Protein AF-0000000066671127 (afdb_homodimer)

Nearest PDB structures (foldseek):
  6baq-assembly2_B  TM=5.516E-01  e=3.024E-03  Mus musculus
  4m4d-assembly2_B  TM=3.893E-01  e=1.351E-03  Mus musculus
  5u9o-assembly2_F  TM=2.994E-01  e=7.174E-02  Arabidopsis thaliana
  6baq-assembly2_B  TM=4.776E-01  e=3.187E-03  Mus musculus
  4m4d-assembly2_B  TM=4.086E-01  e=1.423E-03  Mus musculus

Secondary structure (DSSP, 8-state):
------------TTPPPEE-HHHHHHHHHHHHS-HHHHHHHTTTTTT-EEEEEEEEESGGG-EEEEEEEEE---EEEEEESSSEEEEEEEEEEEEEEEE-SS-EEEEEEEEEEEEEEEEEEETTTEEEEEEPPP-GGGEEEEE--TT--HHHHHHHHHHHHHHHHHHHHHHHHHHTSHHHHHHHEEEHHHHHHHHHH-/------------TTPPPEE-HHHHHHHHHHHHS-HHHHHHHTTTTTT-EEEEEEEEESGGG-EEEEEEEEE---EEEEEESSSEEEEEEEEEEEEEEEE-SS-EEEEEEEEEEEEEEEEEEETTTEEEEEEPPP-GGGEEEE---TT--HHHHHHHHHHHHHHHHHHHHHHHHHHTSHHHHHHHEEEHHHHHHHHHH-

pLDDT: mean 83.77, std 15.55, range [20.83, 97.62]

Organism: Nocardia brasiliensis (strain ATCC 700358 / HUJEG-1) (NCBI:txid1133849)

Sequence (396 aa):
MREVDSPNGAPVAAAGPYIGYEEFGRRFFEYAASEQRILGAFDQLTGAAFDFGPIGVGPAKLAKASAQVQLGQAQVRREVEDVISFQLKIPLSVDMLIDLALDRHRFEVDGNIHLHLTVRAAEPLRVIIDIATPRSSDVRINVATDTMRGQLLRILASVDQEIRRFIARYIAKEIDKPHIAAARDINVAKRLDEAWKLMREVDSPNGAPVAAAGPYIGYEEFGRRFFEYAASEQRILGAFDQLTGAAFDFGPIGVGPAKLAKASAQVQLGQAQVRREVEDVISFQLKIPLSVDMLIDLALDRHRFEVDGNIHLHLTVRAAEPLRVIIDIATPRSSDVRINVATDTMRGQLLRILASVDQEIRRFIARYIAKEIDKPHIAAARDINVAKRLDEAWKL

Solvent-accessible surface area (backbone atoms only — not comparable to full-atom values): 21148 Å² total; per-residue (Å²): 139,80,79,76,74,68,81,78,41,75,69,68,78,87,60,45,64,75,46,52,42,36,56,45,18,44,42,48,48,60,61,67,65,36,66,67,55,54,50,58,64,44,47,77,59,34,62,36,68,52,74,49,65,75,40,70,33,48,78,92,42,60,25,35,35,31,33,42,36,37,34,34,70,68,41,74,46,78,45,86,65,97,50,42,33,35,44,34,41,30,38,32,39,32,48,32,38,40,36,57,85,80,50,78,47,79,45,72,30,43,36,35,38,49,44,47,35,37,53,40,32,22,44,83,43,27,43,34,50,44,54,48,72,50,41,41,87,33,38,46,72,50,71,83,55,87,85,52,53,69,69,59,45,54,35,45,55,49,46,48,56,50,49,25,43,49,52,20,51,50,50,46,54,55,58,62,34,64,77,40,42,53,72,25,50,41,57,48,56,58,54,52,54,55,60,65,76,98,138,78,80,76,75,69,81,78,39,77,68,69,77,88,60,46,66,75,46,51,42,34,58,46,19,45,40,47,48,60,63,67,66,35,65,66,55,54,49,61,64,44,45,77,59,33,62,36,69,51,74,48,66,75,38,69,33,49,78,91,42,61,23,36,34,31,36,41,37,37,32,34,69,69,41,75,44,79,45,84,64,96,49,41,33,34,45,34,40,29,36,32,39,32,47,33,39,39,36,56,86,82,47,77,46,80,44,73,30,43,36,35,38,50,44,46,37,38,51,40,33,23,45,83,44,26,44,34,51,45,54,47,73,52,41,40,87,34,39,46,72,50,72,82,55,86,84,53,52,71,68,59,46,54,36,45,54,48,46,49,55,50,49,26,43,50,50,19,50,50,51,46,53,56,58,62,33,65,78,41,42,53,73,26,49,41,57,48,55,59,53,51,53,56,59,65,76,98

Structure (mmCIF, N/CA/C/O backbone):
data_AF-0000000066671127-model_v1
#
loop_
_entity.id
_entity.type
_entity.pdbx_description
1 polymer 'Uncharacterized protein'
#
loop_
_atom_site.group_PDB
_atom_site.id
_atom_site.type_symbol
_atom_site.label_atom_id
_atom_site.label_alt_id
_atom_site.label_comp_id
_atom_site.label_asym_id
_atom_site.label_entity_id
_atom_site.label_seq_id
_atom_site.pdbx_PDB_ins_code
_atom_site.Cartn_x
_atom_site.Cartn_y
_atom_site.Cartn_z
_atom_site.occupancy
_atom_site.B_iso_or_equiv
_atom_site.auth_seq_id
_atom_site.auth_comp_id
_atom_site.auth_asym_id
_atom_site.auth_atom_id
_atom_site.pdbx_PDB_model_num
ATOM 1 N N . MET A 1 1 ? 12.508 -5.387 -36.344 1 20.95 1 MET A N 1
ATOM 2 C CA . MET A 1 1 ? 12.641 -5.273 -34.906 1 20.95 1 MET A CA 1
ATOM 3 C C . MET A 1 1 ? 11.344 -5.668 -34.188 1 20.95 1 MET A C 1
ATOM 5 O O . MET A 1 1 ? 10.336 -4.969 -34.312 1 20.95 1 MET A O 1
ATOM 9 N N . ARG A 1 2 ? 11 -7.043 -34.062 1 24.64 2 ARG A N 1
ATOM 10 C CA . ARG A 1 2 ? 9.805 -7.871 -33.969 1 24.64 2 ARG A CA 1
ATOM 11 C C . ARG A 1 2 ? 9.062 -7.633 -32.656 1 24.64 2 ARG A C 1
ATOM 13 O O . ARG A 1 2 ? 9.68 -7.551 -31.609 1 24.64 2 ARG A O 1
ATOM 20 N N . GLU A 1 3 ? 7.895 -7.113 -32.656 1 27.45 3 GLU A N 1
ATOM 21 C CA . GLU A 1 3 ? 6.93 -6.805 -31.609 1 27.45 3 GLU A CA 1
ATOM 22 C C . GLU A 1 3 ? 6.703 -8 -30.688 1 27.45 3 GLU A C 1
ATOM 24 O O . GLU A 1 3 ? 6.27 -9.062 -31.156 1 27.45 3 GLU A O 1
ATOM 29 N N . VAL A 1 4 ? 7.613 -8.258 -29.797 1 30.67 4 VAL A N 1
ATOM 30 C CA . VAL A 1 4 ? 7.508 -9.375 -28.859 1 30.67 4 VAL A CA 1
ATOM 31 C C . VAL A 1 4 ? 6.078 -9.477 -28.328 1 30.67 4 VAL A C 1
ATOM 33 O O . VAL A 1 4 ? 5.543 -8.516 -27.766 1 30.67 4 VAL A O 1
ATOM 36 N N . ASP A 1 5 ? 5.258 -10.211 -28.953 1 32.06 5 ASP A N 1
ATOM 37 C CA . ASP A 1 5 ? 3.891 -10.625 -28.656 1 32.06 5 ASP A CA 1
ATOM 38 C C . ASP A 1 5 ? 3.75 -11.023 -27.188 1 32.06 5 ASP A C 1
ATOM 40 O O . ASP A 1 5 ? 4.426 -11.953 -26.719 1 32.06 5 ASP A O 1
ATOM 44 N N . SER A 1 6 ? 3.549 -10.086 -26.297 1 37.84 6 SER A N 1
ATOM 45 C CA . SER A 1 6 ? 3.33 -10.25 -24.875 1 37.84 6 SER A CA 1
ATOM 46 C C . SER A 1 6 ? 2.381 -11.414 -24.578 1 37.84 6 SER A C 1
ATOM 48 O O . SER A 1 6 ? 1.291 -11.484 -25.156 1 37.84 6 SER A O 1
ATOM 50 N N . PRO A 1 7 ? 2.949 -12.5 -24.297 1 38.09 7 PRO A N 1
ATOM 51 C CA . PRO A 1 7 ? 2.086 -13.656 -24.047 1 38.09 7 PRO A CA 1
ATOM 52 C C . PRO A 1 7 ? 0.85 -13.305 -23.219 1 38.09 7 PRO A C 1
ATOM 54 O O . PRO A 1 7 ? 0.936 -12.5 -22.281 1 38.09 7 PRO A O 1
ATOM 57 N N . ASN A 1 8 ? -0.357 -13.211 -23.875 1 37.25 8 ASN A N 1
ATOM 58 C CA . ASN A 1 8 ? -1.722 -12.922 -23.453 1 37.25 8 ASN A CA 1
ATOM 59 C C . ASN A 1 8 ? -2.113 -13.766 -22.234 1 37.25 8 ASN A C 1
ATOM 61 O O . ASN A 1 8 ? -2.43 -14.953 -22.375 1 37.25 8 ASN A O 1
ATOM 65 N N . GLY A 1 9 ? -1.467 -13.898 -21.203 1 39.88 9 GLY A N 1
ATOM 66 C CA . GLY A 1 9 ? -2.109 -14.539 -20.062 1 39.88 9 GLY A CA 1
ATOM 67 C C . GLY A 1 9 ? -3.555 -14.117 -19.875 1 39.88 9 GLY A C 1
ATOM 68 O O . GLY A 1 9 ? -3.992 -13.109 -20.438 1 39.88 9 GLY A O 1
ATOM 69 N N . ALA A 1 10 ? -4.477 -15 -19.547 1 45.56 10 ALA A N 1
ATOM 70 C CA . ALA A 1 10 ? -5.906 -14.734 -19.406 1 45.56 10 ALA A CA 1
ATOM 71 C C . ALA A 1 10 ? -6.148 -13.406 -18.703 1 45.56 10 ALA A C 1
ATOM 73 O O . ALA A 1 10 ? -5.617 -13.164 -17.609 1 45.56 10 ALA A O 1
ATOM 74 N N . PRO A 1 11 ? -6.52 -12.297 -19.438 1 45.69 11 PRO A N 1
ATOM 75 C CA . PRO A 1 11 ? -6.758 -10.977 -18.859 1 45.69 11 PRO A CA 1
ATOM 76 C C . PRO A 1 11 ? -7.668 -11.023 -17.625 1 45.69 11 PRO A C 1
ATOM 78 O O . PRO A 1 11 ? -8.711 -11.68 -17.656 1 45.69 11 PRO A O 1
ATOM 81 N N . VAL A 1 12 ? -7.176 -11.094 -16.484 1 51.75 12 VAL A N 1
ATOM 82 C CA . VAL A 1 12 ? -8.125 -10.773 -15.422 1 51.75 12 VAL A CA 1
ATOM 83 C C . VAL A 1 12 ? -9.031 -9.625 -15.875 1 51.75 12 VAL A C 1
ATOM 85 O O . VAL A 1 12 ? -8.555 -8.57 -16.297 1 51.75 12 VAL A O 1
ATOM 88 N N . ALA A 1 13 ? -10.211 -9.984 -16.438 1 50 13 ALA A N 1
ATOM 89 C CA . ALA A 1 13 ? -11.156 -9.094 -17.109 1 50 13 ALA A CA 1
ATOM 90 C C . ALA A 1 13 ? -10.953 -7.645 -16.672 1 50 13 ALA A C 1
ATOM 92 O O . ALA A 1 13 ? -10.875 -6.738 -17.5 1 50 13 ALA A O 1
ATOM 93 N N . ALA A 1 14 ? -11.375 -7.273 -15.438 1 57.78 14 ALA A N 1
ATOM 94 C CA . ALA A 1 14 ? -11.82 -5.938 -15.055 1 57.78 14 ALA A CA 1
ATOM 95 C C . ALA A 1 14 ? -10.641 -5.059 -14.648 1 57.78 14 ALA A C 1
ATOM 97 O O . ALA A 1 14 ? -10.828 -3.969 -14.102 1 57.78 14 ALA A O 1
ATOM 98 N N . ALA A 1 15 ? -9.375 -5.57 -14.883 1 64.75 15 ALA A N 1
ATOM 99 C CA . ALA A 1 15 ? -8.312 -4.703 -14.398 1 64.75 15 ALA A CA 1
ATOM 100 C C . ALA A 1 15 ? -7.984 -3.607 -15.414 1 64.75 15 ALA A C 1
ATOM 102 O O . ALA A 1 15 ? -8.18 -3.789 -16.609 1 64.75 15 ALA A O 1
ATOM 103 N N . GLY A 1 16 ? -7.867 -2.355 -14.977 1 72.56 16 GLY A N 1
ATOM 104 C CA . GLY A 1 16 ? -7.402 -1.254 -15.797 1 72.56 16 GLY A CA 1
ATOM 105 C C . GLY A 1 16 ? -6.086 -1.548 -16.5 1 72.56 16 GLY A C 1
ATOM 106 O O . GLY A 1 16 ? -5.527 -2.635 -16.344 1 72.56 16 GLY A O 1
ATOM 107 N N . PRO A 1 17 ? -5.652 -0.753 -17.328 1 90.25 17 PRO A N 1
ATOM 108 C CA . PRO A 1 17 ? -4.375 -0.907 -18.031 1 90.25 17 PRO A CA 1
ATOM 109 C C . PRO A 1 17 ? -3.205 -1.146 -17.094 1 90.25 17 PRO A C 1
ATOM 111 O O . PRO A 1 17 ? -3.178 -0.597 -15.984 1 90.25 17 PRO A O 1
ATOM 114 N N . TYR A 1 18 ? -2.258 -1.975 -17.5 1 93.88 18 TYR A N 1
ATOM 115 C CA . TYR A 1 18 ? -1.062 -2.238 -16.703 1 93.88 18 TYR A CA 1
ATOM 116 C C . TYR A 1 18 ? -0.172 -1.003 -16.641 1 93.88 18 TYR A C 1
ATOM 118 O O . TYR A 1 18 ? -0.072 -0.245 -17.609 1 93.88 18 TYR A O 1
ATOM 126 N N . ILE A 1 19 ? 0.458 -0.787 -15.539 1 95 19 ILE A N 1
ATOM 127 C CA . ILE A 1 19 ? 1.396 0.313 -15.344 1 95 19 ILE A CA 1
ATOM 128 C C . ILE A 1 19 ? 2.695 -0.218 -14.742 1 95 19 ILE A C 1
ATOM 130 O O . ILE A 1 19 ? 2.742 -1.35 -14.25 1 95 19 ILE A O 1
ATOM 134 N N . GLY A 1 20 ? 3.732 0.577 -14.828 1 96.5 20 GLY A N 1
ATOM 135 C CA . GLY A 1 20 ? 4.988 0.195 -14.203 1 96.5 20 GLY A CA 1
ATOM 136 C C . GLY A 1 20 ? 4.953 0.295 -12.688 1 96.5 20 GLY A C 1
ATOM 137 O O . GLY A 1 20 ? 4.094 0.979 -12.125 1 96.5 20 GLY A O 1
ATOM 138 N N . TYR A 1 21 ? 5.871 -0.401 -12.086 1 97.31 21 TYR A N 1
ATOM 139 C CA . TYR A 1 21 ? 5.957 -0.372 -10.633 1 97.31 21 TYR A CA 1
ATOM 140 C C . TYR A 1 21 ? 6.211 1.044 -10.125 1 97.31 21 TYR A C 1
ATOM 142 O O . TYR A 1 21 ? 5.688 1.44 -9.086 1 97.31 21 TYR A O 1
ATOM 150 N N . GLU A 1 22 ? 7.023 1.797 -10.883 1 97 22 GLU A N 1
ATOM 151 C CA . GLU A 1 22 ? 7.352 3.172 -10.516 1 97 22 GLU A CA 1
ATOM 152 C C . GLU A 1 22 ? 6.113 4.062 -10.555 1 97 22 GLU A C 1
ATOM 154 O O . GLU A 1 22 ? 5.879 4.852 -9.633 1 97 22 GLU A O 1
ATOM 159 N N . GLU A 1 23 ? 5.402 3.941 -11.656 1 96.12 23 GLU A N 1
ATOM 160 C CA . GLU A 1 23 ? 4.168 4.707 -11.773 1 96.12 23 GLU A CA 1
ATOM 161 C C . GLU A 1 23 ? 3.176 4.332 -10.68 1 96.12 23 GLU A C 1
ATOM 163 O O . GLU A 1 23 ? 2.453 5.188 -10.164 1 96.12 23 GLU A O 1
ATOM 168 N N . PHE A 1 24 ? 3.152 3.066 -10.375 1 96.88 24 PHE A N 1
ATOM 169 C CA . PHE A 1 24 ? 2.311 2.6 -9.281 1 96.88 24 PHE A CA 1
ATOM 170 C C . PHE A 1 24 ? 2.643 3.338 -7.992 1 96.88 24 PHE A C 1
ATOM 172 O O . PHE A 1 24 ? 1.743 3.746 -7.254 1 96.88 24 PHE A O 1
ATOM 179 N N . GLY A 1 25 ? 3.922 3.477 -7.691 1 97.19 25 GLY A N 1
ATOM 180 C CA . GLY A 1 25 ? 4.332 4.207 -6.504 1 97.19 25 GLY A CA 1
ATOM 181 C C . GLY A 1 25 ? 3.811 5.633 -6.469 1 97.19 25 GLY A C 1
ATOM 182 O O . GLY A 1 25 ? 3.283 6.082 -5.449 1 97.19 25 GLY A O 1
ATOM 183 N N . ARG A 1 26 ? 3.955 6.348 -7.562 1 96.69 26 ARG A N 1
ATOM 184 C CA . ARG A 1 26 ? 3.467 7.719 -7.656 1 96.69 26 ARG A CA 1
ATOM 185 C C . ARG A 1 26 ? 1.961 7.781 -7.418 1 96.69 26 ARG A C 1
ATOM 187 O O . ARG A 1 26 ? 1.486 8.609 -6.633 1 96.69 26 ARG A O 1
ATOM 194 N N . ARG A 1 27 ? 1.271 6.879 -8.023 1 95 27 ARG A N 1
ATOM 195 C CA . ARG A 1 27 ? -0.183 6.855 -7.887 1 95 27 ARG A CA 1
ATOM 196 C C . ARG A 1 27 ? -0.598 6.492 -6.465 1 95 27 ARG A C 1
ATOM 198 O O . ARG A 1 27 ? -1.604 6.992 -5.961 1 95 27 ARG A O 1
ATOM 205 N N . PHE A 1 28 ? 0.151 5.648 -5.906 1 95.44 28 PHE A N 1
ATOM 206 C CA . PHE A 1 28 ? -0.104 5.238 -4.527 1 95.44 28 PHE A CA 1
ATOM 207 C C . PHE A 1 28 ? -0.117 6.449 -3.6 1 95.44 28 PHE A C 1
ATOM 209 O O . PHE A 1 28 ? -1.065 6.641 -2.836 1 95.44 28 PHE A O 1
ATOM 216 N N . PHE A 1 29 ? 0.851 7.258 -3.709 1 96.31 29 PHE A N 1
ATOM 217 C CA . PHE A 1 29 ? 0.958 8.43 -2.844 1 96.31 29 PHE A CA 1
ATOM 218 C C . PHE A 1 29 ? -0.115 9.453 -3.189 1 96.31 29 PHE A C 1
ATOM 220 O O . PHE A 1 29 ? -0.679 10.094 -2.299 1 96.31 29 PHE A O 1
ATOM 227 N N . GLU A 1 30 ? -0.353 9.641 -4.457 1 94.81 30 GLU A N 1
ATOM 228 C CA . GLU A 1 30 ? -1.386 10.586 -4.867 1 94.81 30 GLU A CA 1
ATOM 229 C C . GLU A 1 30 ? -2.756 10.164 -4.344 1 94.81 30 GLU A C 1
ATOM 231 O O . GLU A 1 30 ? -3.57 11.016 -3.971 1 94.81 30 GLU A O 1
ATOM 236 N N . TYR A 1 31 ? -2.912 8.938 -4.32 1 91.81 31 TYR A N 1
ATOM 237 C CA . TYR A 1 31 ? -4.18 8.422 -3.82 1 91.81 31 TYR A CA 1
ATOM 238 C C . TYR A 1 31 ? -4.234 8.492 -2.301 1 91.81 31 TYR A C 1
ATOM 240 O O . TYR A 1 31 ? -5.242 8.922 -1.729 1 91.81 31 TYR A O 1
ATOM 248 N N . ALA A 1 32 ? -3.207 8.062 -1.68 1 90.5 32 ALA A N 1
ATOM 249 C CA . ALA A 1 32 ? -3.162 7.953 -0.224 1 90.5 32 ALA A CA 1
ATOM 250 C C . ALA A 1 32 ? -3.143 9.328 0.432 1 90.5 32 ALA A C 1
ATOM 252 O O . ALA A 1 32 ? -3.754 9.531 1.483 1 90.5 32 ALA A O 1
ATOM 253 N N . ALA A 1 33 ? -2.371 10.25 -0.188 1 92.38 33 ALA A N 1
ATOM 254 C CA . ALA A 1 33 ? -2.215 11.586 0.385 1 92.38 33 ALA A CA 1
ATOM 255 C C . ALA A 1 33 ? -3.293 12.531 -0.13 1 92.38 33 ALA A C 1
ATOM 257 O O . ALA A 1 33 ? -3.014 13.422 -0.937 1 92.38 33 ALA A O 1
ATOM 258 N N . SER A 1 34 ? -4.477 12.406 0.361 1 91.75 34 SER A N 1
ATOM 259 C CA . SER A 1 34 ? -5.594 13.25 -0.04 1 91.75 34 SER A CA 1
ATOM 260 C C . SER A 1 34 ? -5.855 14.344 0.989 1 91.75 34 SER A C 1
ATOM 262 O O . SER A 1 34 ? -5.438 14.234 2.143 1 91.75 34 SER A O 1
ATOM 264 N N . GLU A 1 35 ? -6.547 15.344 0.562 1 93.69 35 GLU A N 1
ATOM 265 C CA . GLU A 1 35 ? -6.898 16.422 1.473 1 93.69 35 GLU A CA 1
ATOM 266 C C . GLU A 1 35 ? -7.84 15.938 2.57 1 93.69 35 GLU A C 1
ATOM 268 O O . GLU A 1 35 ? -7.715 16.344 3.729 1 93.69 35 GLU A O 1
ATOM 273 N N . GLN A 1 36 ? -8.703 15.07 2.213 1 89.25 36 GLN A N 1
ATOM 274 C CA . GLN A 1 36 ? -9.664 14.539 3.164 1 89.25 36 GLN A CA 1
ATOM 275 C C . GLN A 1 36 ? -8.969 13.773 4.285 1 89.25 36 GLN A C 1
ATOM 277 O O . GLN A 1 36 ? -9.312 13.93 5.461 1 89.25 36 GLN A O 1
ATOM 282 N N . ARG A 1 37 ? -8.031 13.008 3.947 1 86.75 37 ARG A N 1
ATOM 283 C CA . ARG A 1 37 ? -7.32 12.211 4.949 1 86.75 37 ARG A CA 1
ATOM 284 C C . ARG A 1 37 ? -6.492 13.109 5.867 1 86.75 37 ARG A C 1
ATOM 286 O O . ARG A 1 37 ? -6.434 12.883 7.078 1 86.75 37 ARG A O 1
ATOM 293 N N . ILE A 1 38 ? -5.848 14.117 5.273 1 89.75 38 ILE A N 1
ATOM 294 C CA . ILE A 1 38 ? -5.055 15.055 6.055 1 89.75 38 ILE A CA 1
ATOM 295 C C . ILE A 1 38 ? -5.957 15.789 7.051 1 89.75 38 ILE A C 1
ATOM 297 O O . ILE A 1 38 ? -5.625 15.898 8.234 1 89.75 38 ILE A O 1
ATOM 301 N N . LEU A 1 39 ? -7.102 16.25 6.598 1 89.69 39 LEU A N 1
ATOM 302 C CA . LEU A 1 39 ? -8.039 16.938 7.473 1 89.69 39 LEU A CA 1
ATOM 303 C C . LEU A 1 39 ? -8.516 16.031 8.594 1 89.69 39 LEU A C 1
ATOM 305 O O . LEU A 1 39 ? -8.656 16.469 9.742 1 89.69 39 LEU A O 1
ATOM 309 N N . GLY A 1 40 ? -8.688 14.789 8.266 1 85.12 40 GLY A N 1
ATOM 310 C CA . GLY A 1 40 ? -9.086 13.82 9.273 1 85.12 40 GLY A CA 1
ATOM 311 C C . GLY A 1 40 ? -8.047 13.641 10.367 1 85.12 40 GLY A C 1
ATOM 312 O O . GLY A 1 40 ? -8.391 13.5 11.539 1 85.12 40 GLY A O 1
ATOM 313 N N . ALA A 1 41 ? -6.844 13.68 9.992 1 81.5 41 ALA A N 1
ATOM 314 C CA . ALA A 1 41 ? -5.754 13.523 10.953 1 81.5 41 ALA A CA 1
ATOM 315 C C . ALA A 1 41 ? -5.676 14.727 11.891 1 81.5 41 ALA A C 1
ATOM 317 O O . ALA A 1 41 ? -5.227 14.594 13.031 1 81.5 41 ALA A O 1
ATOM 318 N N . PHE A 1 42 ? -6.156 15.914 11.469 1 83.12 42 PHE A N 1
ATOM 319 C CA . PHE A 1 42 ? -6.043 17.141 12.266 1 83.12 42 PHE A CA 1
ATOM 320 C C . PHE A 1 42 ? -7.395 17.516 12.859 1 83.12 42 PHE A C 1
ATOM 322 O O . PHE A 1 42 ? -7.551 18.625 13.391 1 83.12 42 PHE A O 1
ATOM 329 N N . ASP A 1 43 ? -8.305 16.672 12.773 1 81.44 43 ASP A N 1
ATOM 330 C CA . ASP A 1 43 ? -9.664 16.953 13.219 1 81.44 43 ASP A CA 1
ATOM 331 C C . ASP A 1 43 ? -9.695 17.328 14.695 1 81.44 43 ASP A C 1
ATOM 333 O O . ASP A 1 43 ? -10.445 18.219 15.102 1 81.44 43 ASP A O 1
ATOM 337 N N . GLN A 1 44 ? -8.859 16.719 15.398 1 78.38 44 GLN A N 1
ATOM 338 C CA . GLN A 1 44 ? -8.867 16.969 16.828 1 78.38 44 GLN A CA 1
ATOM 339 C C . GLN A 1 44 ? -8.281 18.344 17.156 1 78.38 44 GLN A C 1
ATOM 341 O O . GLN A 1 44 ? -8.539 18.906 18.234 1 78.38 44 GLN A O 1
ATOM 346 N N . LEU A 1 45 ? -7.473 18.844 16.281 1 80.56 45 LEU A N 1
ATOM 347 C CA . LEU A 1 45 ? -6.898 20.172 16.484 1 80.56 45 LEU A CA 1
ATOM 348 C C . LEU A 1 45 ? -7.93 21.266 16.234 1 80.56 45 LEU A C 1
ATOM 350 O O . LEU A 1 45 ? -7.926 22.297 16.906 1 80.56 45 LEU A O 1
ATOM 354 N N . THR A 1 46 ? -8.797 20.875 15.328 1 77.62 46 THR A N 1
ATOM 355 C CA . THR A 1 46 ? -9.82 21.859 14.953 1 77.62 46 THR A CA 1
ATOM 356 C C . THR A 1 46 ? -10.867 21.984 16.047 1 77.62 46 THR A C 1
ATOM 358 O O . THR A 1 46 ? -11.281 20.984 16.641 1 77.62 46 THR A O 1
ATOM 361 N N . GLY A 1 47 ? -11.078 23.172 16.406 1 79.06 47 GLY A N 1
ATOM 362 C CA . GLY A 1 47 ? -12.055 23.469 17.453 1 79.06 47 GLY A CA 1
ATOM 363 C C . GLY A 1 47 ? -11.461 23.516 18.844 1 79.06 47 GLY A C 1
ATOM 364 O O . GLY A 1 47 ? -12.156 23.812 19.812 1 79.06 47 GLY A O 1
ATOM 365 N N . ALA A 1 48 ? -10.281 23.234 18.938 1 85.69 48 ALA A N 1
ATOM 366 C CA . ALA A 1 48 ? -9.617 23.25 20.25 1 85.69 48 ALA A CA 1
ATOM 367 C C . ALA A 1 48 ? -9.453 24.688 20.75 1 85.69 48 ALA A C 1
ATOM 369 O O . ALA A 1 48 ? -9.414 25.625 19.953 1 85.69 48 ALA A O 1
ATOM 370 N N . ALA A 1 49 ? -9.477 24.766 22.141 1 91.62 49 ALA A N 1
ATOM 371 C CA . ALA A 1 49 ? -9.242 26.047 22.797 1 91.62 49 ALA A CA 1
ATOM 372 C C . ALA A 1 49 ? -8.156 25.906 23.875 1 91.62 49 ALA A C 1
ATOM 374 O O . ALA A 1 49 ? -8.016 24.859 24.484 1 91.62 49 ALA A O 1
ATOM 375 N N . PHE A 1 50 ? -7.445 26.969 23.938 1 92 50 PHE A N 1
ATOM 376 C CA . PHE A 1 50 ? -6.422 26.953 24.984 1 92 50 PHE A CA 1
ATOM 377 C C . PHE A 1 50 ? -6.184 28.344 25.516 1 92 50 PHE A C 1
ATOM 379 O O . PHE A 1 50 ? -6.527 29.344 24.875 1 92 50 PHE A O 1
ATOM 386 N N . ASP A 1 51 ? -5.684 28.359 26.75 1 91.94 51 ASP A N 1
ATOM 387 C CA . ASP A 1 51 ? -5.43 29.625 27.422 1 91.94 51 ASP A CA 1
ATOM 388 C C . ASP A 1 51 ? -3.932 29.875 27.609 1 91.94 51 ASP A C 1
ATOM 390 O O . ASP A 1 51 ? -3.148 28.922 27.656 1 91.94 51 ASP A O 1
ATOM 394 N N . PHE A 1 52 ? -3.654 31.141 27.547 1 87.12 52 PHE A N 1
ATOM 395 C CA . PHE A 1 52 ? -2.303 31.484 27.969 1 87.12 52 PHE A CA 1
ATOM 396 C C . PHE A 1 52 ? -2.305 32.781 28.797 1 87.12 52 PHE A C 1
ATOM 398 O O . PHE A 1 52 ? -3.246 33.562 28.719 1 87.12 52 PHE A O 1
ATOM 405 N N . GLY A 1 53 ? -1.145 32.875 29.641 1 86.31 53 GLY A N 1
ATOM 406 C CA . GLY A 1 53 ? -1.004 34.031 30.516 1 86.31 53 GLY A CA 1
ATOM 407 C C . GLY A 1 53 ? -1.472 33.75 31.938 1 86.31 53 GLY A C 1
ATOM 408 O O . GLY A 1 53 ? -1.783 32.625 32.281 1 86.31 53 GLY A O 1
ATOM 409 N N . PRO A 1 54 ? -1.524 34.719 32.75 1 87.75 54 PRO A N 1
ATOM 410 C CA . PRO A 1 54 ? -1.02 36.062 32.5 1 87.75 54 PRO A CA 1
ATOM 411 C C . PRO A 1 54 ? 0.5 36.094 32.344 1 87.75 54 PRO A C 1
ATOM 413 O O . PRO A 1 54 ? 1.213 35.375 33.031 1 87.75 54 PRO A O 1
ATOM 416 N N . ILE A 1 55 ? 0.974 36.844 31.359 1 85.94 55 ILE A N 1
ATOM 417 C CA . ILE A 1 55 ? 2.402 37.062 31.172 1 85.94 55 ILE A CA 1
ATOM 418 C C . ILE A 1 55 ? 2.699 38.562 31.234 1 85.94 55 ILE A C 1
ATOM 420 O O . ILE A 1 55 ? 1.884 39.375 30.812 1 85.94 55 ILE A O 1
ATOM 424 N N . GLY A 1 56 ? 3.799 38.906 31.828 1 84.25 56 GLY A N 1
ATOM 425 C CA . GLY A 1 56 ? 4.211 40.312 31.859 1 84.25 56 GLY A CA 1
ATOM 426 C C . GLY A 1 56 ? 4.613 40.844 30.5 1 84.25 56 GLY A C 1
ATOM 427 O O . GLY A 1 56 ? 5.367 40.188 29.766 1 84.25 56 GLY A O 1
ATOM 428 N N . VAL A 1 57 ? 3.986 41.938 30.141 1 79.56 57 VAL A N 1
ATOM 429 C CA . VAL A 1 57 ? 4.289 42.5 28.844 1 79.56 57 VAL A CA 1
ATOM 430 C C . VAL A 1 57 ? 4.562 44 28.969 1 79.56 57 VAL A C 1
ATOM 432 O O . VAL A 1 57 ? 4.152 44.625 29.953 1 79.56 57 VAL A O 1
ATOM 435 N N . GLY A 1 58 ? 5.219 44.562 27.953 1 74.12 58 GLY A N 1
ATOM 436 C CA . GLY A 1 58 ? 5.527 45.969 27.938 1 74.12 58 GLY A CA 1
ATOM 437 C C . GLY A 1 58 ? 6.781 46.312 28.719 1 74.12 58 GLY A C 1
ATOM 438 O O . GLY A 1 58 ? 7.5 45.438 29.172 1 74.12 58 GLY A O 1
ATOM 439 N N . PRO A 1 59 ? 7.055 47.719 28.75 1 71.81 59 PRO A N 1
ATOM 440 C CA . PRO A 1 59 ? 8.227 48.125 29.531 1 71.81 59 PRO A CA 1
ATOM 441 C C . PRO A 1 59 ? 8.133 47.719 31 1 71.81 59 PRO A C 1
ATOM 443 O O . PRO A 1 59 ? 7.098 47.938 31.641 1 71.81 59 PRO A O 1
ATOM 446 N N . ALA A 1 60 ? 9.188 47.125 31.453 1 74.88 60 ALA A N 1
ATOM 447 C CA . ALA A 1 60 ? 9.336 46.719 32.844 1 74.88 60 ALA A CA 1
ATOM 448 C C . ALA A 1 60 ? 8.234 45.75 33.281 1 74.88 60 ALA A C 1
ATOM 450 O O . ALA A 1 60 ? 7.883 45.688 34.438 1 74.88 60 ALA A O 1
ATOM 451 N N . LYS A 1 61 ? 7.457 45.156 32.281 1 77.75 61 LYS A N 1
ATOM 452 C CA . LYS A 1 61 ? 6.398 44.188 32.531 1 77.75 61 LYS A CA 1
ATOM 453 C C . LYS A 1 61 ? 5.262 44.812 33.344 1 77.75 61 LYS A C 1
ATOM 455 O O . LYS A 1 61 ? 4.723 44.156 34.25 1 77.75 61 LYS A O 1
ATOM 460 N N . LEU A 1 62 ? 4.996 46.031 33.062 1 77.25 62 LEU A N 1
ATOM 461 C CA . LEU A 1 62 ? 4 46.812 33.812 1 77.25 62 LEU A CA 1
ATOM 462 C C . LEU A 1 62 ? 2.596 46.281 33.531 1 77.25 62 LEU A C 1
ATOM 464 O O . LEU A 1 62 ? 1.671 46.531 34.312 1 77.25 62 LEU A O 1
ATOM 468 N N . ALA A 1 63 ? 2.465 45.688 32.469 1 82.69 63 ALA A N 1
ATOM 469 C CA . ALA A 1 63 ? 1.15 45.188 32.094 1 82.69 63 ALA A CA 1
ATOM 470 C C . ALA A 1 63 ? 1.143 43.656 32.094 1 82.69 63 ALA A C 1
ATOM 472 O O . ALA A 1 63 ? 2.195 43.031 31.969 1 82.69 63 ALA A O 1
ATOM 473 N N . LYS A 1 64 ? -0.043 43.062 32.344 1 88.69 64 LYS A N 1
ATOM 474 C CA . LYS A 1 64 ? -0.248 41.625 32.281 1 88.69 64 LYS A CA 1
ATOM 475 C C . LYS A 1 64 ? -1.217 41.281 31.156 1 88.69 64 LYS A C 1
ATOM 477 O O . LYS A 1 64 ? -2.27 41.906 31.016 1 88.69 64 LYS A O 1
ATOM 482 N N . ALA A 1 65 ? -0.771 40.375 30.359 1 87.38 65 ALA A N 1
ATOM 483 C CA . ALA A 1 65 ? -1.609 39.969 29.25 1 87.38 65 ALA A CA 1
ATOM 484 C C . ALA A 1 65 ? -2.062 38.531 29.406 1 87.38 65 ALA A C 1
ATOM 486 O O . ALA A 1 65 ? -1.275 37.656 29.797 1 87.38 65 ALA A O 1
ATOM 487 N N . SER A 1 66 ? -3.35 38.25 29.203 1 90.56 66 SER A N 1
ATOM 488 C CA . SER A 1 66 ? -3.949 36.938 29.125 1 90.56 66 SER A CA 1
ATOM 489 C C . SER A 1 66 ? -4.812 36.781 27.875 1 90.56 66 SER A C 1
ATOM 491 O O . SER A 1 66 ? -5.27 37.781 27.312 1 90.56 66 SER A O 1
ATOM 493 N N . ALA A 1 67 ? -4.852 35.5 27.5 1 91 67 ALA A N 1
ATOM 494 C CA . ALA A 1 67 ? -5.652 35.312 26.281 1 91 67 ALA A CA 1
ATOM 495 C C . ALA A 1 67 ? -6.273 33.938 26.25 1 91 67 ALA A C 1
ATOM 497 O O . ALA A 1 67 ? -5.703 32.969 26.781 1 91 67 ALA A O 1
ATOM 498 N N . GLN A 1 68 ? -7.449 33.875 25.703 1 93.94 68 GLN A N 1
ATOM 499 C CA . GLN A 1 68 ? -8.109 32.656 25.281 1 93.94 68 GLN A CA 1
ATOM 500 C C . GLN A 1 68 ? -8.125 32.5 23.766 1 93.94 68 GLN A C 1
ATOM 502 O O . GLN A 1 68 ? -8.617 33.375 23.062 1 93.94 68 GLN A O 1
ATOM 507 N N . VAL A 1 69 ? -7.512 31.422 23.344 1 94.19 69 VAL A N 1
ATOM 508 C CA . VAL A 1 69 ? -7.406 31.203 21.906 1 94.19 69 VAL A CA 1
ATOM 509 C C . VAL A 1 69 ? -8.352 30.078 21.484 1 94.19 69 VAL A C 1
ATOM 511 O O . VAL A 1 69 ? -8.414 29.031 22.141 1 94.19 69 VAL A O 1
ATOM 514 N N . GLN A 1 70 ? -9.094 30.312 20.422 1 94.56 70 GLN A N 1
ATOM 515 C CA . GLN A 1 70 ? -9.953 29.312 19.812 1 94.56 70 GLN A CA 1
ATOM 516 C C . GLN A 1 70 ? -9.516 29.016 18.375 1 94.56 70 GLN A C 1
ATOM 518 O O . GLN A 1 70 ? -9.367 29.938 17.562 1 94.56 70 GLN A O 1
ATOM 523 N N . LEU A 1 71 ? -9.305 27.75 18.141 1 94.56 71 LEU A N 1
ATOM 524 C CA . LEU A 1 71 ? -8.938 27.328 16.797 1 94.56 71 LEU A CA 1
ATOM 525 C C . LEU A 1 71 ? -10.172 26.984 15.977 1 94.56 71 LEU A C 1
ATOM 527 O O . LEU A 1 71 ? -11.109 26.375 16.484 1 94.56 71 LEU A O 1
ATOM 531 N N . GLY A 1 72 ? -10.156 27.391 14.773 1 93.75 72 GLY A N 1
ATOM 532 C CA . GLY A 1 72 ? -11.258 27.078 13.875 1 93.75 72 GLY A CA 1
ATOM 533 C C . GLY A 1 72 ? -11 25.844 13.023 1 93.75 72 GLY A C 1
ATOM 534 O O . GLY A 1 72 ? -10.141 25.031 13.352 1 93.75 72 GLY A O 1
ATOM 535 N N . GLN A 1 73 ? -11.844 25.703 11.977 1 92.06 73 GLN A N 1
ATOM 536 C CA . GLN A 1 73 ? -11.734 24.562 11.078 1 92.06 73 GLN A CA 1
ATOM 537 C C . GLN A 1 73 ? -10.57 24.734 10.102 1 92.06 73 GLN A C 1
ATOM 539 O O . GLN A 1 73 ? -10.469 25.766 9.438 1 92.06 73 GLN A O 1
ATOM 544 N N . ALA A 1 74 ? -9.805 23.719 10.016 1 92.62 74 ALA A N 1
ATOM 545 C CA . ALA A 1 74 ? -8.641 23.766 9.133 1 92.62 74 ALA A CA 1
ATOM 546 C C . ALA A 1 74 ? -9.062 23.719 7.668 1 92.62 74 ALA A C 1
ATOM 548 O O . ALA A 1 74 ? -10.047 23.062 7.312 1 92.62 74 ALA A O 1
ATOM 549 N N . GLN A 1 75 ? -8.359 24.453 6.926 1 94.31 75 GLN A N 1
ATOM 550 C CA . GLN A 1 75 ? -8.422 24.391 5.469 1 94.31 75 GLN A CA 1
ATOM 551 C C . GLN A 1 75 ? -7.125 23.828 4.887 1 94.31 75 GLN A C 1
ATOM 553 O O . GLN A 1 75 ? -6.039 24.109 5.402 1 94.31 75 GLN A O 1
ATOM 558 N N . VAL A 1 76 ? -7.285 23.062 3.828 1 95.31 76 VAL A N 1
ATOM 559 C CA . VAL A 1 76 ? -6.086 22.422 3.309 1 95.31 76 VAL A CA 1
ATOM 560 C C . VAL A 1 76 ? -6.047 22.547 1.787 1 95.31 76 VAL A C 1
ATOM 562 O O . VAL A 1 76 ? -7.078 22.438 1.12 1 95.31 76 VAL A O 1
ATOM 565 N N . ARG A 1 77 ? -4.895 22.859 1.287 1 96.44 77 ARG A N 1
ATOM 566 C CA . ARG A 1 77 ? -4.621 22.844 -0.147 1 96.44 77 ARG A CA 1
ATOM 567 C C . ARG A 1 77 ? -3.48 21.891 -0.477 1 96.44 77 ARG A C 1
ATOM 569 O O . ARG A 1 77 ? -2.42 21.938 0.148 1 96.44 77 ARG A O 1
ATOM 576 N N . ARG A 1 78 ? -3.793 21.062 -1.461 1 97.5 78 ARG A N 1
ATOM 577 C CA . ARG A 1 78 ? -2.828 20.047 -1.863 1 97.5 78 ARG A CA 1
ATOM 578 C C . ARG A 1 78 ? -2.025 20.5 -3.078 1 97.5 78 ARG A C 1
ATOM 580 O O . ARG A 1 78 ? -2.582 21.078 -4.016 1 97.5 78 ARG A O 1
ATOM 587 N N . GLU A 1 79 ? -0.742 20.281 -3.035 1 96.94 79 GLU A N 1
ATOM 588 C CA . GLU A 1 79 ? 0.151 20.531 -4.164 1 96.94 79 GLU A CA 1
ATOM 589 C C . GLU A 1 79 ? 0.89 19.25 -4.566 1 96.94 79 GLU A C 1
ATOM 591 O O . GLU A 1 79 ? 1.595 18.656 -3.754 1 96.94 79 GLU A O 1
ATOM 596 N N . VAL A 1 80 ? 0.755 18.891 -5.867 1 95.62 80 VAL A N 1
ATOM 597 C CA . VAL A 1 80 ? 1.357 17.656 -6.344 1 95.62 80 VAL A CA 1
ATOM 598 C C . VAL A 1 80 ? 2.557 17.969 -7.234 1 95.62 80 VAL A C 1
ATOM 600 O O . VAL A 1 80 ? 2.398 18.5 -8.336 1 95.62 80 VAL A O 1
ATOM 603 N N . GLU A 1 81 ? 3.725 17.719 -6.852 1 94.44 81 GLU A N 1
ATOM 604 C CA . GLU A 1 81 ? 4.973 17.844 -7.598 1 94.44 81 GLU A CA 1
ATOM 605 C C . GLU A 1 81 ? 5.809 16.562 -7.477 1 94.44 81 GLU A C 1
ATOM 607 O O . GLU A 1 81 ? 5.293 15.461 -7.645 1 94.44 81 GLU A O 1
ATOM 612 N N . ASP A 1 82 ? 7.133 16.641 -7.379 1 93.38 82 ASP A N 1
ATOM 613 C CA . ASP A 1 82 ? 7.953 15.461 -7.113 1 93.38 82 ASP A CA 1
ATOM 614 C C . ASP A 1 82 ? 7.555 14.812 -5.789 1 93.38 82 ASP A C 1
ATOM 616 O O . ASP A 1 82 ? 7.531 13.578 -5.68 1 93.38 82 ASP A O 1
ATOM 620 N N . VAL A 1 83 ? 7.172 15.727 -4.941 1 95.62 83 VAL A N 1
ATOM 621 C CA . VAL A 1 83 ? 6.602 15.289 -3.674 1 95.62 83 VAL A CA 1
ATOM 622 C C . VAL A 1 83 ? 5.258 15.984 -3.449 1 95.62 83 VAL A C 1
ATOM 624 O O . VAL A 1 83 ? 5.027 17.078 -3.953 1 95.62 83 VAL A O 1
ATOM 627 N N . ILE A 1 84 ? 4.457 15.312 -2.77 1 97.19 84 ILE A N 1
ATOM 628 C CA . ILE A 1 84 ? 3.154 15.883 -2.449 1 97.19 84 ILE A CA 1
ATOM 629 C C . ILE A 1 84 ? 3.25 16.703 -1.161 1 97.19 84 ILE A C 1
ATOM 631 O O . ILE A 1 84 ? 3.822 16.234 -0.17 1 97.19 84 ILE A O 1
ATOM 635 N N . SER A 1 85 ? 2.766 17.891 -1.194 1 97.62 85 SER A N 1
ATOM 636 C CA . SER A 1 85 ? 2.76 18.75 -0.018 1 97.62 85 SER A CA 1
ATOM 637 C C . SER A 1 85 ? 1.374 19.344 0.233 1 97.62 85 SER A C 1
ATOM 639 O O . SER A 1 85 ? 0.509 19.297 -0.645 1 97.62 85 SER A O 1
ATOM 641 N N . PHE A 1 86 ? 1.191 19.812 1.428 1 96.94 86 PHE A N 1
ATOM 642 C CA . PHE A 1 86 ? -0.068 20.422 1.834 1 96.94 86 PHE A CA 1
ATOM 643 C C . PHE A 1 86 ? 0.179 21.734 2.568 1 96.94 86 PHE A C 1
ATOM 645 O O . PHE A 1 86 ? 1.109 21.828 3.369 1 96.94 86 PHE A O 1
ATOM 652 N N . GLN A 1 87 ? -0.623 22.688 2.207 1 96.69 87 GLN A N 1
ATOM 653 C CA . GLN A 1 87 ? -0.718 23.922 2.982 1 96.69 87 GLN A CA 1
ATOM 654 C C . GLN A 1 87 ? -1.993 23.953 3.818 1 96.69 87 GLN A C 1
ATOM 656 O O . GLN A 1 87 ? -3.1 23.906 3.275 1 96.69 87 GLN A O 1
ATOM 661 N N . LEU A 1 88 ? -1.785 23.969 5.117 1 95.25 88 LEU A N 1
ATOM 662 C CA . LEU A 1 88 ? -2.922 24.047 6.027 1 95.25 88 LEU A CA 1
ATOM 663 C C . LEU A 1 88 ? -3.08 25.469 6.578 1 95.25 88 LEU A C 1
ATOM 665 O O . LEU A 1 88 ? -2.094 26.109 6.949 1 95.25 88 LEU A O 1
ATOM 669 N N . LYS A 1 89 ? -4.262 25.922 6.531 1 95.81 89 LYS A N 1
ATOM 670 C CA . LYS A 1 89 ? -4.637 27.172 7.16 1 95.81 89 LYS A CA 1
ATOM 671 C C . LYS A 1 89 ? -5.68 26.953 8.25 1 95.81 89 LYS A C 1
ATOM 673 O O . LYS A 1 89 ? -6.766 26.438 7.988 1 95.81 89 LYS A O 1
ATOM 678 N N . ILE A 1 90 ? -5.391 27.312 9.453 1 94.88 90 ILE A N 1
ATOM 679 C CA . ILE A 1 90 ? -6.309 27.188 10.578 1 94.88 90 ILE A CA 1
ATOM 680 C C . ILE A 1 90 ? -6.68 28.562 11.109 1 94.88 90 ILE A C 1
ATOM 682 O O . ILE A 1 90 ? -5.832 29.281 11.648 1 94.88 90 ILE A O 1
ATOM 686 N N . PRO A 1 91 ? -7.863 28.906 10.969 1 95.69 91 PRO A N 1
ATOM 687 C CA . PRO A 1 91 ? -8.281 30.172 11.562 1 95.69 91 PRO A CA 1
ATOM 688 C C . PRO A 1 91 ? -8.281 30.141 13.086 1 95.69 91 PRO A C 1
ATOM 690 O O . PRO A 1 91 ? -8.516 29.094 13.688 1 95.69 91 PRO A O 1
ATOM 693 N N . LEU A 1 92 ? -7.988 31.312 13.656 1 95.06 92 LEU A N 1
ATOM 694 C CA . LEU A 1 92 ? -8.031 31.375 15.117 1 95.06 92 LEU A CA 1
ATOM 695 C C . LEU A 1 92 ? -8.648 32.688 15.594 1 95.06 92 LEU A C 1
ATOM 697 O O . LEU A 1 92 ? -8.648 33.688 14.859 1 95.06 92 LEU A O 1
ATOM 701 N N . SER A 1 93 ? -9.227 32.656 16.719 1 93.56 93 SER A N 1
ATOM 702 C CA . SER A 1 93 ? -9.734 33.812 17.453 1 93.56 93 SER A CA 1
ATOM 703 C C . SER A 1 93 ? -9.109 33.906 18.844 1 93.56 93 SER A C 1
ATOM 705 O O . SER A 1 93 ? -8.977 32.875 19.531 1 93.56 93 SER A O 1
ATOM 707 N N . VAL A 1 94 ? -8.703 35.094 19.125 1 91.81 94 VAL A N 1
ATOM 708 C CA . VAL A 1 94 ? -8.047 35.312 20.422 1 91.81 94 VAL A CA 1
ATOM 709 C C . VAL A 1 94 ? -8.812 36.375 21.219 1 91.81 94 VAL A C 1
ATOM 711 O O . VAL A 1 94 ? -9.016 37.5 20.734 1 91.81 94 VAL A O 1
ATOM 714 N N . ASP A 1 95 ? -9.305 36 22.375 1 91.12 95 ASP A N 1
ATOM 715 C CA . ASP A 1 95 ? -9.82 36.938 23.359 1 91.12 95 ASP A CA 1
ATOM 716 C C . ASP A 1 95 ? -8.727 37.344 24.359 1 91.12 95 ASP A C 1
ATOM 718 O O . ASP A 1 95 ? -8.383 36.562 25.25 1 91.12 95 ASP A O 1
ATOM 722 N N . MET A 1 96 ? -8.273 38.562 24.172 1 88.06 96 MET A N 1
ATOM 723 C CA . MET A 1 96 ? -7.117 39 24.969 1 88.06 96 MET A CA 1
ATOM 724 C C . MET A 1 96 ? -7.539 40 26.016 1 88.06 96 MET A C 1
ATOM 726 O O . MET A 1 96 ? -8.391 40.875 25.766 1 88.06 96 MET A O 1
ATOM 730 N N . LEU A 1 97 ? -6.957 39.844 27.156 1 88 97 LEU A N 1
ATOM 731 C CA . LEU A 1 97 ? -7.109 40.781 28.234 1 88 97 LEU A CA 1
ATOM 732 C C . LEU A 1 97 ? -5.766 41.406 28.625 1 88 97 LEU A C 1
ATOM 734 O O . LEU A 1 97 ? -4.797 40.688 28.875 1 88 97 LEU A O 1
ATOM 738 N N . ILE A 1 98 ? -5.664 42.719 28.516 1 84.44 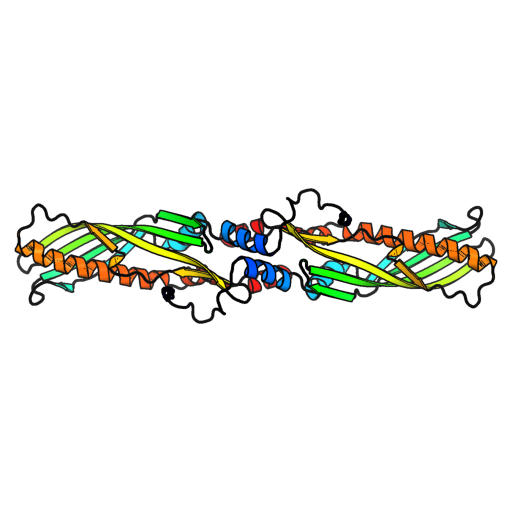98 ILE A N 1
ATOM 739 C CA . ILE A 1 98 ? -4.484 43.438 28.969 1 84.44 98 ILE A CA 1
ATOM 740 C C . ILE A 1 98 ? -4.809 44.219 30.25 1 84.44 98 ILE A C 1
ATOM 742 O O . ILE A 1 98 ? -5.676 45.094 30.25 1 84.44 98 ILE A O 1
ATOM 746 N N . ASP A 1 99 ? -4.109 43.875 31.281 1 86.06 99 ASP A N 1
ATOM 747 C CA . ASP A 1 99 ? -4.266 44.531 32.562 1 86.06 99 ASP A CA 1
ATOM 748 C C . ASP A 1 99 ? -3.148 45.531 32.812 1 86.06 99 ASP A C 1
ATOM 750 O O . ASP A 1 99 ? -1.998 45.156 33.031 1 86.06 99 ASP A O 1
ATOM 754 N N . LEU A 1 100 ? -3.439 46.906 32.75 1 78.94 100 LEU A N 1
ATOM 755 C CA . LEU A 1 100 ? -2.486 48 32.969 1 78.94 100 LEU A CA 1
ATOM 756 C C . LEU A 1 100 ? -2.578 48.5 34.375 1 78.94 100 LEU A C 1
ATOM 758 O O . LEU A 1 100 ? -2.33 49.688 34.625 1 78.94 100 LEU A O 1
ATOM 762 N N . ALA A 1 101 ? -2.666 47.625 35.344 1 71.31 101 ALA A N 1
ATOM 763 C CA . ALA A 1 101 ? -2.775 47.938 36.781 1 71.31 101 ALA A CA 1
ATOM 764 C C . ALA A 1 101 ? -4.055 48.719 37.062 1 71.31 101 ALA A C 1
ATOM 766 O O . ALA A 1 101 ? -4.867 48.312 37.906 1 71.31 101 ALA A O 1
ATOM 767 N N . LEU A 1 102 ? -4.285 49.781 36.312 1 74.31 102 LEU A N 1
ATOM 768 C CA . LEU A 1 102 ? -5.434 50.625 36.625 1 74.31 102 LEU A CA 1
ATOM 769 C C . LEU A 1 102 ? -6.613 50.312 35.719 1 74.31 102 LEU A C 1
ATOM 771 O O . LEU A 1 102 ? -7.766 50.562 36.062 1 74.31 102 LEU A O 1
ATOM 775 N N . ASP A 1 103 ? -6.336 49.875 34.594 1 81.69 103 ASP A N 1
ATOM 776 C CA . ASP A 1 103 ? -7.395 49.656 33.594 1 81.69 103 ASP A CA 1
ATOM 777 C C . ASP A 1 103 ? -7.25 48.312 32.906 1 81.69 103 ASP A C 1
ATOM 779 O O . ASP A 1 103 ? -6.137 47.812 32.75 1 81.69 103 ASP A O 1
ATOM 783 N N . ARG A 1 104 ? -8.383 47.812 32.625 1 86.81 104 ARG A N 1
ATOM 784 C CA . ARG A 1 104 ? -8.422 46.562 31.875 1 86.81 104 ARG A CA 1
ATOM 785 C C . ARG A 1 104 ? -9.023 46.781 30.5 1 86.81 104 ARG A C 1
ATOM 787 O O . ARG A 1 104 ? -10.07 47.406 30.359 1 86.81 104 ARG A O 1
ATOM 794 N N . HIS A 1 105 ? -8.18 46.344 29.5 1 83.75 105 HIS A N 1
ATOM 795 C CA . HIS A 1 105 ? -8.633 46.469 28.109 1 83.75 105 HIS A CA 1
ATOM 796 C C . HIS A 1 105 ? -8.812 45.094 27.484 1 83.75 105 HIS A C 1
ATOM 798 O O . HIS A 1 105 ? -7.93 44.219 27.578 1 83.75 105 HIS A O 1
ATOM 804 N N . ARG A 1 106 ? -10.008 44.906 26.906 1 85.06 106 ARG A N 1
ATOM 805 C CA . ARG A 1 106 ? -10.305 43.656 26.203 1 85.06 106 ARG A CA 1
ATOM 806 C C . ARG A 1 106 ? -10.227 43.844 24.688 1 85.06 106 ARG A C 1
ATOM 808 O O . ARG A 1 106 ? -10.711 44.844 24.156 1 85.06 106 ARG A O 1
ATOM 815 N N . PHE A 1 107 ? -9.484 42.906 24.047 1 82.88 107 PHE A N 1
ATOM 816 C CA . PHE A 1 107 ? -9.336 42.938 22.609 1 82.88 107 PHE A CA 1
ATOM 817 C C . PHE A 1 107 ? -9.711 41.594 21.984 1 82.88 107 PHE A C 1
ATOM 819 O O . PHE A 1 107 ? -9.383 40.531 22.547 1 82.88 107 PHE A O 1
ATOM 826 N N . GLU A 1 108 ? -10.477 41.688 20.938 1 86.19 108 GLU A N 1
ATOM 827 C CA . GLU A 1 108 ? -10.688 40.5 20.094 1 86.19 108 GLU A CA 1
ATOM 828 C C . GLU A 1 108 ? -9.766 40.5 18.891 1 86.19 108 GLU A C 1
ATOM 830 O O . GLU A 1 108 ? -9.75 41.469 18.109 1 86.19 108 GLU A O 1
ATOM 835 N N . VAL A 1 109 ? -9.008 39.5 18.812 1 88.12 109 VAL A N 1
ATOM 836 C CA . VAL A 1 109 ? -8.031 39.438 17.734 1 88.12 109 VAL A CA 1
ATOM 837 C C . VAL A 1 109 ? -8.328 38.219 16.859 1 88.12 109 VAL A C 1
ATOM 839 O O . VAL A 1 109 ? -8.531 37.094 17.391 1 88.12 109 VAL A O 1
ATOM 842 N N . ASP A 1 110 ? -8.484 38.406 15.523 1 92.44 110 ASP A N 1
ATOM 843 C CA . ASP A 1 110 ? -8.602 37.281 14.586 1 92.44 110 ASP A CA 1
ATOM 844 C C . ASP A 1 110 ? -7.262 37 13.914 1 92.44 110 ASP A C 1
ATOM 846 O O . ASP A 1 110 ? -6.391 37.875 13.852 1 92.44 110 ASP A O 1
ATOM 850 N N . GLY A 1 111 ? -7.141 35.75 13.453 1 94.69 111 GLY A N 1
ATOM 851 C CA . GLY A 1 111 ? -5.91 35.406 12.766 1 94.69 111 GLY A CA 1
ATOM 852 C C . GLY A 1 111 ? -5.953 34.031 12.141 1 94.69 111 GLY A C 1
ATOM 853 O O . GLY A 1 111 ? -7.031 33.469 11.938 1 94.69 111 GLY A O 1
ATOM 854 N N . ASN A 1 112 ? -4.754 33.625 11.695 1 96.06 112 ASN A N 1
ATOM 855 C CA . ASN A 1 112 ? -4.559 32.281 11.148 1 96.06 112 ASN A CA 1
ATOM 856 C C . ASN A 1 112 ? -3.16 31.75 11.445 1 96.06 112 ASN A C 1
ATOM 858 O O . ASN A 1 112 ? -2.219 32.531 11.609 1 96.06 112 ASN A O 1
ATOM 862 N N . ILE A 1 113 ? -3.125 30.516 11.516 1 95.5 113 ILE A N 1
ATOM 863 C CA . ILE A 1 113 ? -1.819 29.859 11.523 1 95.5 113 ILE A CA 1
ATOM 864 C C . ILE A 1 113 ? -1.675 28.984 10.281 1 95.5 113 ILE A C 1
ATOM 866 O O . ILE A 1 113 ? -2.627 28.312 9.875 1 95.5 113 ILE A O 1
ATOM 870 N N . HIS A 1 114 ? -0.507 29.062 9.68 1 96.62 114 HIS A N 1
ATOM 871 C CA . HIS A 1 114 ? -0.197 28.297 8.484 1 96.62 114 HIS A CA 1
ATOM 872 C C . HIS A 1 114 ? 0.765 27.156 8.805 1 96.62 114 HIS A C 1
ATOM 874 O O . HIS A 1 114 ? 1.801 27.375 9.438 1 96.62 114 HIS A O 1
ATOM 880 N N . LEU A 1 115 ? 0.365 25.953 8.391 1 95.38 115 LEU A N 1
ATOM 881 C CA . LEU A 1 115 ? 1.23 24.781 8.531 1 95.38 115 LEU A CA 1
ATOM 882 C C . LEU A 1 115 ? 1.566 24.188 7.168 1 95.38 115 LEU A C 1
ATOM 884 O O . LEU A 1 115 ? 0.745 24.234 6.25 1 95.38 115 LEU A O 1
ATOM 888 N N . HIS A 1 116 ? 2.779 23.672 7.09 1 96.12 116 HIS A N 1
ATOM 889 C CA . HIS A 1 116 ? 3.234 23.016 5.871 1 96.12 116 HIS A CA 1
ATOM 890 C C . HIS A 1 116 ? 3.543 21.547 6.121 1 96.12 116 HIS A C 1
ATOM 892 O O . HIS A 1 116 ? 4.312 21.219 7.023 1 96.12 116 HIS A O 1
ATOM 898 N N . LEU A 1 117 ? 2.906 20.688 5.34 1 95.56 117 LEU A N 1
ATOM 899 C CA . LEU A 1 117 ? 3.125 19.25 5.438 1 95.56 117 LEU A CA 1
ATOM 900 C C . LEU A 1 117 ? 3.721 18.703 4.148 1 95.56 117 LEU A C 1
ATOM 902 O O . LEU A 1 117 ? 3.373 19.156 3.057 1 95.56 117 LEU A O 1
ATOM 906 N N . THR A 1 118 ? 4.652 17.766 4.266 1 96.12 118 THR A N 1
ATOM 907 C CA . THR A 1 118 ? 5.219 17.062 3.119 1 96.12 118 THR A CA 1
ATOM 908 C C . THR A 1 118 ? 5.109 15.547 3.303 1 96.12 118 THR A C 1
ATOM 910 O O . THR A 1 118 ? 5.477 15.016 4.352 1 96.12 118 THR A O 1
ATOM 913 N N . VAL A 1 119 ? 4.555 14.906 2.246 1 95.75 119 VAL A N 1
ATOM 914 C CA . VAL A 1 119 ? 4.438 13.453 2.279 1 95.75 119 VAL A CA 1
ATOM 915 C C . VAL A 1 119 ? 5.664 12.82 1.623 1 95.75 119 VAL A C 1
ATOM 917 O O . VAL A 1 119 ? 5.93 13.055 0.441 1 95.75 119 VAL A O 1
ATOM 920 N N . ARG A 1 120 ? 6.348 12.008 2.434 1 95.88 120 ARG A N 1
ATOM 921 C CA . ARG A 1 120 ? 7.594 11.43 1.944 1 95.88 120 ARG A CA 1
ATOM 922 C C . ARG A 1 120 ? 7.555 9.906 2.02 1 95.88 120 ARG A C 1
ATOM 924 O O . ARG A 1 120 ? 6.781 9.336 2.793 1 95.88 120 ARG A O 1
ATOM 931 N N . ALA A 1 121 ? 8.312 9.352 1.152 1 96 121 ALA A N 1
ATOM 932 C CA . ALA A 1 121 ? 8.57 7.918 1.213 1 96 121 ALA A CA 1
ATOM 933 C C . ALA A 1 121 ? 9.93 7.637 1.844 1 96 121 ALA A C 1
ATOM 935 O O . ALA A 1 121 ? 10.898 8.352 1.594 1 96 121 ALA A O 1
ATOM 936 N N . ALA A 1 122 ? 9.992 6.574 2.693 1 94.69 122 ALA A N 1
ATOM 937 C CA . ALA A 1 122 ? 11.258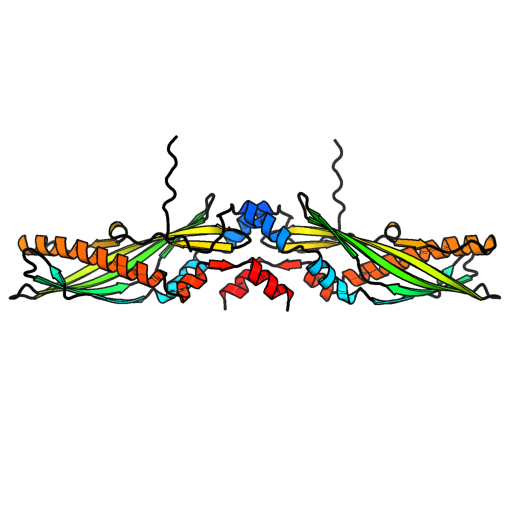 6.191 3.312 1 94.69 122 ALA A CA 1
ATOM 938 C C . ALA A 1 122 ? 11.438 4.68 3.295 1 94.69 122 ALA A C 1
ATOM 940 O O . ALA A 1 122 ? 10.477 3.93 3.125 1 94.69 122 ALA A O 1
ATOM 941 N N . GLU A 1 123 ? 12.633 4.215 3.377 1 91.88 123 GLU A N 1
ATOM 942 C CA . GLU A 1 123 ? 12.953 2.791 3.457 1 91.88 123 GLU A CA 1
ATOM 943 C C . GLU A 1 123 ? 12.422 2.178 4.75 1 91.88 123 GLU A C 1
ATOM 945 O O . GLU A 1 123 ? 12.398 2.834 5.793 1 91.88 123 GLU A O 1
ATOM 950 N N . PRO A 1 124 ? 12.148 0.978 4.684 1 89.31 124 PRO A N 1
ATOM 951 C CA . PRO A 1 124 ? 12.062 0.119 3.5 1 89.31 124 PRO A CA 1
ATOM 952 C C . PRO A 1 124 ? 10.781 0.335 2.701 1 89.31 124 PRO A C 1
ATOM 954 O O . PRO A 1 124 ? 10.781 0.186 1.477 1 89.31 124 PRO A O 1
ATOM 957 N N . LEU A 1 125 ? 9.711 0.625 3.395 1 92.94 125 LEU A N 1
ATOM 958 C CA . LEU A 1 125 ? 8.391 0.924 2.848 1 92.94 125 LEU A CA 1
ATOM 959 C C . LEU A 1 125 ? 7.559 1.721 3.846 1 92.94 125 LEU A C 1
ATOM 961 O O . LEU A 1 125 ? 6.59 1.2 4.406 1 92.94 125 LEU A O 1
ATOM 965 N N . ARG A 1 126 ? 7.957 2.949 3.996 1 93.12 126 ARG A N 1
ATOM 966 C CA . ARG A 1 126 ? 7.289 3.82 4.957 1 93.12 126 ARG A CA 1
ATOM 967 C C . ARG A 1 126 ? 6.758 5.078 4.281 1 93.12 126 ARG A C 1
ATOM 969 O O . ARG A 1 126 ? 7.402 5.621 3.381 1 93.12 126 ARG A O 1
ATOM 976 N N . VAL A 1 127 ? 5.641 5.512 4.672 1 92.5 127 VAL A N 1
ATOM 977 C CA . VAL A 1 127 ? 5.062 6.801 4.305 1 92.5 127 VAL A CA 1
ATOM 978 C C . VAL A 1 127 ? 5.164 7.766 5.484 1 92.5 127 VAL A C 1
ATOM 980 O O . VAL A 1 127 ? 4.613 7.508 6.555 1 92.5 127 VAL A O 1
ATOM 983 N N . ILE A 1 128 ? 5.863 8.844 5.262 1 92.56 128 ILE A N 1
ATOM 984 C CA . ILE A 1 128 ? 6.121 9.812 6.32 1 92.56 128 ILE A CA 1
ATOM 985 C C . ILE A 1 128 ? 5.465 11.141 5.969 1 92.56 128 ILE A C 1
ATOM 987 O O . ILE A 1 128 ? 5.641 11.656 4.859 1 92.56 128 ILE A O 1
ATOM 991 N N . ILE A 1 129 ? 4.656 11.625 6.84 1 92.31 129 ILE A N 1
ATOM 992 C CA . ILE A 1 129 ? 4.137 12.984 6.723 1 92.31 129 ILE A CA 1
ATOM 993 C C . ILE A 1 129 ? 4.965 13.93 7.59 1 92.31 129 ILE A C 1
ATOM 995 O O . ILE A 1 129 ? 4.812 13.953 8.812 1 92.31 129 ILE A O 1
ATOM 999 N N . ASP A 1 130 ? 5.742 14.656 6.965 1 92.25 130 ASP A N 1
ATOM 1000 C CA . ASP A 1 130 ? 6.594 15.625 7.645 1 92.25 130 ASP A CA 1
ATOM 1001 C C . ASP A 1 130 ? 5.867 16.953 7.828 1 92.25 130 ASP A C 1
ATOM 1003 O O . ASP A 1 130 ? 5.363 17.531 6.859 1 92.25 130 ASP A O 1
ATOM 1007 N N . ILE A 1 131 ? 5.816 17.391 9.094 1 93.19 131 ILE A N 1
ATOM 1008 C CA . ILE A 1 131 ? 5.23 18.688 9.383 1 93.19 131 ILE A CA 1
ATOM 1009 C C . ILE A 1 131 ? 6.328 19.672 9.797 1 93.19 131 ILE A C 1
ATOM 1011 O O . ILE A 1 131 ? 7.078 19.406 10.742 1 93.19 131 ILE A O 1
ATOM 1015 N N . ALA A 1 132 ? 6.434 20.75 9.039 1 93.81 132 ALA A N 1
ATOM 1016 C CA . ALA A 1 132 ? 7.383 21.781 9.445 1 93.81 132 ALA A CA 1
ATOM 1017 C C . ALA A 1 132 ? 7.023 22.344 10.812 1 93.81 132 ALA A C 1
ATOM 1019 O O . ALA A 1 132 ? 5.852 22.594 11.102 1 93.81 132 ALA A O 1
ATOM 1020 N N . THR A 1 133 ? 7.98 22.438 11.711 1 93.75 133 THR A N 1
ATOM 1021 C CA . THR A 1 133 ? 7.734 23.031 13.023 1 93.75 133 THR A CA 1
ATOM 1022 C C . THR A 1 133 ? 7.18 24.438 12.875 1 93.75 133 THR A C 1
ATOM 1024 O O . THR A 1 133 ? 7.785 25.297 12.219 1 93.75 133 THR A O 1
ATOM 1027 N N . PRO A 1 134 ? 6.02 24.656 13.492 1 95.31 134 PRO A N 1
ATOM 1028 C CA . PRO A 1 134 ? 5.426 26 13.391 1 95.31 134 PRO A CA 1
ATOM 1029 C C . PRO A 1 134 ? 6.293 27.078 14.023 1 95.31 134 PRO A C 1
ATOM 1031 O O . PRO A 1 134 ? 6.863 26.859 15.102 1 95.31 134 PRO A O 1
ATOM 1034 N N . ARG A 1 135 ? 6.461 28.266 13.359 1 95.62 135 ARG A N 1
ATOM 1035 C CA . ARG A 1 135 ? 7.152 29.453 13.859 1 95.62 135 ARG A CA 1
ATOM 1036 C C . ARG A 1 135 ? 6.18 30.594 14.07 1 95.62 135 ARG A C 1
ATOM 1038 O O . ARG A 1 135 ? 5.066 30.578 13.539 1 95.62 135 ARG A O 1
ATOM 1045 N N . SER A 1 136 ? 6.648 31.5 14.82 1 94.62 136 SER A N 1
ATOM 1046 C CA . SER A 1 136 ? 5.816 32.688 15.047 1 94.62 136 SER A CA 1
ATOM 1047 C C . SER A 1 136 ? 5.434 33.344 13.734 1 94.62 136 SER A C 1
ATOM 1049 O O . SER A 1 136 ? 4.352 33.938 13.617 1 94.62 136 SER A O 1
ATOM 1051 N N . SER A 1 137 ? 6.332 33.25 12.727 1 95.06 137 SER A N 1
ATOM 1052 C CA . SER A 1 137 ? 6.082 33.844 11.422 1 95.06 137 SER A CA 1
ATOM 1053 C C . SER A 1 137 ? 4.949 33.156 10.688 1 95.06 137 SER A C 1
ATOM 1055 O O . SER A 1 137 ? 4.402 33.656 9.719 1 95.06 137 SER A O 1
ATOM 1057 N N . ASP A 1 138 ? 4.602 31.984 11.141 1 96.81 138 ASP A N 1
ATOM 1058 C CA . ASP A 1 138 ? 3.521 31.219 10.523 1 96.81 138 ASP A CA 1
ATOM 1059 C C . ASP A 1 138 ? 2.164 31.625 11.086 1 96.81 138 ASP A C 1
ATOM 1061 O O . ASP A 1 138 ? 1.125 31.125 10.648 1 96.81 138 ASP A O 1
ATOM 1065 N N . VAL A 1 139 ? 2.203 32.469 12.109 1 96 139 VAL A N 1
ATOM 1066 C CA . VAL A 1 139 ? 0.99 32.969 12.758 1 96 139 VAL A CA 1
ATOM 1067 C C . VAL A 1 139 ? 0.72 34.406 12.352 1 96 139 VAL A C 1
ATOM 1069 O O . VAL A 1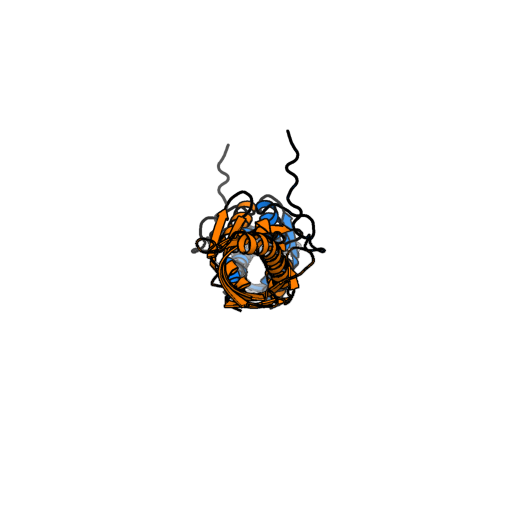 139 ? 1.588 35.281 12.492 1 96 139 VAL A O 1
ATOM 1072 N N . ARG A 1 140 ? -0.414 34.656 11.766 1 94.31 140 ARG A N 1
ATOM 1073 C CA . ARG A 1 140 ? -0.867 36 11.438 1 94.31 140 ARG A CA 1
ATOM 1074 C C . ARG A 1 140 ? -2.064 36.406 12.289 1 94.31 140 ARG A C 1
ATOM 1076 O O . ARG A 1 140 ? -3.045 35.656 12.383 1 94.31 140 ARG A O 1
ATOM 1083 N N . ILE A 1 141 ? -1.93 37.469 12.961 1 90.69 141 ILE A N 1
ATOM 1084 C CA . ILE A 1 141 ? -3.031 37.969 13.781 1 90.69 141 ILE A CA 1
ATOM 1085 C C . ILE A 1 141 ? -3.377 39.406 13.367 1 90.69 141 ILE A C 1
ATOM 1087 O O . ILE A 1 141 ? -2.496 40.156 12.969 1 90.69 141 ILE A O 1
ATOM 1091 N N . ASN A 1 142 ? -4.594 39.781 13.406 1 85.5 142 ASN A N 1
ATOM 1092 C CA . ASN A 1 142 ? -5.094 41.125 13.125 1 85.5 142 ASN A CA 1
ATOM 1093 C C . ASN A 1 142 ? -5.605 41.812 14.398 1 85.5 142 ASN A C 1
ATOM 1095 O O . ASN A 1 142 ? -6.68 41.469 14.898 1 85.5 142 ASN A O 1
ATOM 1099 N N . VAL A 1 143 ? -4.793 42.688 14.922 1 75.88 143 VAL A N 1
ATOM 1100 C CA . VAL A 1 143 ? -5.207 43.438 16.094 1 75.88 143 VAL A CA 1
ATOM 1101 C C . VAL A 1 143 ? -5.816 44.781 15.672 1 75.88 143 VAL A C 1
ATOM 1103 O O . VAL A 1 143 ? -5.195 45.531 14.922 1 75.88 143 VAL A O 1
ATOM 1106 N N . ALA A 1 144 ? -7.078 44.969 16 1 70.25 144 ALA A N 1
ATOM 1107 C CA . ALA A 1 144 ? -7.703 46.25 15.695 1 70.25 144 ALA A CA 1
ATOM 1108 C C . ALA A 1 144 ? -7.117 47.375 16.562 1 70.25 144 ALA A C 1
ATOM 1110 O O . ALA A 1 144 ? -7.266 47.375 17.781 1 70.25 144 ALA A O 1
ATOM 1111 N N . THR A 1 145 ? -6.344 48.281 15.953 1 67.75 145 THR A N 1
ATOM 1112 C CA . THR A 1 145 ? -5.656 49.312 16.703 1 67.75 145 THR A CA 1
ATOM 1113 C C . THR A 1 145 ? -6.285 50.688 16.438 1 67.75 145 THR A C 1
ATOM 1115 O O . THR A 1 145 ? -5.785 51.688 16.906 1 67.75 145 THR A O 1
ATOM 1118 N N . ASP A 1 146 ? -7.352 50.75 15.727 1 62.59 146 ASP A N 1
ATOM 1119 C CA . ASP A 1 146 ? -7.816 52.062 15.242 1 62.59 146 ASP A CA 1
ATOM 1120 C C . ASP A 1 146 ? -8.062 53 16.406 1 62.59 146 ASP A C 1
ATOM 1122 O O . ASP A 1 146 ? -7.848 54.219 16.266 1 62.59 146 ASP A O 1
ATOM 1126 N N . THR A 1 147 ? -8.562 52.469 17.422 1 60.78 147 THR A N 1
ATOM 1127 C CA . THR A 1 147 ? -8.953 53.469 18.422 1 60.78 147 THR A CA 1
ATOM 1128 C C . THR A 1 147 ? -7.973 53.438 19.594 1 60.78 147 THR A C 1
ATOM 1130 O O . THR A 1 147 ? -8.258 54.031 20.656 1 60.78 147 THR A O 1
ATOM 1133 N N . MET A 1 148 ? -6.824 53 19.312 1 65.5 148 MET A N 1
ATOM 1134 C CA . MET A 1 148 ? -5.961 52.781 20.484 1 65.5 148 MET A CA 1
ATOM 1135 C C . MET A 1 148 ? -4.934 53.906 20.594 1 65.5 148 MET A C 1
ATOM 1137 O O . MET A 1 148 ? -4.449 54.438 19.578 1 65.5 148 MET A O 1
ATOM 1141 N N . ARG A 1 149 ? -4.84 54.344 21.766 1 70.5 149 ARG A N 1
ATOM 1142 C CA . ARG A 1 149 ? -3.818 55.375 22.047 1 70.5 149 ARG A CA 1
ATOM 1143 C C . ARG A 1 149 ? -2.42 54.781 21.844 1 70.5 149 ARG A C 1
ATOM 1145 O O . ARG A 1 149 ? -2.24 53.562 21.812 1 70.5 149 ARG A O 1
ATOM 1152 N N . GLY A 1 150 ? -1.469 55.656 21.719 1 65.69 150 GLY A N 1
ATOM 1153 C CA . GLY A 1 150 ? -0.093 55.344 21.375 1 65.69 150 GLY A CA 1
ATOM 1154 C C . GLY A 1 150 ? 0.532 54.312 22.312 1 65.69 150 GLY A C 1
ATOM 1155 O O . GLY A 1 150 ? 1.188 53.375 21.875 1 65.69 150 GLY A O 1
ATOM 1156 N N . GLN A 1 151 ? 0.393 54.562 23.656 1 64.75 151 GLN A N 1
ATOM 1157 C CA . GLN A 1 151 ? 0.987 53.656 24.641 1 64.75 151 GLN A CA 1
ATOM 1158 C C . GLN A 1 151 ? 0.391 52.25 24.516 1 64.75 151 GLN A C 1
ATOM 1160 O O . GLN A 1 151 ? 1.116 51.25 24.562 1 64.75 151 GLN A O 1
ATOM 1165 N N . LEU A 1 152 ? -0.904 52.219 24.406 1 72.69 152 LEU A N 1
ATOM 1166 C CA . LEU A 1 152 ? -1.606 50.969 24.25 1 72.69 152 LEU A CA 1
ATOM 1167 C C . LEU A 1 152 ? -1.161 50.25 22.984 1 72.69 152 LEU A C 1
ATOM 1169 O O . LEU A 1 152 ? -1.076 49 22.969 1 72.69 152 LEU A O 1
ATOM 1173 N N . LEU A 1 153 ? -0.734 51.062 22.047 1 74 153 LEU A N 1
ATOM 1174 C CA . LEU A 1 153 ? -0.282 50.5 20.781 1 74 153 LEU A CA 1
ATOM 1175 C C . LEU A 1 153 ? 1.053 49.781 20.953 1 74 153 LEU A C 1
ATOM 1177 O O . LEU A 1 153 ? 1.275 48.719 20.375 1 74 153 LEU A O 1
ATOM 1181 N N . ARG A 1 154 ? 1.935 50.375 21.703 1 74.31 154 ARG A N 1
ATOM 1182 C CA . ARG A 1 154 ? 3.236 49.75 21.953 1 74.31 154 ARG A CA 1
ATOM 1183 C C . ARG A 1 154 ? 3.086 48.469 22.734 1 74.31 154 ARG A C 1
ATOM 1185 O O . ARG A 1 154 ? 3.768 47.469 22.438 1 74.31 154 ARG A O 1
ATOM 1192 N N . ILE A 1 155 ? 2.262 48.531 23.75 1 73.12 155 ILE A N 1
ATOM 1193 C CA . ILE A 1 155 ? 1.998 47.344 24.562 1 73.12 155 ILE A CA 1
ATOM 1194 C C . ILE A 1 155 ? 1.403 46.25 23.672 1 73.12 155 ILE A C 1
ATOM 1196 O O . ILE A 1 155 ? 1.806 45.094 23.766 1 73.12 155 ILE A O 1
ATOM 1200 N N . LEU A 1 156 ? 0.596 46.688 22.812 1 76 156 LEU A N 1
ATOM 1201 C CA . LEU A 1 156 ? -0.081 45.719 21.938 1 76 156 LEU A CA 1
ATOM 1202 C C . LEU A 1 156 ? 0.907 45.062 21 1 76 156 LEU A C 1
ATOM 1204 O O . LEU A 1 156 ? 0.768 43.875 20.672 1 76 156 LEU A O 1
ATOM 1208 N N . ALA A 1 157 ? 1.869 45.844 20.547 1 75.19 157 ALA A N 1
ATOM 1209 C CA . ALA 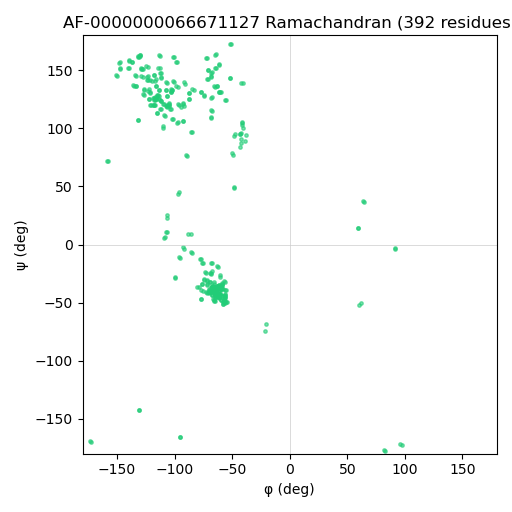A 1 157 ? 2.881 45.281 19.656 1 75.19 157 ALA A CA 1
ATOM 1210 C C . ALA A 1 157 ? 3.67 44.188 20.344 1 75.19 157 ALA A C 1
ATOM 1212 O O . ALA A 1 157 ? 3.984 43.156 19.734 1 75.19 157 ALA A O 1
ATOM 1213 N N . SER A 1 158 ? 4.012 44.406 21.609 1 77.12 158 SER A N 1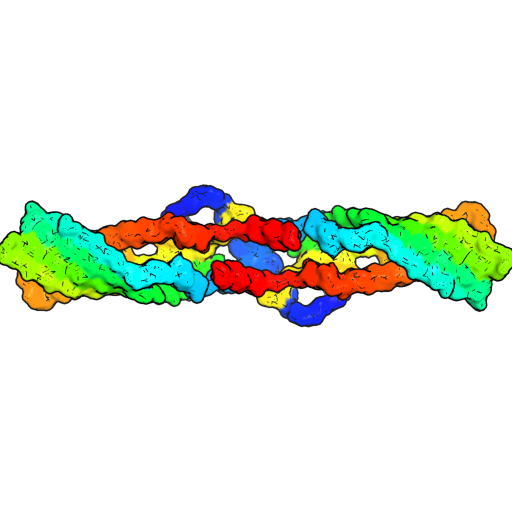
ATOM 1214 C CA . SER A 1 158 ? 4.711 43.375 22.391 1 77.12 158 SER A CA 1
ATOM 1215 C C . SER A 1 158 ? 3.83 42.156 22.625 1 77.12 158 SER A C 1
ATOM 1217 O O . SER A 1 158 ? 4.312 41.031 22.578 1 77.12 158 SER A O 1
ATOM 1219 N N . VAL A 1 159 ? 2.643 42.438 22.859 1 81.88 159 VAL A N 1
ATOM 1220 C CA . VAL A 1 159 ? 1.69 41.344 23.125 1 81.88 159 VAL A CA 1
ATOM 1221 C C . VAL A 1 159 ? 1.497 40.5 21.859 1 81.88 159 VAL A C 1
ATOM 1223 O O . VAL A 1 159 ? 1.38 39.281 21.938 1 81.88 159 VAL A O 1
ATOM 1226 N N . ASP A 1 160 ? 1.518 41.188 20.719 1 83.75 160 ASP A N 1
ATOM 1227 C CA . ASP A 1 160 ? 1.367 40.5 19.422 1 83.75 160 ASP A CA 1
ATOM 1228 C C . ASP A 1 160 ? 2.443 39.438 19.234 1 83.75 160 ASP A C 1
ATOM 1230 O O . ASP A 1 160 ? 2.133 38.281 18.938 1 83.75 160 ASP A O 1
ATOM 1234 N N . GLN A 1 161 ? 3.68 39.812 19.453 1 86.06 161 GLN A N 1
ATOM 1235 C CA . GLN A 1 161 ? 4.797 38.875 19.281 1 86.06 161 GLN A CA 1
ATOM 1236 C C . GLN A 1 161 ? 4.691 37.688 20.234 1 86.06 161 GLN A C 1
ATOM 1238 O O . GLN A 1 161 ? 4.945 36.562 19.844 1 86.06 161 GLN A O 1
ATOM 1243 N N . GLU A 1 162 ? 4.344 38.031 21.422 1 84.12 162 GLU A N 1
ATOM 1244 C CA . GLU A 1 162 ? 4.238 37 22.438 1 84.12 162 GLU A CA 1
ATOM 1245 C C . GLU A 1 162 ? 3.121 36 22.094 1 84.12 162 GLU A C 1
ATOM 1247 O O . GLU A 1 162 ? 3.287 34.812 22.25 1 84.12 162 GLU A O 1
ATOM 1252 N N . ILE A 1 163 ? 2.02 36.5 21.625 1 86.25 163 ILE A N 1
ATOM 1253 C CA . ILE A 1 163 ? 0.877 35.656 21.266 1 86.25 163 ILE A CA 1
ATOM 1254 C C . ILE A 1 163 ? 1.264 34.719 20.125 1 86.25 163 ILE A C 1
ATOM 1256 O O . ILE A 1 163 ? 0.977 33.531 20.188 1 86.25 163 ILE A O 1
ATOM 1260 N N . ARG A 1 164 ? 1.917 35.281 19.172 1 92.56 164 ARG A N 1
ATOM 1261 C CA . ARG A 1 164 ? 2.346 34.469 18.031 1 92.56 164 ARG A CA 1
ATOM 1262 C C . ARG A 1 164 ? 3.289 33.344 18.484 1 92.56 164 ARG A C 1
ATOM 1264 O O . ARG A 1 164 ? 3.166 32.219 18.031 1 92.56 164 ARG A O 1
ATOM 1271 N N . ARG A 1 165 ? 4.18 33.688 19.328 1 92 165 ARG A N 1
ATOM 1272 C CA . ARG A 1 165 ? 5.129 32.719 19.844 1 92 165 ARG A CA 1
ATOM 1273 C C . ARG A 1 165 ? 4.418 31.625 20.625 1 92 165 ARG A C 1
ATOM 1275 O O . ARG A 1 165 ? 4.727 30.438 20.469 1 92 165 ARG A O 1
ATOM 1282 N N . PHE A 1 166 ? 3.508 32.062 21.391 1 90.75 166 PHE A N 1
ATOM 1283 C CA . PHE A 1 166 ? 2.785 31.094 22.219 1 90.75 166 PHE A CA 1
ATOM 1284 C C . PHE A 1 166 ? 1.954 30.156 21.359 1 90.75 166 PHE A C 1
ATOM 1286 O O . PHE A 1 166 ? 1.938 28.938 21.594 1 90.75 166 PHE A O 1
ATOM 1293 N N . ILE A 1 167 ? 1.252 30.703 20.453 1 92.75 167 ILE A N 1
ATOM 1294 C CA . ILE A 1 167 ? 0.41 29.891 19.578 1 92.75 167 ILE A CA 1
ATOM 1295 C C . ILE A 1 167 ? 1.271 28.891 18.828 1 92.75 167 ILE A C 1
ATOM 1297 O O . ILE A 1 167 ? 0.937 27.703 18.75 1 92.75 167 ILE A O 1
ATOM 1301 N N . ALA A 1 168 ? 2.379 29.344 18.234 1 95.38 168 ALA A N 1
ATOM 1302 C CA . ALA A 1 168 ? 3.289 28.469 17.5 1 95.38 168 ALA A CA 1
ATOM 1303 C C . ALA A 1 168 ? 3.779 27.328 18.375 1 95.38 168 ALA A C 1
ATOM 1305 O O . ALA A 1 168 ? 3.805 26.172 17.938 1 95.38 168 ALA A O 1
ATOM 1306 N N . ARG A 1 169 ? 4.113 27.641 19.594 1 93.81 169 ARG A N 1
ATOM 1307 C CA . ARG A 1 169 ? 4.609 26.625 20.531 1 93.81 169 ARG A CA 1
ATOM 1308 C C . ARG A 1 169 ? 3.516 25.625 20.891 1 93.81 169 ARG A C 1
ATOM 1310 O O . ARG A 1 169 ? 3.773 24.422 20.984 1 93.81 169 ARG A O 1
ATOM 1317 N N . TYR A 1 170 ? 2.387 26.188 21.125 1 92.19 170 TYR A N 1
ATOM 1318 C CA . TYR A 1 170 ? 1.263 25.312 21.438 1 92.19 170 TYR A CA 1
ATOM 1319 C C . TYR A 1 170 ? 1.013 24.312 20.297 1 92.19 170 TYR A C 1
ATOM 1321 O O . TYR A 1 170 ? 0.865 23.109 20.547 1 92.19 170 TYR A O 1
ATOM 1329 N N . ILE A 1 171 ? 0.908 24.797 19.109 1 92.81 171 ILE A N 1
ATOM 1330 C CA . ILE A 1 171 ? 0.633 23.953 17.953 1 92.81 171 ILE A CA 1
ATOM 1331 C C . ILE A 1 171 ? 1.759 22.922 17.781 1 92.81 171 ILE A C 1
ATOM 1333 O O . ILE A 1 171 ? 1.51 21.766 17.438 1 92.81 171 ILE A O 1
ATOM 1337 N N . ALA A 1 172 ? 3.012 23.359 17.938 1 93.44 172 ALA A N 1
ATOM 1338 C CA . ALA A 1 172 ? 4.156 22.453 17.844 1 93.44 172 ALA A CA 1
ATOM 1339 C C . ALA A 1 172 ? 4.016 21.281 18.812 1 93.44 172 ALA A C 1
ATOM 1341 O O . ALA A 1 172 ? 4.32 20.141 18.469 1 93.44 172 ALA A O 1
ATOM 1342 N N . LYS A 1 173 ? 3.525 21.594 19.969 1 91 173 LYS A N 1
ATOM 1343 C CA . LYS A 1 173 ? 3.303 20.562 20.969 1 91 173 LYS A CA 1
ATOM 1344 C C . LYS A 1 173 ? 2.141 19.656 20.562 1 91 173 LYS A C 1
ATOM 1346 O O . LYS A 1 173 ? 2.209 18.438 20.734 1 91 173 LYS A O 1
ATOM 1351 N N . GLU A 1 174 ? 1.121 20.219 20.062 1 89.12 174 GLU A N 1
ATOM 1352 C CA . GLU A 1 174 ? -0.078 19.484 19.688 1 89.12 174 GLU A CA 1
ATOM 1353 C C . GLU A 1 174 ? 0.218 18.484 18.562 1 89.12 174 GLU A C 1
ATOM 1355 O O . GLU A 1 174 ? -0.264 17.359 18.594 1 89.12 174 GLU A O 1
ATOM 1360 N N . ILE A 1 175 ? 1 18.828 17.625 1 88.75 175 ILE A N 1
ATOM 1361 C CA . ILE A 1 175 ? 1.222 17.984 16.438 1 88.75 175 ILE A CA 1
ATOM 1362 C C . ILE A 1 175 ? 2.135 16.828 16.812 1 88.75 175 ILE A C 1
ATOM 1364 O O . ILE A 1 175 ? 2.232 15.844 16.062 1 88.75 175 ILE A O 1
ATOM 1368 N N . ASP A 1 176 ? 2.822 16.906 17.938 1 87.75 176 ASP A N 1
ATOM 1369 C CA . ASP A 1 176 ? 3.734 15.852 18.375 1 87.75 176 ASP A CA 1
ATOM 1370 C C . ASP A 1 176 ? 3.02 14.836 19.266 1 87.75 176 ASP A C 1
ATOM 1372 O O . ASP A 1 176 ? 3.619 13.852 19.703 1 87.75 176 ASP A O 1
ATOM 1376 N N . LYS A 1 177 ? 1.792 15.164 19.5 1 87.62 177 LYS A N 1
ATOM 1377 C CA . LYS A 1 177 ? 1.035 14.203 20.297 1 87.62 177 LYS A CA 1
ATOM 1378 C C . LYS A 1 177 ? 0.952 12.852 19.594 1 87.62 177 LYS A C 1
ATOM 1380 O O . LYS A 1 177 ? 0.962 12.781 18.375 1 87.62 177 LYS A O 1
ATOM 1385 N N . PRO A 1 178 ? 0.772 11.758 20.344 1 82.56 178 PRO A N 1
ATOM 1386 C CA . PRO A 1 178 ? 0.878 10.398 19.828 1 82.56 178 PRO A CA 1
ATOM 1387 C C . PRO A 1 178 ? -0.147 10.109 18.734 1 82.56 178 PRO A C 1
ATOM 1389 O O . PRO A 1 178 ? 0.168 9.43 17.75 1 82.56 178 PRO A O 1
ATOM 1392 N N . HIS A 1 179 ? -1.384 10.57 18.953 1 78.06 179 HIS A N 1
ATOM 1393 C CA . HIS A 1 179 ? -2.404 10.227 17.969 1 78.06 179 HIS A CA 1
ATOM 1394 C C . HIS A 1 179 ? -2.105 10.867 16.625 1 78.06 179 HIS A C 1
ATOM 1396 O O . HIS A 1 179 ? -2.396 10.289 15.57 1 78.06 179 HIS A O 1
ATOM 1402 N N . ILE A 1 180 ? -1.512 12.07 16.625 1 79.56 180 ILE A N 1
ATOM 1403 C CA . ILE A 1 180 ? -1.122 12.703 15.375 1 79.56 180 ILE A CA 1
ATOM 1404 C C . ILE A 1 180 ? 0.183 12.094 14.875 1 79.56 180 ILE A C 1
ATOM 1406 O O . ILE A 1 180 ? 0.331 11.828 13.672 1 79.56 180 ILE A O 1
ATOM 1410 N N . ALA A 1 181 ? 1.063 11.773 15.758 1 79.75 181 ALA A N 1
ATOM 1411 C CA . ALA A 1 181 ? 2.357 11.188 15.406 1 79.75 181 ALA A CA 1
ATOM 1412 C C . ALA A 1 181 ? 2.184 9.844 14.711 1 79.75 181 ALA A C 1
ATOM 1414 O O . ALA A 1 181 ? 2.898 9.539 13.75 1 79.75 181 ALA A O 1
ATOM 1415 N N . ALA A 1 182 ? 1.211 9.109 15.133 1 77.75 182 ALA A N 1
ATOM 1416 C CA . ALA A 1 182 ? 0.956 7.793 14.555 1 77.75 182 ALA A CA 1
ATOM 1417 C C . ALA A 1 182 ? 0.435 7.914 13.125 1 77.75 182 ALA A C 1
ATOM 1419 O O . ALA A 1 182 ? 0.756 7.086 12.273 1 77.75 182 ALA A O 1
ATOM 1420 N N . ALA A 1 183 ? -0.275 8.961 12.945 1 78.62 183 ALA A N 1
ATOM 1421 C CA . ALA A 1 183 ? -0.858 9.18 11.625 1 78.62 183 ALA A CA 1
ATOM 1422 C C . ALA A 1 183 ? 0.189 9.688 10.641 1 78.62 183 ALA A C 1
ATOM 1424 O O . ALA A 1 183 ? -0.007 9.625 9.422 1 78.62 183 ALA A O 1
ATOM 1425 N N . ARG A 1 184 ? 1.31 10.078 11.164 1 85.19 184 ARG A N 1
ATOM 1426 C CA . ARG A 1 184 ? 2.328 10.711 10.328 1 85.19 184 ARG A CA 1
ATOM 1427 C C . ARG A 1 184 ? 3.361 9.688 9.859 1 85.19 184 ARG A C 1
ATOM 1429 O O . ARG A 1 184 ? 4.18 9.984 8.992 1 85.19 184 ARG A O 1
ATOM 1436 N N . ASP A 1 185 ? 3.309 8.531 10.445 1 87.06 185 ASP A N 1
ATOM 1437 C CA . ASP A 1 185 ? 4.27 7.488 10.102 1 87.06 185 ASP A CA 1
ATOM 1438 C C . ASP A 1 185 ? 3.562 6.16 9.836 1 87.06 185 ASP A C 1
ATOM 1440 O O . ASP A 1 185 ? 3.127 5.488 10.773 1 87.06 185 ASP A O 1
ATOM 1444 N N . ILE A 1 186 ? 3.533 5.848 8.648 1 85.69 186 ILE A N 1
ATOM 1445 C CA . ILE A 1 186 ? 2.85 4.617 8.273 1 85.69 186 ILE A CA 1
ATOM 1446 C C . ILE A 1 186 ? 3.865 3.592 7.773 1 85.69 186 ILE A C 1
ATOM 1448 O O . ILE A 1 186 ? 4.547 3.82 6.773 1 85.69 186 ILE A O 1
ATOM 1452 N N . ASN A 1 187 ? 3.943 2.514 8.508 1 88.06 187 ASN A N 1
ATOM 1453 C CA . ASN A 1 187 ? 4.785 1.397 8.094 1 88.06 187 ASN A CA 1
ATOM 1454 C C . ASN A 1 187 ? 4.051 0.464 7.137 1 88.06 187 ASN A C 1
ATOM 1456 O O . ASN A 1 187 ? 3.371 -0.467 7.57 1 88.06 187 ASN A O 1
ATOM 1460 N N . VAL A 1 188 ? 4.258 0.65 5.922 1 87.94 188 VAL A N 1
ATOM 1461 C CA . VAL A 1 188 ? 3.539 -0.097 4.895 1 87.94 188 VAL A CA 1
ATOM 1462 C C . VAL A 1 188 ? 3.998 -1.553 4.898 1 87.94 188 VAL A C 1
ATOM 1464 O O . VAL A 1 188 ? 3.188 -2.467 4.723 1 87.94 188 VAL A O 1
ATOM 1467 N N . ALA A 1 189 ? 5.27 -1.822 5.094 1 87.94 189 ALA A N 1
ATOM 1468 C CA . ALA A 1 189 ? 5.789 -3.186 5.156 1 87.94 189 ALA A CA 1
ATOM 1469 C C . ALA A 1 189 ? 5.074 -3.994 6.234 1 87.94 189 ALA A C 1
ATOM 1471 O O . ALA A 1 189 ? 4.648 -5.129 5.992 1 87.94 189 ALA A O 1
ATOM 1472 N N . LYS A 1 190 ? 4.902 -3.416 7.312 1 86.38 190 LYS A N 1
ATOM 1473 C CA . LYS A 1 190 ? 4.227 -4.082 8.422 1 86.38 190 LYS A CA 1
ATOM 1474 C C . LYS A 1 190 ? 2.768 -4.371 8.086 1 86.38 190 LYS A C 1
ATOM 1476 O O . LYS A 1 190 ? 2.252 -5.445 8.406 1 86.38 190 LYS A O 1
ATOM 1481 N N . ARG A 1 191 ? 2.16 -3.42 7.488 1 82.75 191 ARG A N 1
ATOM 1482 C CA . ARG A 1 191 ? 0.761 -3.604 7.117 1 82.75 191 ARG A CA 1
ATOM 1483 C C . ARG A 1 191 ? 0.605 -4.73 6.105 1 82.75 191 ARG A C 1
ATOM 1485 O O . ARG A 1 191 ? -0.372 -5.484 6.148 1 82.75 191 ARG A O 1
ATOM 1492 N N . LEU A 1 192 ? 1.548 -4.852 5.25 1 82.81 192 LEU A N 1
ATOM 1493 C CA . LEU A 1 192 ? 1.554 -5.934 4.273 1 82.81 192 LEU A CA 1
ATOM 1494 C C . LEU A 1 192 ? 1.719 -7.285 4.957 1 82.81 192 LEU A C 1
ATOM 1496 O O . LEU A 1 192 ? 1.021 -8.25 4.625 1 82.81 192 LEU A O 1
ATOM 1500 N N . ASP A 1 193 ? 2.527 -7.336 5.898 1 83.31 193 ASP A N 1
ATOM 1501 C CA . ASP A 1 193 ? 2.76 -8.57 6.637 1 83.31 193 ASP A CA 1
ATOM 1502 C C . ASP A 1 193 ? 1.509 -9 7.398 1 83.31 193 ASP A C 1
ATOM 1504 O O . ASP A 1 193 ? 1.178 -10.188 7.445 1 83.31 193 ASP A O 1
ATOM 1508 N N . GLU A 1 194 ? 0.85 -8.062 7.887 1 80.5 194 GLU A N 1
ATOM 1509 C CA . GLU A 1 194 ? -0.355 -8.344 8.664 1 80.5 194 GLU A CA 1
ATOM 1510 C C . GLU A 1 194 ? -1.494 -8.812 7.766 1 80.5 194 GLU A C 1
ATOM 1512 O O . GLU A 1 194 ? -2.305 -9.648 8.164 1 80.5 194 GLU A O 1
ATOM 1517 N N . ALA A 1 195 ? -1.522 -8.289 6.621 1 72.75 195 ALA A N 1
ATOM 1518 C CA . ALA A 1 195 ? -2.57 -8.664 5.676 1 72.75 195 ALA A CA 1
ATOM 1519 C C . ALA A 1 195 ? -2.348 -10.078 5.141 1 72.75 195 ALA A C 1
ATOM 1521 O O . ALA A 1 195 ? -3.301 -10.766 4.758 1 72.75 195 ALA A O 1
ATOM 1522 N N . TRP A 1 196 ? -1.178 -10.523 5.027 1 67.25 196 TRP A N 1
ATOM 1523 C CA . TRP A 1 196 ? -0.847 -11.852 4.523 1 67.25 196 TRP A CA 1
ATOM 1524 C C . TRP A 1 196 ? -1.1 -12.914 5.582 1 67.25 196 TRP A C 1
ATOM 1526 O O . TRP A 1 196 ? -1.436 -14.055 5.258 1 67.25 196 TRP A O 1
ATOM 1536 N N . LYS A 1 197 ? -0.775 -12.641 6.922 1 59.78 197 LYS A N 1
ATOM 1537 C CA . LYS A 1 197 ? -1.015 -13.602 7.992 1 59.78 197 LYS A CA 1
ATOM 1538 C C . LYS A 1 197 ? -2.504 -13.906 8.141 1 59.78 197 LYS A C 1
ATOM 1540 O O . LYS A 1 197 ? -2.881 -14.961 8.656 1 59.78 197 LYS A O 1
ATOM 1545 N N . LEU A 1 198 ? -3.355 -13.125 7.668 1 45.59 198 LEU A N 1
ATOM 1546 C CA . LEU A 1 198 ? -4.777 -13.398 7.84 1 45.59 198 LEU A CA 1
ATOM 1547 C C . LEU A 1 198 ? -5.305 -14.266 6.699 1 45.59 198 LEU A C 1
ATOM 1549 O O . LEU A 1 198 ? -4.855 -14.125 5.559 1 45.59 198 LEU A O 1
ATOM 1553 N N . MET B 1 1 ? 25.328 27.031 -8.133 1 20.83 1 MET B N 1
ATOM 1554 C CA . MET B 1 1 ? 24.062 26.312 -8.195 1 20.83 1 MET B CA 1
ATOM 1555 C C . MET B 1 1 ? 23.719 25.688 -6.848 1 20.83 1 MET B C 1
ATOM 1557 O O . MET B 1 1 ? 24.391 24.734 -6.418 1 20.83 1 MET B O 1
ATOM 1561 N N . ARG B 1 2 ? 23.234 26.484 -5.824 1 26.14 2 ARG B N 1
ATOM 1562 C CA . ARG B 1 2 ? 23.219 26.531 -4.367 1 26.14 2 ARG B CA 1
ATOM 1563 C C . ARG B 1 2 ? 22.359 25.406 -3.787 1 26.14 2 ARG B C 1
ATOM 1565 O O . ARG B 1 2 ? 21.281 25.125 -4.312 1 26.14 2 ARG B O 1
ATOM 1572 N N . GLU B 1 3 ? 22.891 24.469 -3.055 1 29.31 3 GLU B N 1
ATOM 1573 C CA . GLU B 1 3 ? 22.328 23.312 -2.348 1 29.31 3 GLU B CA 1
ATOM 1574 C C . GLU B 1 3 ? 21.141 23.719 -1.484 1 29.31 3 GLU B C 1
ATOM 1576 O O . GLU B 1 3 ? 21.281 24.562 -0.582 1 29.31 3 GLU B O 1
ATOM 1581 N N . VAL B 1 4 ? 19.984 23.906 -2.09 1 33.28 4 VAL B N 1
ATOM 1582 C CA . VAL B 1 4 ? 18.781 24.266 -1.338 1 33.28 4 VAL B CA 1
ATOM 1583 C C . VAL B 1 4 ? 18.703 23.406 -0.07 1 33.28 4 VAL B C 1
ATOM 1585 O O . VAL B 1 4 ? 18.781 22.188 -0.131 1 33.28 4 VAL B O 1
ATOM 1588 N N . ASP B 1 5 ? 19.172 23.891 1.034 1 33.38 5 ASP B N 1
ATOM 1589 C CA . ASP B 1 5 ? 19.109 23.422 2.418 1 33.38 5 ASP B CA 1
ATOM 1590 C C . ASP B 1 5 ? 17.719 22.891 2.76 1 33.38 5 ASP B C 1
ATOM 1592 O O . ASP B 1 5 ? 16.734 23.625 2.654 1 33.38 5 ASP B O 1
ATOM 1596 N N . SER B 1 6 ? 17.453 21.641 2.514 1 38.84 6 SER B N 1
ATOM 1597 C CA . SER B 1 6 ? 16.219 20.906 2.809 1 38.84 6 SER B CA 1
ATOM 1598 C C . SER B 1 6 ? 15.703 21.234 4.203 1 38.84 6 SER B C 1
ATOM 1600 O O . SER B 1 6 ? 16.438 21.141 5.188 1 38.84 6 SER B O 1
ATOM 1602 N N . PRO B 1 7 ? 14.844 22.125 4.238 1 38.41 7 PRO B N 1
ATOM 1603 C CA . PRO B 1 7 ? 14.344 22.484 5.566 1 38.41 7 PRO B CA 1
ATOM 1604 C C . PRO B 1 7 ? 14.117 21.266 6.465 1 38.41 7 PRO B C 1
ATOM 1606 O O . PRO B 1 7 ? 13.664 20.219 5.992 1 38.41 7 PRO B O 1
ATOM 1609 N N . ASN B 1 8 ? 15.031 21.016 7.5 1 37.5 8 ASN B N 1
ATOM 1610 C CA . ASN B 1 8 ? 15.148 20 8.547 1 37.5 8 ASN B CA 1
ATOM 1611 C C . ASN B 1 8 ? 13.828 19.812 9.289 1 37.5 8 ASN B C 1
ATOM 1613 O O . ASN B 1 8 ? 13.484 20.594 10.164 1 37.5 8 ASN B O 1
ATOM 1617 N N . GLY B 1 9 ? 12.719 19.656 8.766 1 40.25 9 GLY B N 1
ATOM 1618 C CA . GLY B 1 9 ? 11.625 19.25 9.641 1 40.25 9 GLY B CA 1
ATOM 1619 C C . GLY B 1 9 ? 12.039 18.188 10.641 1 40.25 9 GLY B C 1
ATOM 1620 O O . GLY B 1 9 ? 13.086 17.547 10.492 1 40.25 9 GLY B O 1
ATOM 1621 N N . ALA B 1 10 ? 11.609 18.25 11.875 1 45.88 10 ALA B N 1
ATOM 1622 C CA . ALA B 1 10 ? 11.984 17.328 12.945 1 45.88 10 ALA B CA 1
ATOM 1623 C C . ALA B 1 10 ? 12.047 15.891 12.438 1 45.88 10 ALA B C 1
ATOM 1625 O O . ALA B 1 10 ? 11.086 15.391 11.844 1 45.88 10 ALA B O 1
ATOM 1626 N N . PRO B 1 11 ? 13.281 15.32 12.133 1 45.88 11 PRO B N 1
ATOM 1627 C CA . PRO B 1 11 ? 13.438 13.961 11.617 1 45.88 11 PRO B CA 1
ATOM 1628 C C . PRO B 1 11 ? 12.625 12.938 12.406 1 45.88 11 PRO B C 1
ATOM 1630 O O . PRO B 1 11 ? 12.648 12.938 13.641 1 45.88 11 PRO B O 1
ATOM 1633 N N . VAL B 1 12 ? 11.484 12.617 12 1 51.62 12 VAL B N 1
ATOM 1634 C CA . VAL B 1 12 ? 11.008 11.398 12.641 1 51.62 12 VAL B CA 1
ATOM 1635 C C . VAL B 1 12 ? 12.164 10.414 12.805 1 51.62 12 VAL B C 1
ATOM 1637 O O . VAL B 1 12 ? 12.828 10.062 11.828 1 51.62 12 VAL B O 1
ATOM 1640 N N . ALA B 1 13 ? 12.883 10.516 13.945 1 49.53 13 ALA B N 1
ATOM 1641 C CA . ALA B 1 13 ? 14.125 9.812 14.266 1 49.53 13 ALA B CA 1
ATOM 1642 C C . ALA B 1 13 ? 14.289 8.57 13.391 1 49.53 13 ALA B C 1
ATOM 1644 O O . ALA B 1 13 ? 15.375 8.32 12.852 1 49.53 13 ALA B O 1
ATOM 1645 N N . ALA B 1 14 ? 13.469 7.512 13.547 1 58.28 14 ALA B N 1
ATOM 1646 C CA . ALA B 1 14 ? 13.836 6.125 13.266 1 58.28 14 ALA B CA 1
ATOM 1647 C C . ALA B 1 14 ? 13.555 5.77 11.805 1 58.28 14 ALA B C 1
ATOM 1649 O O . ALA B 1 14 ? 13.633 4.602 11.422 1 58.28 14 ALA B O 1
ATOM 1650 N N . ALA B 1 15 ? 13.211 6.84 10.992 1 64.81 15 ALA B N 1
ATOM 1651 C CA . ALA B 1 15 ? 12.891 6.414 9.633 1 64.81 15 ALA B CA 1
ATOM 1652 C C . ALA B 1 15 ? 14.148 6.289 8.789 1 64.81 15 ALA B C 1
ATOM 1654 O O . ALA B 1 15 ? 15.148 6.969 9.047 1 64.81 15 ALA B O 1
ATOM 1655 N N . GLY B 1 16 ? 14.328 5.203 8.031 1 72.81 16 GLY B N 1
ATOM 1656 C CA . GLY B 1 16 ? 15.398 5.035 7.059 1 72.81 16 GLY B CA 1
ATOM 1657 C C . GLY B 1 16 ? 15.5 6.191 6.082 1 72.81 16 GLY B C 1
ATOM 1658 O O . GLY B 1 16 ? 14.742 7.16 6.176 1 72.81 16 GLY B O 1
ATOM 1659 N N . PRO B 1 17 ? 16.469 6.25 5.281 1 90.19 17 PRO B N 1
ATOM 1660 C CA . PRO B 1 17 ? 16.656 7.297 4.273 1 90.19 17 PRO B CA 1
ATOM 1661 C C . PRO B 1 17 ? 15.422 7.5 3.398 1 90.19 17 PRO B C 1
ATOM 1663 O O . PRO B 1 17 ? 14.711 6.539 3.086 1 90.19 17 PRO B O 1
ATOM 1666 N N . TYR B 1 18 ? 15.141 8.734 3.025 1 93.81 18 TYR B N 1
ATOM 1667 C CA . TYR B 1 18 ? 14.023 9.047 2.141 1 93.81 18 TYR B CA 1
ATOM 1668 C C . TYR B 1 18 ? 14.273 8.516 0.734 1 93.81 18 TYR B C 1
ATOM 1670 O O . TYR B 1 18 ? 15.414 8.516 0.258 1 93.81 18 TYR B O 1
ATOM 1678 N N . ILE B 1 19 ? 13.273 8.086 0.086 1 95 19 ILE B N 1
ATOM 1679 C CA . ILE B 1 19 ? 13.344 7.602 -1.288 1 95 19 ILE B CA 1
ATOM 1680 C C . ILE B 1 19 ? 12.242 8.25 -2.121 1 95 19 ILE B C 1
ATOM 1682 O O . ILE B 1 19 ? 11.305 8.844 -1.574 1 95 19 ILE B O 1
ATOM 1686 N N . GLY B 1 20 ? 12.398 8.188 -3.434 1 96.44 20 GLY B N 1
ATOM 1687 C CA . GLY B 1 20 ? 11.352 8.695 -4.305 1 96.44 20 GLY B CA 1
ATOM 1688 C C . GLY B 1 20 ? 10.117 7.816 -4.332 1 96.44 20 GLY B C 1
ATOM 1689 O O . GLY B 1 20 ? 10.172 6.645 -3.963 1 96.44 20 GLY B O 1
ATOM 1690 N N . TYR B 1 21 ? 9.031 8.414 -4.754 1 97.31 21 TYR B N 1
ATOM 1691 C CA . TYR B 1 21 ? 7.781 7.676 -4.852 1 97.31 21 TYR B CA 1
ATOM 1692 C C . TYR B 1 21 ? 7.914 6.496 -5.809 1 97.31 21 TYR B C 1
ATOM 1694 O O . TYR B 1 21 ? 7.348 5.43 -5.574 1 97.31 21 TYR B O 1
ATOM 1702 N N . GLU B 1 22 ? 8.68 6.715 -6.883 1 96.94 22 GLU B N 1
ATOM 1703 C CA . GLU B 1 22 ? 8.883 5.672 -7.883 1 96.94 22 GLU B CA 1
ATOM 1704 C C . GLU B 1 22 ? 9.656 4.492 -7.297 1 96.94 22 GLU B C 1
ATOM 1706 O O . GLU B 1 22 ? 9.289 3.334 -7.512 1 96.94 22 GLU B O 1
ATOM 1711 N N . GLU B 1 23 ? 10.742 4.84 -6.633 1 96.19 23 GLU B N 1
ATOM 1712 C CA . GLU B 1 23 ? 11.516 3.793 -5.98 1 96.19 23 GLU B CA 1
ATOM 1713 C C . GLU B 1 23 ? 10.68 3.047 -4.945 1 96.19 23 GLU B C 1
ATOM 1715 O O . GLU B 1 23 ? 10.828 1.834 -4.777 1 96.19 23 GLU B O 1
ATOM 1720 N N . PHE B 1 24 ? 9.867 3.801 -4.27 1 97 24 PHE B N 1
ATOM 1721 C CA . PHE B 1 24 ? 8.953 3.189 -3.309 1 97 24 PHE B CA 1
ATOM 1722 C C . PHE B 1 24 ? 8.094 2.125 -3.982 1 97 24 PHE B C 1
ATOM 1724 O O . PHE B 1 24 ? 7.895 1.039 -3.432 1 97 24 PHE B O 1
ATOM 1731 N N . GLY B 1 25 ? 7.547 2.432 -5.129 1 97.25 25 GLY B N 1
ATOM 1732 C CA . GLY B 1 25 ? 6.746 1.461 -5.859 1 97.25 25 GLY B CA 1
ATOM 1733 C C . GLY B 1 25 ? 7.496 0.177 -6.164 1 97.25 25 GLY B C 1
ATOM 1734 O O . GLY B 1 25 ? 6.973 -0.918 -5.953 1 97.25 25 GLY B O 1
ATOM 1735 N N . ARG B 1 26 ? 8.711 0.295 -6.672 1 96.69 26 ARG B N 1
ATOM 1736 C CA . ARG B 1 26 ? 9.539 -0.869 -6.977 1 96.69 26 ARG B CA 1
ATOM 1737 C C . ARG B 1 26 ? 9.773 -1.712 -5.727 1 96.69 26 ARG B C 1
ATOM 1739 O O . ARG B 1 26 ? 9.609 -2.934 -5.754 1 96.69 26 ARG B O 1
ATOM 1746 N N . ARG B 1 27 ? 10.07 -1.049 -4.656 1 95 27 ARG B N 1
ATOM 1747 C CA . ARG B 1 27 ? 10.344 -1.752 -3.406 1 95 27 ARG B CA 1
ATOM 1748 C C . ARG B 1 27 ? 9.086 -2.42 -2.867 1 95 27 ARG B C 1
ATOM 1750 O O . ARG B 1 27 ? 9.156 -3.494 -2.264 1 95 27 ARG B O 1
ATOM 1757 N N . PHE B 1 28 ? 8.031 -1.781 -3.051 1 95.56 28 PHE B N 1
ATOM 1758 C CA . PHE B 1 28 ? 6.746 -2.322 -2.627 1 95.56 28 PHE B CA 1
ATOM 1759 C C . PHE B 1 28 ? 6.504 -3.691 -3.252 1 95.56 28 PHE B C 1
ATOM 1761 O O . PHE B 1 28 ? 6.199 -4.656 -2.545 1 95.56 28 PHE B O 1
ATOM 1768 N N . PHE B 1 29 ? 6.676 -3.775 -4.5 1 96.44 29 PHE B N 1
ATOM 1769 C CA . PHE B 1 29 ? 6.434 -5.027 -5.207 1 96.44 29 PHE B CA 1
ATOM 1770 C C . PHE B 1 29 ? 7.477 -6.07 -4.832 1 96.44 29 PHE B C 1
ATOM 1772 O O . PHE B 1 29 ? 7.156 -7.254 -4.684 1 96.44 29 PHE B O 1
ATOM 1779 N N . GLU B 1 30 ? 8.719 -5.648 -4.723 1 94.94 30 GLU B N 1
ATOM 1780 C CA . GLU B 1 30 ? 9.773 -6.582 -4.336 1 94.94 30 GLU B CA 1
ATOM 1781 C C . GLU B 1 30 ? 9.516 -7.164 -2.949 1 94.94 30 GLU B C 1
ATOM 1783 O O . GLU B 1 30 ? 9.797 -8.336 -2.699 1 94.94 30 GLU B O 1
ATOM 1788 N N . TYR B 1 31 ? 8.977 -6.34 -2.178 1 92 31 TYR B N 1
ATOM 1789 C CA . TYR B 1 31 ? 8.664 -6.793 -0.826 1 92 31 TYR B CA 1
ATOM 1790 C C . TYR B 1 31 ? 7.414 -7.668 -0.818 1 92 31 TYR B C 1
ATOM 1792 O O . TYR B 1 31 ? 7.391 -8.727 -0.187 1 92 31 TYR B O 1
ATOM 1800 N N . ALA B 1 32 ? 6.414 -7.23 -1.464 1 90.56 32 ALA B N 1
ATOM 1801 C CA . ALA B 1 32 ? 5.109 -7.887 -1.444 1 90.56 32 ALA B CA 1
ATOM 1802 C C . ALA B 1 32 ? 5.156 -9.219 -2.184 1 90.56 32 ALA B C 1
ATOM 1804 O O . ALA B 1 32 ? 4.516 -10.188 -1.772 1 90.56 32 ALA B O 1
ATOM 1805 N N . ALA B 1 33 ? 5.887 -9.219 -3.324 1 92.44 33 ALA B N 1
ATOM 1806 C CA . ALA B 1 33 ? 5.945 -10.414 -4.156 1 92.44 33 ALA B CA 1
ATOM 1807 C C . ALA B 1 33 ? 7.102 -11.312 -3.736 1 92.44 33 ALA B C 1
ATOM 1809 O O . ALA B 1 33 ? 8.109 -11.414 -4.438 1 92.44 33 ALA B O 1
ATOM 1810 N N . SER B 1 34 ? 6.957 -12.016 -2.682 1 91.88 34 SER B N 1
ATOM 1811 C CA . SER B 1 34 ? 7.98 -12.922 -2.17 1 91.88 34 SER B CA 1
ATOM 1812 C C . SER B 1 34 ? 7.66 -14.375 -2.521 1 91.88 34 SER B C 1
ATOM 1814 O O . SER B 1 34 ? 6.512 -14.703 -2.822 1 91.88 34 SER B O 1
ATOM 1816 N N . GLU B 1 35 ? 8.656 -15.188 -2.447 1 93.81 35 GLU B N 1
ATOM 1817 C CA . GLU B 1 35 ? 8.461 -16.609 -2.713 1 93.81 35 GLU B CA 1
ATOM 1818 C C . GLU B 1 35 ? 7.559 -17.25 -1.659 1 93.81 35 GLU B C 1
ATOM 1820 O O . GLU B 1 35 ? 6.719 -18.094 -1.98 1 93.81 35 GLU B O 1
ATOM 1825 N N . GLN B 1 36 ? 7.707 -16.812 -0.473 1 89.44 36 GLN B N 1
ATOM 1826 C CA . GLN B 1 36 ? 6.918 -17.359 0.629 1 89.44 36 GLN B CA 1
ATOM 1827 C C . GLN B 1 36 ? 5.43 -17.078 0.43 1 89.44 36 GLN B C 1
ATOM 1829 O O . GLN B 1 36 ? 4.594 -17.953 0.631 1 89.44 36 GLN B O 1
ATOM 1834 N N . ARG B 1 37 ? 5.133 -15.914 0.032 1 86.88 37 ARG B N 1
ATOM 1835 C CA . ARG B 1 37 ? 3.732 -15.547 -0.16 1 86.88 37 ARG B CA 1
ATOM 1836 C C . ARG B 1 37 ? 3.125 -16.297 -1.336 1 86.88 37 ARG B C 1
ATOM 1838 O O . ARG B 1 37 ? 1.976 -16.75 -1.269 1 86.88 37 ARG B O 1
ATOM 1845 N N . ILE B 1 38 ? 3.898 -16.438 -2.41 1 89.94 38 ILE B N 1
ATOM 1846 C CA . ILE B 1 38 ? 3.434 -17.172 -3.58 1 89.94 38 ILE B CA 1
ATOM 1847 C C . ILE B 1 38 ? 3.152 -18.625 -3.199 1 89.94 38 ILE B C 1
ATOM 1849 O O . ILE B 1 38 ? 2.102 -19.172 -3.541 1 89.94 38 ILE B O 1
ATOM 1853 N N . LEU B 1 39 ? 4.051 -19.234 -2.455 1 89.81 39 LEU B N 1
ATOM 1854 C CA . LEU B 1 39 ? 3.863 -20.625 -2.023 1 89.81 39 LEU B CA 1
ATOM 1855 C C . LEU B 1 39 ? 2.625 -20.75 -1.144 1 89.81 39 LEU B C 1
ATOM 1857 O O . LEU B 1 39 ? 1.882 -21.734 -1.253 1 89.81 39 LEU B O 1
ATOM 1861 N N . GLY B 1 40 ? 2.412 -19.766 -0.335 1 85.19 40 GLY B N 1
ATOM 1862 C CA . GLY B 1 40 ? 1.225 -19.766 0.504 1 85.19 40 GLY B CA 1
ATOM 1863 C C . GLY B 1 40 ? -0.067 -19.734 -0.29 1 85.19 40 GLY B C 1
ATOM 1864 O O . GLY B 1 40 ? -1.039 -20.406 0.074 1 85.19 40 GLY B O 1
ATOM 1865 N N . ALA B 1 41 ? -0.046 -19.016 -1.353 1 81.56 41 ALA B N 1
ATOM 1866 C CA . ALA B 1 41 ? -1.23 -18.922 -2.201 1 81.56 41 ALA B CA 1
ATOM 1867 C C . ALA B 1 41 ? -1.521 -20.234 -2.902 1 81.56 41 ALA B C 1
ATOM 1869 O O . ALA B 1 41 ? -2.672 -20.531 -3.229 1 81.56 41 ALA B O 1
ATOM 1870 N N . PHE B 1 42 ? -0.506 -21.109 -3.111 1 83.25 42 PHE B N 1
ATOM 1871 C CA . PHE B 1 42 ? -0.67 -22.359 -3.852 1 83.25 42 PHE B CA 1
ATOM 1872 C C . PHE B 1 42 ? -0.638 -23.547 -2.91 1 83.25 42 PHE B C 1
ATOM 1874 O O . PHE B 1 42 ? -0.562 -24.703 -3.357 1 83.25 42 PHE B O 1
ATOM 1881 N N . ASP B 1 43 ? -0.688 -23.297 -1.687 1 81.69 43 ASP B N 1
ATOM 1882 C CA . ASP B 1 43 ? -0.565 -24.359 -0.684 1 81.69 43 ASP B CA 1
ATOM 1883 C C . ASP B 1 43 ? -1.653 -25.406 -0.862 1 81.69 43 ASP B C 1
ATOM 1885 O O . ASP B 1 43 ? -1.401 -26.609 -0.687 1 81.69 43 ASP B O 1
ATOM 1889 N N . GLN B 1 44 ? -2.76 -24.969 -1.241 1 78.5 44 GLN B N 1
ATOM 1890 C CA . GLN B 1 44 ? -3.873 -25.891 -1.37 1 78.5 44 GLN B CA 1
ATOM 1891 C C . GLN B 1 44 ? -3.693 -26.797 -2.586 1 78.5 44 GLN B C 1
ATOM 1893 O O . GLN B 1 44 ? -4.297 -27.875 -2.662 1 78.5 44 GLN B O 1
ATOM 1898 N N . LEU B 1 45 ? -2.939 -26.328 -3.547 1 80.75 45 LEU B N 1
ATOM 1899 C CA . LEU B 1 45 ? -2.684 -27.141 -4.73 1 80.75 45 LEU B CA 1
ATOM 1900 C C . LEU B 1 45 ? -1.702 -28.266 -4.418 1 80.75 45 LEU B C 1
ATOM 1902 O O . LEU B 1 45 ? -1.811 -29.375 -4.969 1 80.75 45 LEU B O 1
ATOM 1906 N N . THR B 1 46 ? -0.864 -27.922 -3.463 1 77.69 46 THR B N 1
ATOM 1907 C CA . THR B 1 46 ? 0.162 -28.891 -3.094 1 77.69 46 THR B CA 1
ATOM 1908 C C . THR B 1 46 ? -0.441 -30.031 -2.281 1 77.69 46 THR B C 1
ATOM 1910 O O . THR B 1 46 ? -1.287 -29.797 -1.413 1 77.69 46 THR B O 1
ATOM 1913 N N . GLY B 1 47 ? -0.16 -31.172 -2.729 1 79.12 47 GLY B N 1
ATOM 1914 C CA . GLY B 1 47 ? -0.648 -32.375 -2.053 1 79.12 47 GLY B CA 1
ATOM 1915 C C . GLY B 1 47 ? -1.982 -32.844 -2.586 1 79.12 47 GLY B C 1
ATOM 1916 O O . GLY B 1 47 ? -2.49 -33.875 -2.156 1 79.12 47 GLY B O 1
ATOM 1917 N N . ALA B 1 48 ? -2.508 -32.156 -3.453 1 85.69 48 ALA B N 1
ATOM 1918 C CA . ALA B 1 48 ? -3.789 -32.562 -4.031 1 85.69 48 ALA B CA 1
ATOM 1919 C C . ALA B 1 48 ? -3.631 -33.781 -4.918 1 85.69 48 ALA B C 1
ATOM 1921 O O . ALA B 1 48 ? -2.545 -34.062 -5.445 1 85.69 48 ALA B O 1
ATOM 1922 N N . ALA B 1 49 ? -4.773 -34.594 -4.949 1 91.75 49 ALA B N 1
ATOM 1923 C CA . ALA B 1 49 ? -4.844 -35.75 -5.82 1 91.75 49 ALA B CA 1
ATOM 1924 C C . ALA B 1 49 ? -6.109 -35.719 -6.672 1 91.75 49 ALA B C 1
ATOM 1926 O O . ALA B 1 49 ? -7.145 -35.219 -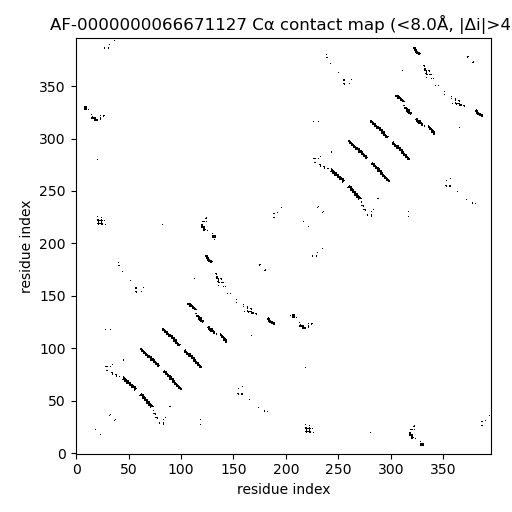6.242 1 91.75 49 ALA B O 1
ATOM 1927 N N . PHE B 1 50 ? -5.887 -36.188 -7.82 1 91.94 50 PHE B N 1
ATOM 1928 C CA . PHE B 1 50 ? -7.055 -36.281 -8.688 1 91.94 50 PHE B CA 1
ATOM 1929 C C . PHE B 1 50 ? -6.961 -37.469 -9.633 1 91.94 50 PHE B C 1
ATOM 1931 O O . PHE B 1 50 ? -5.875 -38 -9.852 1 91.94 50 PHE B O 1
ATOM 1938 N N . ASP B 1 51 ? -8.141 -37.875 -10.07 1 92.06 51 ASP B N 1
ATOM 1939 C CA . ASP B 1 51 ? -8.227 -39.031 -10.953 1 92.06 51 ASP B CA 1
ATOM 1940 C C . ASP B 1 51 ? -8.68 -38.656 -12.352 1 92.06 51 ASP B C 1
ATOM 1942 O O . ASP B 1 51 ? -9.367 -37.625 -12.523 1 92.06 51 ASP B O 1
ATOM 1946 N N . PHE B 1 52 ? -8.133 -39.438 -13.258 1 87.12 52 PHE B N 1
ATOM 1947 C CA . PHE B 1 52 ? -8.711 -39.281 -14.594 1 87.12 52 PHE B CA 1
ATOM 1948 C C . PHE B 1 52 ? -8.852 -40.656 -15.258 1 87.12 52 PHE B C 1
ATOM 1950 O O . PHE B 1 52 ? -8.188 -41.625 -14.859 1 87.12 52 PHE B O 1
ATOM 1957 N N . GLY B 1 53 ? -9.828 -40.656 -16.312 1 86.38 53 GLY B N 1
ATOM 1958 C CA . GLY B 1 53 ? -10.109 -41.875 -17.031 1 86.38 53 GLY B CA 1
ATOM 1959 C C . GLY B 1 53 ? -11.305 -42.625 -16.5 1 86.38 53 GLY B C 1
ATOM 1960 O O . GLY B 1 53 ? -12.016 -42.125 -15.625 1 86.38 53 GLY B O 1
ATOM 1961 N N . PRO B 1 54 ? -11.547 -43.781 -16.938 1 87.81 54 PRO B N 1
ATOM 1962 C CA . PRO B 1 54 ? -10.867 -44.406 -18.078 1 87.81 54 PRO B CA 1
ATOM 1963 C C . PRO B 1 54 ? -11.141 -43.688 -19.391 1 87.81 54 PRO B C 1
ATOM 1965 O O . PRO B 1 54 ? -12.242 -43.156 -19.609 1 87.81 54 PRO B O 1
ATOM 1968 N N . ILE B 1 55 ? -10.109 -43.469 -20.203 1 86.06 55 ILE B N 1
ATOM 1969 C CA . ILE B 1 55 ? -10.227 -42.906 -21.531 1 86.06 55 ILE B CA 1
ATOM 1970 C C . ILE B 1 55 ? -9.695 -43.875 -22.578 1 86.06 55 ILE B C 1
ATOM 1972 O O . ILE B 1 55 ? -8.742 -44.625 -22.312 1 86.06 55 ILE B O 1
ATOM 1976 N N . GLY B 1 56 ? -10.344 -43.969 -23.688 1 84.56 56 GLY B N 1
ATOM 1977 C CA . GLY B 1 56 ? -9.859 -44.812 -24.766 1 84.56 56 GLY B CA 1
ATOM 1978 C C . GLY B 1 56 ? -8.57 -44.312 -25.391 1 84.56 56 GLY B C 1
ATOM 1979 O O . GLY B 1 56 ? -8.453 -43.125 -25.703 1 84.56 56 GLY B O 1
ATOM 1980 N N . VAL B 1 57 ? -7.609 -45.188 -25.438 1 79.81 57 VAL B N 1
ATOM 1981 C CA . VAL B 1 57 ? -6.32 -44.781 -25.984 1 79.81 57 VAL B CA 1
ATOM 1982 C C . VAL B 1 57 ? -5.84 -45.812 -27.016 1 79.81 57 VAL B C 1
ATOM 1984 O O . VAL B 1 57 ? -6.289 -46.969 -27 1 79.81 57 VAL B O 1
ATOM 1987 N N . GLY B 1 58 ? -4.891 -45.375 -27.844 1 74.12 58 GLY B N 1
ATOM 1988 C CA . GLY B 1 58 ? -4.328 -46.25 -28.859 1 74.12 58 GLY B CA 1
ATOM 1989 C C . GLY B 1 58 ? -5.176 -46.344 -30.109 1 74.12 58 GLY B C 1
ATOM 1990 O O . GLY B 1 58 ? -6.164 -45.625 -30.25 1 74.12 58 GLY B O 1
ATOM 1991 N N . PRO B 1 59 ? -4.668 -47.25 -31.078 1 72.12 59 PRO B N 1
ATOM 1992 C CA . PRO B 1 59 ? -5.461 -47.406 -32.312 1 72.12 59 PRO B CA 1
ATOM 1993 C C . PRO B 1 59 ? -6.863 -47.938 -32.031 1 72.12 59 PRO B C 1
ATOM 1995 O O . PRO B 1 59 ? -7.023 -48.906 -31.25 1 72.12 59 PRO B O 1
ATOM 1998 N N . ALA B 1 60 ? -7.812 -47.281 -32.594 1 75.19 60 ALA B N 1
ATOM 1999 C CA . ALA B 1 60 ? -9.219 -47.656 -32.5 1 75.19 60 ALA B CA 1
ATOM 2000 C C . ALA B 1 60 ? -9.711 -47.688 -31.062 1 75.19 60 ALA B C 1
ATOM 2002 O O . ALA B 1 60 ? -10.641 -48.438 -30.734 1 75.19 60 ALA B O 1
ATOM 2003 N N . LYS B 1 61 ? -8.93 -47.094 -30.094 1 78 61 LYS B N 1
ATOM 2004 C CA . LYS B 1 61 ? -9.289 -47 -28.688 1 78 61 LYS B CA 1
ATOM 2005 C C . LYS B 1 61 ? -9.383 -48.375 -28.047 1 78 61 LYS B C 1
ATOM 2007 O O . LYS B 1 61 ? -10.289 -48.656 -27.266 1 78 61 LYS B O 1
ATOM 2012 N N . LEU B 1 62 ? -8.508 -49.25 -28.469 1 77.5 62 LEU B N 1
ATOM 2013 C CA . LEU B 1 62 ? -8.5 -50.625 -28.031 1 77.5 62 LEU B CA 1
ATOM 2014 C C . LEU B 1 62 ? -8.125 -50.75 -26.562 1 77.5 62 LEU B C 1
ATOM 2016 O O . LEU B 1 62 ? -8.406 -51.781 -25.922 1 77.5 62 LEU B O 1
ATOM 2020 N N . ALA B 1 63 ? -7.469 -49.781 -26.109 1 82.88 63 ALA B N 1
ATOM 2021 C CA . ALA B 1 63 ? -7.039 -49.812 -24.719 1 82.88 63 ALA B CA 1
ATOM 2022 C C . ALA B 1 63 ? -7.723 -48.719 -23.906 1 82.88 63 ALA B C 1
ATOM 2024 O O . ALA B 1 63 ? -8.188 -47.719 -24.469 1 82.88 63 ALA B O 1
ATOM 2025 N N . LYS B 1 64 ? -7.898 -48.969 -22.594 1 88.88 64 LYS B N 1
ATOM 2026 C CA . LYS B 1 64 ? -8.422 -47.969 -21.656 1 88.88 64 LYS B CA 1
ATOM 2027 C C . LYS B 1 64 ? -7.359 -47.562 -20.641 1 88.88 64 LYS B C 1
ATOM 2029 O O . LYS B 1 64 ? -6.668 -48.406 -20.078 1 88.88 64 LYS B O 1
ATOM 2034 N N . ALA B 1 65 ? -7.188 -46.312 -20.562 1 87.44 65 ALA B N 1
ATOM 2035 C CA . ALA B 1 65 ? -6.188 -45.812 -19.625 1 87.44 65 ALA B CA 1
ATOM 2036 C C . ALA B 1 65 ? -6.844 -45.031 -18.484 1 87.44 65 ALA B C 1
ATOM 2038 O O . ALA B 1 65 ? -7.781 -44.281 -18.703 1 87.44 65 ALA B O 1
ATOM 2039 N N . SER B 1 66 ? -6.449 -45.312 -17.234 1 90.62 66 SER B N 1
ATOM 2040 C CA . SER B 1 66 ? -6.82 -44.594 -16.031 1 90.62 66 SER B CA 1
ATOM 2041 C C . SER B 1 66 ? -5.59 -44.219 -15.211 1 90.62 66 SER B C 1
ATOM 204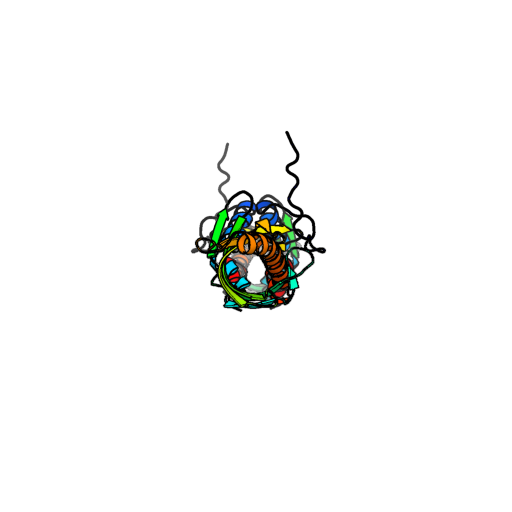3 O O . SER B 1 66 ? -4.539 -44.844 -15.336 1 90.62 66 SER B O 1
ATOM 2045 N N . ALA B 1 67 ? -5.82 -43.094 -14.516 1 91.06 67 ALA B N 1
ATOM 2046 C CA . ALA B 1 67 ? -4.656 -42.688 -13.734 1 91.06 67 ALA B CA 1
ATOM 2047 C C . ALA B 1 67 ? -5.074 -41.938 -12.469 1 91.06 67 ALA B C 1
ATOM 2049 O O . ALA B 1 67 ? -6.105 -41.25 -12.461 1 91.06 67 ALA B O 1
ATOM 2050 N N . GLN B 1 68 ? -4.312 -42.156 -11.438 1 94 68 GLN B N 1
ATOM 2051 C CA . GLN B 1 68 ? -4.336 -41.344 -10.227 1 94 68 GLN B CA 1
ATOM 2052 C C . GLN B 1 68 ? -3.1 -40.438 -10.133 1 94 68 GLN B C 1
ATOM 2054 O O . GLN B 1 68 ? -1.971 -40.938 -10.18 1 94 68 GLN B O 1
ATOM 2059 N N . VAL B 1 69 ? -3.377 -39.156 -10.102 1 94.25 69 VAL B N 1
ATOM 2060 C CA . VAL B 1 69 ? -2.277 -38.219 -10.07 1 94.25 69 VAL B CA 1
ATOM 2061 C C . VAL B 1 69 ? -2.164 -37.594 -8.68 1 94.25 69 VAL B C 1
ATOM 2063 O O . VAL B 1 69 ? -3.172 -37.219 -8.078 1 94.25 69 VAL B O 1
ATOM 2066 N N . GLN B 1 70 ? -0.958 -37.562 -8.164 1 94.62 70 GLN B N 1
ATOM 2067 C CA . GLN B 1 70 ? -0.646 -36.875 -6.902 1 94.62 70 GLN B CA 1
ATOM 2068 C C . GLN B 1 70 ? 0.332 -35.719 -7.125 1 94.62 70 GLN B C 1
ATOM 2070 O O . GLN B 1 70 ? 1.392 -35.906 -7.723 1 94.62 70 GLN B O 1
ATOM 2075 N N . LEU B 1 71 ? -0.087 -34.594 -6.637 1 94.62 71 LEU B N 1
ATOM 2076 C CA . LEU B 1 71 ? 0.784 -33.438 -6.73 1 94.62 71 LEU B CA 1
ATOM 2077 C C . LEU B 1 71 ? 1.66 -33.312 -5.488 1 94.62 71 LEU B C 1
ATOM 2079 O O . LEU B 1 71 ? 1.197 -33.531 -4.371 1 94.62 71 LEU B O 1
ATOM 2083 N N . GLY B 1 72 ? 2.861 -32.969 -5.711 1 93.81 72 GLY B N 1
ATOM 2084 C CA . GLY B 1 72 ? 3.779 -32.75 -4.602 1 93.81 72 GLY B CA 1
ATOM 2085 C C . GLY B 1 72 ? 3.887 -31.297 -4.176 1 93.81 72 GLY B C 1
ATOM 2086 O O . GLY B 1 72 ? 3.012 -30.484 -4.488 1 93.81 72 GLY B O 1
ATOM 2087 N N . GLN B 1 73 ? 4.938 -31.016 -3.375 1 92.19 73 GLN B N 1
ATOM 2088 C CA . GLN B 1 73 ? 5.164 -29.672 -2.867 1 92.19 73 GLN B CA 1
ATOM 2089 C C . GLN B 1 73 ? 5.762 -28.766 -3.945 1 92.19 73 GLN B C 1
ATOM 2091 O O . GLN B 1 73 ? 6.766 -29.125 -4.57 1 92.19 73 GLN B O 1
ATOM 2096 N N . ALA B 1 74 ? 5.176 -27.641 -4.062 1 92.75 74 ALA B N 1
ATOM 2097 C CA . ALA B 1 74 ? 5.637 -26.703 -5.074 1 92.75 74 ALA B CA 1
ATOM 2098 C C . ALA B 1 74 ? 6.988 -26.109 -4.695 1 92.75 74 ALA B C 1
ATOM 2100 O O . ALA B 1 74 ? 7.262 -25.875 -3.514 1 92.75 74 ALA B O 1
ATOM 2101 N N . GLN B 1 75 ? 7.754 -25.938 -5.676 1 94.38 75 GLN B N 1
ATOM 2102 C CA . GLN B 1 75 ? 8.984 -25.156 -5.586 1 94.38 75 GLN B CA 1
ATOM 2103 C C . GLN B 1 75 ? 8.891 -23.875 -6.398 1 94.38 75 GLN B C 1
ATOM 2105 O O . GLN B 1 75 ? 8.273 -23.844 -7.465 1 94.38 75 GLN B O 1
ATOM 2110 N N . VAL B 1 76 ? 9.508 -22.844 -5.867 1 95.31 76 VAL B N 1
ATOM 2111 C CA . VAL B 1 76 ? 9.336 -21.562 -6.543 1 95.31 76 VAL B CA 1
ATOM 2112 C C . VAL B 1 76 ? 10.68 -20.844 -6.641 1 95.31 76 VAL B C 1
ATOM 2114 O O . VAL B 1 76 ? 11.484 -20.891 -5.707 1 95.31 76 VAL B O 1
ATOM 2117 N N . ARG B 1 77 ? 10.938 -20.281 -7.777 1 96.5 77 ARG B N 1
ATOM 2118 C CA . ARG B 1 77 ? 12.078 -19.391 -7.992 1 96.5 77 ARG B CA 1
ATOM 2119 C C . ARG B 1 77 ? 11.625 -18.016 -8.469 1 96.5 77 ARG B C 1
ATOM 2121 O O . ARG B 1 77 ? 10.828 -17.906 -9.398 1 96.5 77 ARG B O 1
ATOM 2128 N N . ARG B 1 78 ? 12.195 -17.047 -7.777 1 97.5 78 ARG B N 1
ATOM 2129 C CA . ARG B 1 78 ? 11.82 -15.672 -8.07 1 97.5 78 ARG B CA 1
ATOM 2130 C C . ARG B 1 78 ? 12.844 -15.008 -8.984 1 97.5 78 ARG B C 1
ATOM 2132 O O . ARG B 1 78 ? 14.047 -15.188 -8.812 1 97.5 78 ARG B O 1
ATOM 2139 N N . GLU B 1 79 ? 12.367 -14.297 -9.945 1 96.88 79 GLU B N 1
ATOM 2140 C CA . GLU B 1 79 ? 13.195 -13.492 -10.836 1 96.88 79 GLU B CA 1
ATOM 2141 C C . GLU B 1 79 ? 12.773 -12.023 -10.805 1 96.88 79 GLU B C 1
ATOM 2143 O O . GLU B 1 79 ? 11.617 -11.695 -11.094 1 96.88 79 GLU B O 1
ATOM 2148 N N . VAL B 1 80 ? 13.758 -11.141 -10.516 1 95.62 80 VAL B N 1
ATOM 2149 C CA . VAL B 1 80 ? 13.445 -9.719 -10.383 1 95.62 80 VAL B CA 1
ATOM 2150 C C . VAL B 1 80 ? 14.023 -8.953 -11.57 1 95.62 80 VAL B C 1
ATOM 2152 O O . VAL B 1 80 ? 15.242 -8.852 -11.719 1 95.62 80 VAL B O 1
ATOM 2155 N N . GLU B 1 81 ? 13.258 -8.438 -12.43 1 94.31 81 GLU B N 1
ATOM 2156 C CA . GLU B 1 81 ? 13.602 -7.578 -13.555 1 94.31 81 GLU B CA 1
ATOM 2157 C C . GLU B 1 81 ? 12.711 -6.34 -13.602 1 94.31 81 GLU B C 1
ATOM 2159 O O . GLU B 1 81 ? 12.5 -5.684 -12.578 1 94.31 81 GLU B O 1
ATOM 2164 N N . ASP B 1 82 ? 12.305 -5.859 -14.766 1 93.25 82 ASP B N 1
ATOM 2165 C CA . ASP B 1 82 ? 11.328 -4.777 -14.844 1 93.25 82 ASP B CA 1
ATOM 2166 C C . ASP B 1 82 ? 10.016 -5.172 -14.164 1 93.25 82 ASP B C 1
ATOM 2168 O O . ASP B 1 82 ? 9.383 -4.348 -13.508 1 93.25 82 ASP B O 1
ATOM 2172 N N . VAL B 1 83 ? 9.812 -6.445 -14.328 1 95.56 83 VAL B N 1
ATOM 2173 C CA . VAL B 1 83 ? 8.688 -7.051 -13.609 1 95.56 83 VAL B CA 1
ATOM 2174 C C . VAL B 1 83 ? 9.172 -8.266 -12.828 1 95.56 83 VAL B C 1
ATOM 2176 O O . VAL B 1 83 ? 10.164 -8.898 -13.203 1 95.56 83 VAL B O 1
ATOM 2179 N N . ILE B 1 84 ? 8.516 -8.492 -11.797 1 97.25 84 ILE B N 1
ATOM 2180 C CA . ILE B 1 84 ? 8.844 -9.664 -10.984 1 97.25 84 ILE B CA 1
ATOM 2181 C C . ILE B 1 84 ? 8.086 -10.883 -11.5 1 97.25 84 ILE B C 1
ATOM 2183 O O . ILE B 1 84 ? 6.879 -10.805 -11.742 1 97.25 84 ILE B O 1
ATOM 2187 N N . SER B 1 85 ? 8.766 -11.945 -11.703 1 97.56 85 SER B N 1
ATOM 2188 C CA . SER B 1 85 ? 8.148 -13.188 -12.148 1 97.56 85 SER B CA 1
ATOM 2189 C C . SER B 1 85 ? 8.57 -14.367 -11.273 1 97.56 85 SER B C 1
ATOM 2191 O O . SER B 1 85 ? 9.539 -14.266 -10.516 1 97.56 85 SER B O 1
ATOM 2193 N N . PHE B 1 86 ? 7.812 -15.414 -11.375 1 96.88 86 PHE B N 1
ATOM 2194 C CA . PHE B 1 86 ? 8.078 -16.625 -10.625 1 96.88 86 PHE B CA 1
ATOM 2195 C C . PHE B 1 86 ? 7.973 -17.859 -11.516 1 96.88 86 PHE B C 1
ATOM 2197 O O . PHE B 1 86 ? 7.078 -17.938 -12.367 1 96.88 86 PHE B O 1
ATOM 2204 N N . GLN B 1 87 ? 8.93 -18.734 -11.336 1 96.62 87 GLN B N 1
ATOM 2205 C CA . GLN B 1 87 ? 8.844 -20.078 -11.906 1 96.62 87 GLN B CA 1
ATOM 2206 C C . GLN B 1 87 ? 8.484 -21.094 -10.836 1 96.62 87 GLN B C 1
ATOM 2208 O O . GLN B 1 87 ? 9.234 -21.281 -9.867 1 96.62 87 GLN B O 1
ATOM 2213 N N . LEU B 1 88 ? 7.328 -21.703 -11.016 1 95.25 88 LEU B N 1
ATOM 2214 C CA . LEU B 1 88 ? 6.891 -22.734 -10.094 1 95.25 88 LEU B CA 1
ATOM 2215 C C . LEU B 1 88 ? 7.09 -24.125 -10.695 1 95.25 88 LEU B C 1
ATOM 2217 O O . LEU B 1 88 ? 6.793 -24.344 -11.875 1 95.25 88 LEU B O 1
ATOM 2221 N N . LYS B 1 89 ? 7.652 -24.953 -9.93 1 95.75 89 LYS B N 1
ATOM 2222 C CA . LYS B 1 89 ? 7.777 -26.375 -10.266 1 95.75 89 LYS B CA 1
ATOM 2223 C C . LYS B 1 89 ? 7.023 -27.25 -9.273 1 95.75 89 LYS B C 1
ATOM 2225 O O . LYS B 1 89 ? 7.312 -27.219 -8.07 1 95.75 89 LYS B O 1
ATOM 2230 N N . ILE B 1 90 ? 6.086 -28 -9.711 1 94.94 90 ILE B N 1
ATOM 2231 C CA . ILE B 1 90 ? 5.309 -28.891 -8.859 1 94.94 90 ILE B CA 1
ATOM 2232 C C . ILE B 1 90 ? 5.57 -30.344 -9.266 1 94.94 90 ILE B C 1
ATOM 2234 O O . ILE B 1 90 ? 5.199 -30.766 -10.367 1 94.94 90 ILE B O 1
ATOM 2238 N N . PRO B 1 91 ? 6.172 -31.047 -8.438 1 95.69 91 PRO B N 1
ATOM 2239 C CA . PRO B 1 91 ? 6.34 -32.469 -8.742 1 95.69 91 PRO B CA 1
ATOM 2240 C C . PRO B 1 91 ? 5.023 -33.219 -8.734 1 95.69 91 PRO B C 1
ATOM 2242 O O . PRO B 1 91 ? 4.102 -32.875 -7.992 1 95.69 91 PRO B O 1
ATOM 2245 N N . LEU B 1 92 ? 4.984 -34.25 -9.602 1 95.06 92 LEU B N 1
ATOM 2246 C CA . LEU B 1 92 ? 3.775 -35.062 -9.602 1 95.06 92 LEU B CA 1
ATOM 2247 C C . LEU B 1 92 ? 4.117 -36.562 -9.766 1 95.06 92 LEU B C 1
ATOM 2249 O O . LEU B 1 92 ? 5.188 -36.906 -10.281 1 95.06 92 LEU B O 1
ATOM 2253 N N . SER B 1 93 ? 3.293 -37.375 -9.25 1 93.56 93 SER B N 1
ATOM 2254 C CA . SER B 1 93 ? 3.316 -38.812 -9.43 1 93.56 93 SER B CA 1
ATOM 2255 C C . SER B 1 93 ? 2.002 -39.344 -10.008 1 93.56 93 SER B C 1
ATOM 2257 O O . SER B 1 93 ? 0.926 -38.875 -9.609 1 93.56 93 SER B O 1
ATOM 2259 N N . VAL B 1 94 ? 2.174 -40.156 -10.992 1 91.88 94 VAL B N 1
ATOM 2260 C CA . VAL B 1 94 ? 0.999 -40.688 -11.664 1 91.88 94 VAL B CA 1
ATOM 2261 C C . VAL B 1 94 ? 0.995 -42.219 -11.57 1 91.88 94 VAL B C 1
ATOM 2263 O O . VAL B 1 94 ? 1.952 -42.875 -11.984 1 91.88 94 VAL B O 1
ATOM 2266 N N . ASP B 1 95 ? -0.034 -42.781 -10.961 1 91.19 95 ASP B N 1
ATOM 2267 C CA . ASP B 1 95 ? -0.308 -44.219 -11.031 1 91.19 95 ASP B CA 1
ATOM 2268 C C . ASP B 1 95 ? -1.271 -44.531 -12.172 1 91.19 95 ASP B C 1
ATOM 2270 O O . ASP B 1 95 ? -2.473 -44.281 -12.062 1 91.19 95 ASP B O 1
ATOM 2274 N N . MET B 1 96 ? -0.697 -45.094 -13.195 1 88.19 96 MET B N 1
ATOM 2275 C CA . MET B 1 96 ? -1.479 -45.312 -14.406 1 88.19 96 MET B CA 1
ATOM 2276 C C . MET B 1 96 ? -1.821 -46.781 -14.586 1 88.19 96 MET B C 1
ATOM 2278 O O . MET B 1 96 ? -0.996 -47.656 -14.305 1 88.19 96 MET B O 1
ATOM 2282 N N . LEU B 1 97 ? -3.025 -47 -14.992 1 88 97 LEU B N 1
ATOM 2283 C CA . LEU B 1 97 ? -3.488 -48.344 -15.359 1 88 97 LEU B CA 1
ATOM 2284 C C . LEU B 1 97 ? -3.902 -48.375 -16.828 1 88 97 LEU B C 1
ATOM 2286 O O . LEU B 1 97 ? -4.699 -47.531 -17.281 1 88 97 LEU B O 1
ATOM 2290 N N . ILE B 1 98 ? -3.246 -49.219 -17.609 1 84.38 98 ILE B N 1
ATOM 2291 C CA . ILE B 1 98 ? -3.625 -49.469 -18.984 1 84.38 98 ILE B CA 1
ATOM 2292 C C . ILE B 1 98 ? -4.285 -50.844 -19.125 1 84.38 98 ILE B C 1
ATOM 2294 O O . ILE B 1 98 ? -3.664 -51.875 -18.844 1 84.38 98 ILE B O 1
ATOM 2298 N N . ASP B 1 99 ? -5.496 -50.812 -19.547 1 86 99 ASP B N 1
ATOM 2299 C CA . ASP B 1 99 ? -6.266 -52.031 -19.766 1 86 99 ASP B CA 1
ATOM 2300 C C . ASP B 1 99 ? -6.32 -52.375 -21.234 1 86 99 ASP B C 1
ATOM 2302 O O . ASP B 1 99 ? -6.98 -51.719 -22.031 1 86 99 ASP B O 1
ATOM 2306 N N . LEU B 1 100 ? -5.574 -53.469 -21.703 1 78.81 100 LEU B N 1
ATOM 2307 C CA . LEU B 1 100 ? -5.535 -53.969 -23.078 1 78.81 100 LEU B CA 1
ATOM 2308 C C . LEU B 1 100 ? -6.488 -55.125 -23.281 1 78.81 100 LEU B C 1
ATOM 2310 O O . LEU B 1 100 ? -6.242 -56 -24.109 1 78.81 100 LEU B O 1
ATOM 2314 N N . ALA B 1 101 ? -7.73 -55 -22.766 1 71.44 101 ALA B N 1
ATOM 2315 C CA . ALA B 1 101 ? -8.766 -56.031 -22.844 1 71.44 101 ALA B CA 1
ATOM 2316 C C . ALA B 1 101 ? -8.328 -57.312 -22.156 1 71.44 101 ALA B C 1
ATOM 2318 O O . ALA B 1 101 ? -9 -57.812 -21.234 1 71.44 101 ALA B O 1
ATOM 2319 N N . LEU B 1 102 ? -7.145 -57.812 -22.516 1 74.25 102 LEU B N 1
ATOM 2320 C CA . LEU B 1 102 ? -6.738 -59.094 -21.969 1 74.25 102 LEU B CA 1
ATOM 2321 C C . LEU B 1 102 ? -5.777 -58.906 -20.797 1 74.25 102 LEU B C 1
ATOM 2323 O O . LEU B 1 102 ? -5.637 -59.812 -19.953 1 74.25 102 LEU B O 1
ATOM 2327 N N . ASP B 1 103 ? -5.074 -57.875 -20.797 1 81.56 103 ASP B N 1
ATOM 2328 C CA . ASP B 1 103 ? -4.035 -57.688 -19.797 1 81.56 103 ASP B CA 1
ATOM 2329 C C . ASP B 1 103 ? -4.102 -56.281 -19.203 1 81.56 103 ASP B C 1
ATOM 2331 O O . ASP B 1 103 ? -4.48 -55.344 -19.891 1 81.56 103 ASP B O 1
ATOM 2335 N N . ARG B 1 104 ? -3.781 -56.281 -17.969 1 86.75 104 ARG B N 1
ATOM 2336 C CA . ARG B 1 104 ? -3.682 -55 -17.266 1 86.75 104 ARG B CA 1
ATOM 2337 C C . ARG B 1 104 ? -2.24 -54.719 -16.875 1 86.75 104 ARG B C 1
ATOM 2339 O O . ARG B 1 104 ? -1.551 -55.562 -16.328 1 86.75 104 ARG B O 1
ATOM 2346 N N . HIS B 1 105 ? -1.797 -53.5 -17.375 1 83.69 105 HIS B N 1
ATOM 2347 C CA . HIS B 1 105 ? -0.445 -53.062 -17.031 1 83.69 105 HIS B CA 1
ATOM 2348 C C . HIS B 1 105 ? -0.47 -51.812 -16.156 1 83.69 105 HIS B C 1
ATOM 2350 O O . HIS B 1 105 ? -1.179 -50.844 -16.469 1 83.69 105 HIS B O 1
ATOM 2356 N N . ARG B 1 106 ? 0.271 -51.938 -15.047 1 85.06 106 ARG B N 1
ATOM 2357 C CA . ARG B 1 106 ? 0.392 -50.781 -14.141 1 85.06 106 ARG B CA 1
ATOM 2358 C C . ARG B 1 106 ? 1.744 -50.094 -14.297 1 85.06 106 ARG B C 1
ATOM 2360 O O . ARG B 1 106 ? 2.777 -50.781 -14.398 1 85.06 106 ARG B O 1
ATOM 2367 N N . PHE B 1 107 ? 1.67 -48.75 -14.445 1 82.94 107 PHE B N 1
ATOM 2368 C CA . PHE B 1 107 ? 2.885 -47.938 -14.586 1 82.94 107 PHE B CA 1
ATOM 2369 C C . PHE B 1 107 ? 2.914 -46.812 -13.555 1 82.94 107 PHE B C 1
ATOM 2371 O O . PHE B 1 107 ? 1.886 -46.188 -13.289 1 82.94 107 PHE B O 1
ATOM 2378 N N . GLU B 1 108 ? 4.035 -46.688 -12.922 1 86.38 108 GLU B N 1
ATOM 2379 C CA . GLU B 1 108 ? 4.277 -45.5 -12.117 1 86.38 108 GLU B CA 1
ATOM 2380 C C . GLU B 1 108 ? 5.07 -44.438 -12.898 1 86.38 108 GLU B C 1
ATOM 2382 O O . GLU B 1 108 ? 6.164 -44.75 -13.391 1 86.38 108 GLU B O 1
ATOM 2387 N N . VAL B 1 109 ? 4.488 -43.375 -13.031 1 88.12 109 VAL B N 1
ATOM 2388 C CA . VAL B 1 109 ? 5.113 -42.312 -13.812 1 88.12 109 VAL B CA 1
ATOM 2389 C C . VAL B 1 109 ? 5.383 -41.094 -12.922 1 88.12 109 VAL B C 1
ATOM 2391 O O . VAL B 1 109 ? 4.504 -40.656 -12.172 1 88.12 109 VAL B O 1
ATOM 2394 N N . ASP B 1 110 ? 6.664 -40.594 -12.867 1 92.5 110 ASP B N 1
ATOM 2395 C CA . ASP B 1 110 ? 6.992 -39.344 -12.188 1 92.5 110 ASP B CA 1
ATOM 2396 C C . ASP B 1 110 ? 7.086 -38.188 -13.172 1 92.5 110 ASP B C 1
ATOM 2398 O O . ASP B 1 110 ? 7.297 -38.406 -14.367 1 92.5 110 ASP B O 1
ATOM 2402 N N . GLY B 1 111 ? 6.895 -37 -12.633 1 94.62 111 GLY B N 1
ATOM 2403 C CA . GLY B 1 111 ? 7.004 -35.844 -13.492 1 94.62 111 GLY B CA 1
ATOM 2404 C C . GLY B 1 111 ? 6.926 -34.531 -12.734 1 94.62 111 GLY B C 1
ATOM 2405 O O . GLY B 1 111 ? 7.145 -34.5 -11.523 1 94.62 111 GLY B O 1
ATOM 2406 N N . ASN B 1 112 ? 6.797 -33.469 -13.547 1 96.06 112 ASN B N 1
ATOM 2407 C CA . ASN B 1 112 ? 6.617 -32.125 -13.016 1 96.06 112 ASN B CA 1
ATOM 2408 C C . ASN B 1 112 ? 5.746 -31.266 -13.93 1 96.06 112 ASN B C 1
ATOM 2410 O O . ASN B 1 112 ? 5.695 -31.5 -15.141 1 96.06 112 ASN B O 1
ATOM 2414 N N . ILE B 1 113 ? 5.121 -30.391 -13.312 1 95.5 113 ILE B N 1
ATOM 2415 C CA . ILE B 1 113 ? 4.477 -29.328 -14.086 1 95.5 113 ILE B CA 1
ATOM 2416 C C . ILE B 1 113 ? 5.109 -27.984 -13.75 1 95.5 113 ILE B C 1
ATOM 2418 O O . ILE B 1 113 ? 5.418 -27.719 -12.586 1 95.5 113 ILE B O 1
ATOM 2422 N N . HIS B 1 114 ? 5.348 -27.203 -14.781 1 96.56 114 HIS B N 1
ATOM 2423 C CA . HIS B 1 114 ? 5.941 -25.875 -14.633 1 96.56 114 HIS B CA 1
ATOM 2424 C C . HIS B 1 114 ? 4.906 -24.781 -14.867 1 96.56 114 HIS B C 1
ATOM 2426 O O . HIS B 1 114 ? 4.188 -24.812 -15.867 1 96.56 114 HIS B O 1
ATOM 2432 N N . LEU B 1 115 ? 4.824 -23.875 -13.898 1 95.31 115 LEU B N 1
ATOM 2433 C CA . LEU B 1 115 ? 3.949 -22.719 -14.031 1 95.31 115 LEU B CA 1
ATOM 2434 C C . LEU B 1 115 ? 4.758 -21.422 -14 1 95.31 115 LEU B C 1
ATOM 2436 O O . LEU B 1 115 ? 5.777 -21.328 -13.312 1 95.31 115 LEU B O 1
ATOM 2440 N N . HIS B 1 116 ? 4.277 -20.453 -14.766 1 96.06 116 HIS B N 1
ATOM 2441 C CA . HIS B 1 116 ? 4.906 -19.141 -14.805 1 96.06 116 HIS B CA 1
ATOM 2442 C C . HIS B 1 116 ? 3.953 -18.062 -14.305 1 96.06 116 HIS B C 1
ATOM 2444 O O . HIS B 1 116 ? 2.826 -17.953 -14.789 1 96.06 116 HIS B O 1
ATOM 2450 N N . LEU B 1 117 ? 4.406 -17.328 -13.312 1 95.56 117 LEU B N 1
ATOM 2451 C CA . LEU B 1 117 ? 3.617 -16.234 -12.75 1 95.56 117 LEU B CA 1
ATOM 2452 C C . LEU B 1 117 ? 4.309 -14.898 -12.969 1 95.56 117 LEU B C 1
ATOM 2454 O O . LEU B 1 117 ? 5.539 -14.812 -12.898 1 95.56 117 LEU B O 1
ATOM 2458 N N . THR B 1 118 ? 3.545 -13.859 -13.25 1 96.19 118 THR B N 1
ATOM 2459 C CA . THR B 1 118 ? 4.055 -12.5 -13.367 1 96.19 118 THR B CA 1
ATOM 2460 C C . THR B 1 118 ? 3.254 -11.547 -12.484 1 96.19 118 THR B C 1
ATOM 2462 O O . THR B 1 118 ? 2.021 -11.539 -12.523 1 96.19 118 THR B O 1
ATOM 2465 N N . VAL B 1 119 ? 4.016 -10.773 -11.688 1 95.81 119 VAL B N 1
ATOM 2466 C CA . VAL B 1 119 ? 3.371 -9.789 -10.828 1 95.81 119 VAL B CA 1
ATOM 2467 C C . VAL B 1 119 ? 3.312 -8.445 -11.547 1 95.81 119 VAL B C 1
ATOM 2469 O O . VAL B 1 119 ? 4.352 -7.871 -11.891 1 95.81 119 VAL B O 1
ATOM 2472 N N . ARG B 1 120 ? 2.084 -7.961 -11.688 1 95.88 120 ARG B N 1
ATOM 2473 C CA . ARG B 1 120 ? 1.901 -6.727 -12.445 1 95.88 120 ARG B CA 1
ATOM 2474 C C . ARG B 1 120 ? 1.166 -5.68 -11.617 1 95.88 120 ARG B C 1
ATOM 2476 O O . ARG B 1 120 ? 0.465 -6.016 -10.664 1 95.88 120 ARG B O 1
ATOM 2483 N N . ALA B 1 121 ? 1.445 -4.488 -11.977 1 95.94 121 ALA B N 1
ATOM 2484 C CA . ALA B 1 121 ? 0.677 -3.363 -11.445 1 95.94 121 ALA B CA 1
ATOM 2485 C C . ALA B 1 121 ? -0.354 -2.881 -12.461 1 95.94 121 ALA B C 1
ATOM 2487 O O . ALA B 1 121 ? -0.081 -2.848 -13.664 1 95.94 121 ALA B O 1
ATOM 2488 N N . ALA B 1 122 ? -1.562 -2.525 -11.969 1 94.75 122 ALA B N 1
ATOM 2489 C CA . ALA B 1 122 ? -2.6 -2.002 -12.852 1 94.75 122 ALA B CA 1
ATOM 2490 C C . ALA B 1 122 ? -3.311 -0.809 -12.219 1 94.75 122 ALA B C 1
ATOM 2492 O O . ALA B 1 122 ? -3.232 -0.605 -11.008 1 94.75 122 ALA B O 1
ATOM 2493 N N . GLU B 1 123 ? -3.904 0.014 -13 1 91.88 123 GLU B N 1
ATOM 2494 C CA . GLU B 1 123 ? -4.695 1.147 -12.531 1 91.88 123 GLU B CA 1
ATOM 2495 C C . GLU B 1 123 ? -5.918 0.68 -11.75 1 91.88 123 GLU B C 1
ATOM 2497 O O . GLU B 1 123 ? -6.512 -0.352 -12.07 1 91.88 123 GLU B O 1
ATOM 2502 N N . PRO B 1 124 ? -6.328 1.466 -10.891 1 89.31 124 PRO B N 1
ATOM 2503 C CA . PRO B 1 124 ? -5.684 2.672 -10.367 1 89.31 124 PRO B CA 1
ATOM 2504 C C . PRO B 1 124 ? -4.562 2.357 -9.383 1 89.31 124 PRO B C 1
ATOM 2506 O O . PRO B 1 124 ? -3.586 3.107 -9.289 1 89.31 124 PRO B O 1
ATOM 2509 N N . LEU B 1 125 ? -4.73 1.3 -8.641 1 92.94 125 LEU B N 1
ATOM 2510 C CA . LEU B 1 125 ? -3.779 0.778 -7.66 1 92.94 125 LEU B CA 1
ATOM 2511 C C . LEU B 1 125 ? -4.055 -0.694 -7.367 1 92.94 125 LEU B C 1
ATOM 2513 O O . LEU B 1 125 ? -4.504 -1.041 -6.273 1 92.94 125 LEU B O 1
ATOM 2517 N N . ARG B 1 126 ? -3.734 -1.48 -8.344 1 93.12 126 ARG B N 1
ATOM 2518 C CA . ARG B 1 126 ? -3.99 -2.914 -8.234 1 93.12 126 ARG B CA 1
ATOM 2519 C C . ARG B 1 126 ? -2.707 -3.713 -8.438 1 93.12 126 ARG B C 1
ATOM 2521 O O . ARG B 1 126 ? -1.863 -3.352 -9.258 1 93.12 126 ARG B O 1
ATOM 2528 N N . VAL B 1 127 ? -2.545 -4.734 -7.703 1 92.62 127 VAL B N 1
ATOM 2529 C CA . VAL B 1 127 ? -1.502 -5.738 -7.883 1 92.62 127 VAL B CA 1
ATOM 2530 C C . VAL B 1 127 ? -2.104 -7.008 -8.484 1 92.62 127 VAL B C 1
ATOM 2532 O O . VAL B 1 127 ? -2.988 -7.625 -7.883 1 92.62 127 VAL B O 1
ATOM 2535 N N . ILE B 1 128 ? -1.62 -7.359 -9.625 1 92.69 128 ILE B N 1
ATOM 2536 C CA . ILE B 1 128 ? -2.158 -8.5 -10.359 1 92.69 128 ILE B CA 1
ATOM 2537 C C . ILE B 1 128 ? -1.087 -9.578 -10.492 1 92.69 128 ILE B C 1
ATOM 2539 O O . ILE B 1 128 ? 0.041 -9.297 -10.906 1 92.69 128 ILE B O 1
ATOM 2543 N N . ILE B 1 129 ? -1.394 -10.75 -10.078 1 92.44 129 ILE B N 1
ATOM 2544 C CA . ILE B 1 129 ? -0.547 -11.906 -10.344 1 92.44 129 ILE B CA 1
ATOM 2545 C C . ILE B 1 129 ? -1.086 -12.672 -11.547 1 92.44 129 ILE B C 1
ATOM 2547 O O . ILE B 1 129 ? -2.072 -13.406 -11.438 1 92.44 129 ILE B O 1
ATOM 2551 N N . ASP B 1 130 ? -0.438 -12.516 -12.578 1 92.25 130 ASP B N 1
ATOM 2552 C CA . ASP B 1 130 ? -0.812 -13.203 -13.812 1 92.25 130 ASP B CA 1
ATOM 2553 C C . ASP B 1 130 ? -0.176 -14.586 -13.891 1 92.25 130 ASP B C 1
ATOM 2555 O O . ASP B 1 130 ? 1.039 -14.727 -13.742 1 92.25 130 ASP B O 1
ATOM 2559 N N . ILE B 1 131 ? -1.054 -15.578 -14.094 1 93.19 131 ILE B N 1
ATOM 2560 C CA . ILE B 1 131 ? -0.567 -16.938 -14.273 1 93.19 131 ILE B CA 1
ATOM 2561 C C . ILE B 1 131 ? -0.782 -17.375 -15.727 1 93.19 131 ILE B C 1
ATOM 2563 O O . ILE B 1 131 ? -1.906 -17.344 -16.234 1 93.19 131 ILE B O 1
ATOM 2567 N N . ALA B 1 132 ? 0.318 -17.719 -16.375 1 93.69 132 ALA B N 1
ATOM 2568 C CA . ALA B 1 132 ? 0.175 -18.25 -17.719 1 93.69 132 ALA B CA 1
ATOM 2569 C C . ALA B 1 132 ? -0.65 -19.547 -17.719 1 93.69 132 ALA B C 1
ATOM 2571 O O . ALA B 1 132 ? -0.471 -20.391 -16.844 1 93.69 132 ALA B O 1
ATOM 2572 N N . THR B 1 133 ? -1.628 -19.641 -18.578 1 93.56 133 THR B N 1
ATOM 2573 C CA . THR B 1 133 ? -2.418 -20.875 -18.688 1 93.56 133 THR B CA 1
ATOM 2574 C C . THR B 1 133 ? -1.519 -22.078 -18.953 1 93.56 133 THR B C 1
ATOM 2576 O O . THR B 1 133 ? -0.74 -22.078 -19.906 1 93.56 133 THR B O 1
ATOM 2579 N N . PRO B 1 134 ? -1.64 -23.062 -18.078 1 95.25 134 PRO B N 1
ATOM 2580 C CA . PRO B 1 134 ? -0.794 -24.25 -18.266 1 95.25 134 PRO B CA 1
ATOM 2581 C C . PRO B 1 134 ? -1.089 -24.984 -19.578 1 95.25 134 PRO B C 1
ATOM 2583 O O . PRO B 1 134 ? -2.254 -25.125 -19.953 1 95.25 134 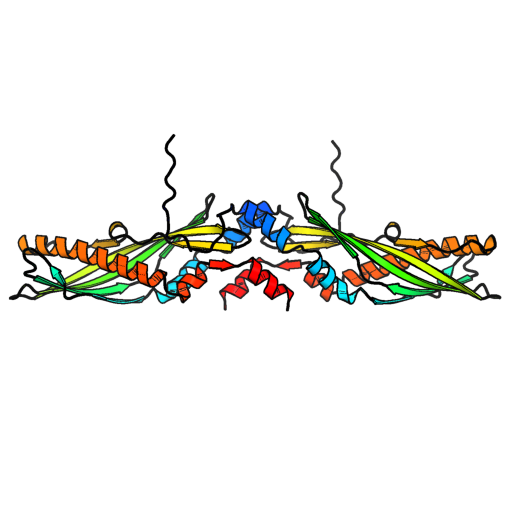PRO B O 1
ATOM 2586 N N . ARG B 1 135 ? -0.033 -25.422 -20.328 1 95.56 135 ARG B N 1
ATOM 2587 C CA . ARG B 1 135 ? -0.115 -26.234 -21.531 1 95.56 135 ARG B CA 1
ATOM 2588 C C . ARG B 1 135 ? 0.483 -27.625 -21.297 1 95.56 135 ARG B C 1
ATOM 2590 O O . ARG B 1 135 ? 1.222 -27.828 -20.344 1 95.56 135 ARG B O 1
ATOM 2597 N N . SER B 1 136 ? 0.123 -28.469 -22.188 1 94.69 136 SER B N 1
ATOM 2598 C CA . SER B 1 136 ? 0.677 -29.812 -22.094 1 94.69 136 SER B CA 1
ATOM 2599 C C . SER B 1 136 ? 2.201 -29.781 -22.109 1 94.69 136 SER B C 1
ATOM 2601 O O . SER B 1 136 ? 2.852 -30.625 -21.5 1 94.69 136 SER B O 1
ATOM 2603 N N . SER B 1 137 ? 2.779 -28.781 -22.812 1 95.12 137 SER B N 1
ATOM 2604 C CA . SER B 1 137 ? 4.227 -28.641 -22.906 1 95.12 137 SER B CA 1
ATOM 2605 C C . SER B 1 137 ? 4.836 -28.25 -21.562 1 95.12 137 SER B C 1
ATOM 2607 O O . SER B 1 137 ? 6.047 -28.359 -21.375 1 95.12 137 SER B O 1
ATOM 2609 N N . ASP B 1 138 ? 4.023 -27.797 -20.672 1 96.81 138 ASP B N 1
ATOM 2610 C CA . ASP B 1 138 ? 4.496 -27.406 -19.344 1 96.81 138 ASP B CA 1
ATOM 2611 C C . ASP B 1 138 ? 4.57 -28.594 -18.406 1 96.81 138 ASP B C 1
ATOM 2613 O O . ASP B 1 138 ? 5.004 -28.469 -17.266 1 96.81 138 ASP B O 1
ATOM 2617 N N . VAL B 1 139 ? 4.062 -29.734 -18.891 1 96 139 VAL B N 1
ATOM 2618 C CA . VAL B 1 139 ? 4.051 -30.969 -18.109 1 96 139 VAL B CA 1
ATOM 2619 C C . VAL B 1 139 ? 5.121 -31.922 -18.625 1 96 139 VAL B C 1
ATOM 2621 O O . VAL B 1 139 ? 5.148 -32.25 -19.812 1 96 139 VAL B O 1
ATOM 2624 N N . ARG B 1 140 ? 6.039 -32.312 -17.781 1 94.31 140 ARG B N 1
ATOM 2625 C CA . ARG B 1 140 ? 7.043 -33.312 -18.109 1 94.31 140 ARG B CA 1
ATOM 2626 C C . ARG B 1 140 ? 6.816 -34.594 -17.297 1 94.31 140 ARG B C 1
ATOM 2628 O O . ARG B 1 140 ? 6.676 -34.531 -16.078 1 94.31 140 ARG B O 1
ATOM 2635 N N . ILE B 1 141 ? 6.68 -35.656 -17.969 1 90.62 141 ILE B N 1
ATOM 2636 C CA . ILE B 1 141 ? 6.5 -36.938 -17.297 1 90.62 141 ILE B CA 1
ATOM 2637 C C . ILE B 1 141 ? 7.578 -37.938 -17.75 1 90.62 141 ILE B C 1
ATOM 2639 O O . ILE B 1 141 ? 8.016 -37.875 -18.906 1 90.62 141 ILE B O 1
ATOM 2643 N N . ASN B 1 142 ? 8.047 -38.781 -16.906 1 85.44 142 ASN B N 1
ATOM 2644 C CA . ASN B 1 142 ? 9.023 -39.812 -17.188 1 85.44 142 ASN B CA 1
ATOM 2645 C C . ASN B 1 142 ? 8.383 -41.219 -17.125 1 85.44 142 ASN B C 1
ATOM 2647 O O . ASN B 1 142 ? 8.102 -41.719 -16.031 1 85.44 142 ASN B O 1
ATOM 2651 N N . VAL B 1 143 ? 8.086 -41.75 -18.266 1 75.88 143 VAL B N 1
ATOM 2652 C CA . VAL B 1 143 ? 7.539 -43.094 -18.328 1 75.88 143 VAL B CA 1
ATOM 2653 C C . VAL B 1 143 ? 8.672 -44.094 -18.5 1 75.88 143 VAL B C 1
ATOM 2655 O O . VAL B 1 143 ? 9.484 -43.969 -19.422 1 75.88 143 VAL B O 1
ATOM 2658 N N . ALA B 1 144 ? 8.82 -45 -17.531 1 70.06 144 ALA B N 1
ATOM 2659 C CA . ALA B 1 144 ? 9.828 -46.062 -17.688 1 70.06 144 ALA B CA 1
ATOM 2660 C C . ALA B 1 144 ? 9.438 -47.031 -18.781 1 70.06 144 ALA B C 1
ATOM 2662 O O . ALA B 1 144 ? 8.422 -47.719 -18.672 1 70.06 144 ALA B O 1
ATOM 2663 N N . THR B 1 145 ? 10.141 -47 -19.906 1 67.56 145 THR B N 1
ATOM 2664 C CA . THR B 1 145 ? 9.789 -47.844 -21.047 1 67.56 145 THR B CA 1
ATOM 2665 C C . THR B 1 145 ? 10.797 -48.969 -21.234 1 67.56 145 THR B C 1
ATOM 2667 O O . THR B 1 145 ? 10.734 -49.719 -22.203 1 67.56 145 THR B O 1
ATOM 2670 N N . ASP B 1 146 ? 11.727 -49.156 -20.359 1 62.53 146 ASP B N 1
ATOM 2671 C CA . ASP B 1 146 ? 12.844 -50.031 -20.641 1 62.53 146 ASP B CA 1
ATOM 2672 C C . ASP B 1 146 ? 12.359 -51.438 -20.953 1 62.53 146 ASP B C 1
ATOM 2674 O O . ASP B 1 146 ? 12.961 -52.156 -21.75 1 62.53 146 ASP B O 1
ATOM 2678 N N . THR B 1 147 ? 11.367 -51.812 -20.266 1 60.41 147 THR B N 1
ATOM 2679 C CA . THR B 1 147 ? 11.055 -53.219 -20.453 1 60.41 147 THR B CA 1
ATOM 2680 C C . THR B 1 147 ? 9.789 -53.406 -21.297 1 60.41 147 THR B C 1
ATOM 2682 O O . THR B 1 147 ? 9.219 -54.469 -21.359 1 60.41 147 THR B O 1
ATOM 2685 N N . MET B 1 148 ? 9.516 -52.406 -22.031 1 65.31 148 MET B N 1
ATOM 2686 C CA . MET B 1 148 ? 8.195 -52.469 -22.672 1 65.31 148 MET B CA 1
ATOM 2687 C C . MET B 1 148 ? 8.32 -52.875 -24.141 1 65.31 148 MET B C 1
ATOM 2689 O O . MET B 1 148 ? 9.273 -52.5 -24.812 1 65.31 148 MET B O 1
ATOM 2693 N N . ARG B 1 149 ? 7.5 -53.781 -24.453 1 70.44 149 ARG B N 1
ATOM 2694 C CA . ARG B 1 149 ? 7.434 -54.188 -25.859 1 70.44 149 ARG B CA 1
ATOM 2695 C C . ARG B 1 149 ? 6.957 -53.031 -26.734 1 70.44 149 ARG B C 1
ATOM 2697 O O . ARG B 1 149 ? 6.391 -52.062 -26.25 1 70.44 149 ARG B O 1
ATOM 2704 N N . GLY B 1 150 ? 7.184 -53.188 -28.016 1 65.5 150 GLY B N 1
ATOM 2705 C CA . GLY B 1 150 ? 6.945 -52.156 -29.016 1 65.5 150 GLY B CA 1
ATOM 2706 C C . GLY B 1 150 ? 5.523 -51.625 -29 1 65.5 150 GLY B C 1
ATOM 2707 O O . GLY B 1 150 ? 5.305 -50.406 -29.047 1 65.5 150 GLY B O 1
ATOM 2708 N N . GLN B 1 151 ? 4.539 -52.562 -29.016 1 64.31 151 GLN B N 1
ATOM 2709 C CA . GLN B 1 151 ? 3.141 -52.125 -29.031 1 64.31 151 GLN B CA 1
ATOM 2710 C C . GLN B 1 151 ? 2.793 -51.344 -27.781 1 64.31 151 GLN B C 1
ATOM 2712 O O . GLN B 1 151 ? 2.107 -50.312 -27.875 1 64.31 151 GLN B O 1
ATOM 2717 N N . LEU B 1 152 ? 3.225 -51.844 -26.672 1 72.75 152 LEU B N 1
ATOM 2718 C CA . LEU B 1 152 ? 2.984 -51.156 -25.406 1 72.75 152 LEU B CA 1
ATOM 2719 C C . LEU B 1 152 ? 3.617 -49.781 -25.391 1 72.75 152 LEU B C 1
ATOM 2721 O O . LEU B 1 152 ? 3.062 -48.844 -24.812 1 72.75 152 LEU B O 1
ATOM 2725 N N . LEU B 1 153 ? 4.672 -49.688 -26.219 1 74.06 153 LEU B N 1
ATOM 2726 C CA . LEU B 1 153 ? 5.363 -48.406 -26.297 1 74.06 153 LEU B CA 1
ATOM 2727 C C . LEU B 1 153 ? 4.52 -47.375 -27.047 1 74.06 153 LEU B C 1
ATOM 2729 O O . LEU B 1 153 ? 4.48 -46.219 -26.672 1 74.06 153 LEU B O 1
ATOM 2733 N N . ARG B 1 154 ? 3.896 -47.812 -28.094 1 74.38 154 ARG B N 1
ATOM 2734 C CA . ARG B 1 154 ? 3.047 -46.906 -28.875 1 74.38 154 ARG B CA 1
ATOM 2735 C C . ARG B 1 154 ? 1.849 -46.438 -28.047 1 74.38 154 ARG B C 1
ATOM 2737 O O . ARG B 1 154 ? 1.473 -45.281 -28.109 1 74.38 154 ARG B O 1
ATOM 2744 N N . ILE B 1 155 ? 1.259 -47.406 -27.406 1 73.19 155 ILE B N 1
ATOM 2745 C CA . ILE B 1 155 ? 0.12 -47.094 -26.547 1 73.19 155 ILE B CA 1
ATOM 2746 C C . ILE B 1 155 ? 0.546 -46.125 -25.469 1 73.19 155 ILE B C 1
ATOM 2748 O O . ILE B 1 155 ? -0.158 -45.125 -25.188 1 73.19 155 ILE B O 1
ATOM 2752 N N . LEU B 1 156 ? 1.706 -46.344 -25.016 1 75.75 156 LEU B N 1
ATOM 2753 C CA . LEU B 1 156 ? 2.201 -45.5 -23.922 1 75.75 156 LEU B CA 1
ATOM 2754 C C . LEU B 1 156 ? 2.438 -44.062 -24.422 1 75.75 156 LEU B C 1
ATOM 2756 O O . LEU B 1 156 ? 2.217 -43.125 -23.672 1 75.75 156 LEU B O 1
ATOM 2760 N N . ALA B 1 157 ? 2.898 -43.969 -25.656 1 75.19 157 ALA B N 1
ATOM 2761 C CA . ALA B 1 157 ? 3.125 -42.625 -26.219 1 75.19 157 ALA B CA 1
ATOM 2762 C C . ALA B 1 157 ? 1.822 -41.844 -26.297 1 75.19 157 ALA B C 1
ATOM 2764 O O . ALA B 1 157 ? 1.8 -40.625 -26.031 1 75.19 157 ALA B O 1
ATOM 2765 N N . SER B 1 158 ? 0.771 -42.531 -26.703 1 77.31 158 SER B N 1
ATOM 2766 C CA . SER B 1 158 ? -0.541 -41.875 -26.766 1 77.31 158 SER B CA 1
ATOM 2767 C C . SER B 1 158 ? -1.045 -41.531 -25.375 1 77.31 158 SER B C 1
ATOM 2769 O O . SER B 1 158 ? -1.637 -40.469 -25.172 1 77.31 158 SER B O 1
ATOM 2771 N N . VAL B 1 159 ? -0.803 -42.344 -24.484 1 82 159 VAL B N 1
ATOM 2772 C CA . VAL B 1 159 ? -1.245 -42.156 -23.109 1 82 159 VAL B CA 1
ATOM 2773 C C . VAL B 1 159 ? -0.496 -40.969 -22.516 1 82 159 VAL B C 1
ATOM 2775 O O . VAL B 1 159 ? -1.077 -40.156 -21.766 1 82 159 VAL B O 1
ATOM 2778 N N . ASP B 1 160 ? 0.786 -40.844 -22.875 1 83.88 160 ASP B N 1
ATOM 2779 C CA . ASP B 1 160 ? 1.622 -39.75 -22.391 1 83.88 160 ASP B CA 1
ATOM 2780 C C . ASP B 1 160 ? 1.018 -38.406 -22.75 1 83.88 160 ASP B C 1
ATOM 2782 O O . ASP B 1 160 ? 0.845 -37.531 -21.891 1 83.88 160 ASP B O 1
ATOM 2786 N N . GLN B 1 161 ? 0.649 -38.25 -24 1 86.25 161 GLN B N 1
ATOM 2787 C CA . GLN B 1 161 ? 0.086 -36.969 -24.469 1 86.25 161 GLN B CA 1
ATOM 2788 C C . GLN B 1 161 ? -1.227 -36.656 -23.766 1 86.25 161 GLN B C 1
ATOM 2790 O O . GLN B 1 161 ? -1.474 -35.5 -23.391 1 86.25 161 GLN B O 1
ATOM 2795 N N . GLU B 1 162 ? -1.99 -37.656 -23.641 1 84.38 162 GLU B N 1
ATOM 2796 C CA . GLU B 1 162 ? -3.291 -37.5 -23 1 84.38 162 GLU B CA 1
ATOM 2797 C C . GLU B 1 162 ? -3.135 -37.094 -21.531 1 84.38 162 GLU B C 1
ATOM 2799 O O . GLU B 1 162 ? -3.848 -36.219 -21.047 1 84.38 162 GLU B O 1
ATOM 2804 N N . ILE B 1 163 ? -2.209 -37.688 -20.859 1 86.38 163 ILE B N 1
ATOM 2805 C CA . ILE B 1 163 ? -1.963 -37.406 -19.453 1 86.38 163 ILE B CA 1
ATOM 2806 C C . ILE B 1 163 ? -1.517 -35.969 -19.281 1 86.38 163 ILE B C 1
ATOM 2808 O O . ILE B 1 163 ? -2.018 -35.25 -18.406 1 86.38 163 ILE B O 1
ATOM 2812 N N . ARG B 1 164 ? -0.639 -35.562 -20.125 1 92.69 164 ARG B N 1
ATOM 2813 C CA . ARG B 1 164 ? -0.147 -34.188 -20.078 1 92.69 164 ARG B CA 1
ATOM 2814 C C . ARG B 1 164 ? -1.278 -33.219 -20.297 1 92.69 164 ARG B C 1
ATOM 2816 O O . ARG B 1 164 ? -1.369 -32.188 -19.594 1 92.69 164 ARG B O 1
ATOM 2823 N N . ARG B 1 165 ? -2.082 -33.5 -21.219 1 92.12 165 ARG B N 1
ATOM 2824 C CA . ARG B 1 165 ? -3.213 -32.625 -21.531 1 92.12 165 ARG B CA 1
ATOM 2825 C C . ARG B 1 165 ? -4.18 -32.562 -20.344 1 92.12 165 ARG B C 1
ATOM 2827 O O . ARG B 1 165 ? -4.652 -31.484 -19.984 1 92.12 165 ARG B O 1
ATOM 2834 N N . PHE B 1 166 ? -4.402 -33.688 -19.797 1 90.75 166 PHE B N 1
ATOM 2835 C CA . PHE B 1 166 ? -5.34 -33.75 -18.688 1 90.75 166 PHE B CA 1
ATOM 2836 C C . PHE B 1 166 ? -4.797 -32.969 -17.484 1 90.75 166 PHE B C 1
ATOM 2838 O O . PHE B 1 166 ? -5.531 -32.219 -16.828 1 90.75 166 PHE B O 1
ATOM 2845 N N . ILE B 1 167 ? -3.592 -33.219 -17.172 1 92.75 167 ILE B N 1
ATOM 2846 C CA . ILE B 1 167 ? -2.979 -32.562 -16.016 1 92.75 167 ILE B CA 1
ATOM 2847 C C . ILE B 1 167 ? -3.008 -31.031 -16.234 1 92.75 167 ILE B C 1
ATOM 2849 O O . ILE B 1 167 ? -3.389 -30.297 -15.328 1 92.75 167 ILE B O 1
ATOM 2853 N N . ALA B 1 168 ? -2.6 -30.578 -17.422 1 95.31 168 ALA B N 1
ATOM 2854 C CA . ALA B 1 168 ? -2.604 -29.141 -17.75 1 95.31 168 ALA B CA 1
ATOM 2855 C C . ALA B 1 168 ? -3.996 -28.547 -17.562 1 95.31 168 ALA B C 1
ATOM 2857 O O . ALA B 1 168 ? -4.148 -27.469 -16.984 1 95.31 168 ALA B O 1
ATOM 2858 N N . ARG B 1 169 ? -5 -29.266 -18.016 1 93.81 169 ARG B N 1
ATOM 2859 C CA . ARG B 1 169 ? -6.379 -28.797 -17.906 1 93.81 169 ARG B CA 1
ATOM 2860 C C . ARG B 1 169 ? -6.832 -28.75 -16.453 1 93.81 169 ARG B C 1
ATOM 2862 O O . ARG B 1 169 ? -7.523 -27.812 -16.047 1 93.81 169 ARG B O 1
ATOM 2869 N N . TYR B 1 170 ? -6.48 -29.781 -15.789 1 92.12 170 TYR B N 1
ATOM 2870 C CA . TYR B 1 170 ? -6.836 -29.812 -14.375 1 92.12 170 TYR B CA 1
ATOM 2871 C C . TYR B 1 170 ? -6.25 -28.609 -13.641 1 92.12 170 TYR B C 1
ATOM 2873 O O . TYR B 1 170 ? -6.957 -27.938 -12.891 1 92.12 170 TYR B O 1
ATOM 2881 N N . ILE B 1 171 ? -4.98 -28.391 -13.797 1 92.81 171 ILE B N 1
ATOM 2882 C CA . ILE B 1 171 ? -4.305 -27.281 -13.117 1 92.81 171 ILE B CA 1
ATOM 2883 C C . ILE B 1 171 ? -4.914 -25.953 -13.547 1 92.81 171 ILE B C 1
ATOM 2885 O O . ILE B 1 171 ? -5.078 -25.047 -12.727 1 92.81 171 ILE B O 1
ATOM 2889 N N . ALA B 1 172 ? -5.203 -25.797 -14.836 1 93.38 172 ALA B N 1
ATOM 2890 C CA . ALA B 1 172 ? -5.836 -24.578 -15.336 1 93.38 172 ALA B CA 1
ATOM 2891 C C . ALA B 1 172 ? -7.145 -24.297 -14.609 1 93.38 172 ALA B C 1
ATOM 2893 O O . ALA B 1 172 ? -7.438 -23.141 -14.273 1 93.38 172 ALA B O 1
ATOM 2894 N N . LYS B 1 173 ? -7.844 -25.344 -14.367 1 91 173 LYS B N 1
ATOM 2895 C CA . LYS B 1 173 ? -9.102 -25.203 -13.633 1 91 173 LYS B CA 1
ATOM 2896 C C . LYS B 1 173 ? -8.852 -24.859 -12.172 1 91 173 LYS B C 1
ATOM 2898 O O . LYS B 1 173 ? -9.562 -24.031 -11.594 1 91 173 LYS B O 1
ATOM 2903 N N . GLU B 1 174 ? -7.895 -25.469 -11.602 1 89.12 174 GLU B N 1
ATOM 2904 C CA . GLU B 1 174 ? -7.582 -25.266 -10.188 1 89.12 174 GLU B CA 1
ATOM 2905 C C . GLU B 1 174 ? -7.148 -23.828 -9.922 1 89.12 174 GLU B C 1
ATOM 2907 O O . GLU B 1 174 ? -7.547 -23.234 -8.914 1 89.12 174 GLU B O 1
ATOM 2912 N N . ILE B 1 175 ? -6.391 -23.234 -10.766 1 88.69 175 ILE B N 1
ATOM 2913 C CA . ILE B 1 175 ? -5.824 -21.906 -10.516 1 88.69 175 ILE B CA 1
ATOM 2914 C C . ILE B 1 175 ? -6.898 -20.844 -10.688 1 88.69 175 ILE B C 1
ATOM 2916 O O . ILE B 1 175 ? -6.723 -19.703 -10.266 1 88.69 175 ILE B O 1
ATOM 2920 N N . ASP B 1 176 ? -8.016 -21.203 -11.32 1 87.75 176 ASP B N 1
ATOM 2921 C CA . ASP B 1 176 ? -9.102 -20.234 -11.555 1 87.75 176 ASP B CA 1
ATOM 2922 C C . ASP B 1 176 ? -10.125 -20.281 -10.422 1 87.75 176 ASP B C 1
ATOM 2924 O O . ASP B 1 176 ? -11.094 -19.516 -10.422 1 87.75 176 ASP B O 1
ATOM 2928 N N . LYS B 1 177 ? -9.852 -21.188 -9.531 1 87.62 177 LYS B N 1
ATOM 2929 C CA . LYS B 1 177 ? -10.766 -21.234 -8.391 1 87.62 177 LYS B CA 1
ATOM 2930 C C . LYS B 1 177 ? -10.742 -19.922 -7.613 1 87.62 177 LYS B C 1
ATOM 2932 O O . LYS B 1 177 ? -9.727 -19.234 -7.582 1 87.62 177 LYS B O 1
ATOM 2937 N N . PRO B 1 178 ? -11.82 -19.594 -6.898 1 82.56 178 PRO B N 1
ATOM 2938 C CA . PRO B 1 178 ? -12 -18.281 -6.277 1 82.56 178 PRO B CA 1
ATOM 2939 C C . PRO B 1 178 ? -10.922 -17.969 -5.246 1 82.56 178 PRO B C 1
ATOM 2941 O O . PRO B 1 178 ? -10.461 -16.828 -5.164 1 82.56 178 PRO B O 1
ATOM 2944 N N . HIS B 1 179 ? -10.578 -18.969 -4.426 1 78.25 179 HIS B N 1
ATOM 2945 C CA . HIS B 1 179 ? -9.617 -18.656 -3.371 1 78.25 179 HIS B CA 1
ATOM 2946 C C . HIS B 1 179 ? -8.258 -18.297 -3.955 1 78.25 179 HIS B C 1
ATOM 2948 O O . HIS B 1 179 ? -7.543 -17.453 -3.4 1 78.25 179 HIS B O 1
ATOM 2954 N N . ILE B 1 180 ? -7.902 -18.906 -5.094 1 79.69 180 ILE B N 1
ATOM 2955 C CA . ILE B 1 180 ? -6.648 -18.547 -5.75 1 79.69 180 ILE B CA 1
ATOM 2956 C C . ILE B 1 180 ? -6.836 -17.266 -6.543 1 79.69 180 ILE B C 1
ATOM 2958 O O . ILE B 1 180 ? -5.965 -16.391 -6.527 1 79.69 180 ILE B O 1
ATOM 2962 N N . ALA B 1 181 ? -7.969 -17.094 -7.121 1 79.75 181 ALA B N 1
ATOM 2963 C CA . ALA B 1 181 ? -8.273 -15.898 -7.918 1 79.75 181 ALA B CA 1
ATOM 2964 C C . ALA B 1 181 ? -8.227 -14.641 -7.062 1 79.75 181 ALA B C 1
ATOM 2966 O O . ALA B 1 181 ? -7.734 -13.602 -7.5 1 79.75 181 ALA B O 1
ATOM 2967 N N . ALA B 1 182 ? -8.656 -14.766 -5.855 1 77.94 182 ALA B N 1
ATOM 2968 C CA . ALA B 1 182 ? -8.68 -13.625 -4.941 1 77.94 182 ALA B CA 1
ATOM 2969 C C . ALA B 1 182 ? -7.27 -13.211 -4.551 1 77.94 182 ALA B C 1
ATOM 2971 O O . ALA B 1 182 ? -6.988 -12.016 -4.379 1 77.94 182 ALA B O 1
ATOM 2972 N N . ALA B 1 183 ? -6.457 -14.188 -4.496 1 78.75 183 ALA B N 1
ATOM 2973 C CA . ALA B 1 183 ? -5.074 -13.922 -4.105 1 78.75 183 ALA B CA 1
ATOM 2974 C C . ALA B 1 183 ? -4.285 -13.32 -5.262 1 78.75 183 ALA B C 1
ATOM 2976 O O . ALA B 1 183 ? -3.219 -12.734 -5.055 1 78.75 183 ALA B O 1
ATOM 2977 N N . ARG B 1 184 ? -4.859 -13.375 -6.414 1 85.38 184 ARG B N 1
ATOM 2978 C CA . ARG B 1 184 ? -4.137 -12.945 -7.605 1 85.38 184 ARG B CA 1
ATOM 2979 C C . ARG B 1 184 ? -4.48 -11.5 -7.957 1 85.38 184 ARG B C 1
ATOM 2981 O O . ARG B 1 184 ? -3.828 -10.891 -8.805 1 85.38 184 ARG B O 1
ATOM 2988 N N . ASP B 1 185 ? -5.477 -10.984 -7.32 1 87.19 185 ASP B N 1
ATOM 2989 C CA . ASP B 1 185 ? -5.91 -9.617 -7.59 1 87.19 185 ASP B CA 1
ATOM 2990 C C . ASP B 1 185 ? -6.09 -8.836 -6.293 1 87.19 185 ASP B C 1
ATOM 2992 O O . ASP B 1 185 ? -7.074 -9.031 -5.574 1 87.19 185 ASP B O 1
ATOM 2996 N N . ILE B 1 186 ? -5.215 -7.996 -6.098 1 86 186 ILE B N 1
ATOM 2997 C CA . ILE B 1 186 ? -5.262 -7.211 -4.871 1 86 186 ILE B CA 1
ATOM 2998 C C . ILE B 1 186 ? -5.562 -5.754 -5.199 1 86 186 ILE B C 1
ATOM 3000 O O . ILE B 1 186 ? -4.785 -5.094 -5.895 1 86 186 ILE B O 1
ATOM 3004 N N . ASN B 1 187 ? -6.695 -5.316 -4.707 1 88.31 187 ASN B N 1
ATOM 3005 C CA . ASN B 1 187 ? -7.062 -3.91 -4.836 1 88.31 187 ASN B CA 1
ATOM 3006 C C . ASN B 1 187 ? -6.461 -3.068 -3.717 1 88.31 187 ASN B C 1
ATOM 3008 O O . ASN B 1 187 ? -7.059 -2.926 -2.65 1 88.31 187 ASN B O 1
ATOM 3012 N N . VAL B 1 188 ? -5.391 -2.467 -3.98 1 88.19 188 VAL B N 1
ATOM 3013 C CA . VAL B 1 188 ? -4.648 -1.718 -2.971 1 88.19 188 VAL B CA 1
ATOM 3014 C C . VAL B 1 188 ? -5.422 -0.455 -2.596 1 88.19 188 VAL B C 1
ATOM 3016 O O . VAL B 1 188 ? -5.457 -0.065 -1.427 1 88.19 188 VAL B O 1
ATOM 3019 N N . ALA B 1 189 ? -6.059 0.195 -3.531 1 87.94 189 ALA B N 1
ATOM 3020 C CA . ALA B 1 189 ? -6.855 1.386 -3.258 1 87.94 189 ALA B CA 1
ATOM 3021 C C . ALA B 1 189 ? -7.945 1.092 -2.227 1 87.94 189 ALA B C 1
ATOM 3023 O O . ALA B 1 189 ? -8.125 1.851 -1.272 1 87.94 189 ALA B O 1
ATOM 3024 N N . LYS B 1 190 ? -8.555 0.038 -2.395 1 86.5 190 LYS B N 1
ATOM 3025 C CA . LYS B 1 190 ? -9.617 -0.357 -1.476 1 86.5 190 LYS B CA 1
ATOM 3026 C C . LYS B 1 190 ? -9.062 -0.627 -0.079 1 86.5 190 LYS B C 1
ATOM 3028 O O . LYS B 1 190 ? -9.672 -0.246 0.921 1 86.5 190 LYS B O 1
ATOM 3033 N N . ARG B 1 191 ? -7.969 -1.286 -0.067 1 82.88 191 ARG B N 1
ATOM 3034 C CA . ARG B 1 191 ? -7.352 -1.59 1.222 1 82.88 191 ARG B CA 1
ATOM 3035 C C . ARG B 1 191 ? -6.945 -0.313 1.948 1 82.88 191 ARG B C 1
ATOM 3037 O O . ARG B 1 191 ? -7.055 -0.228 3.174 1 82.88 191 ARG B O 1
ATOM 3044 N N . LEU B 1 192 ? -6.523 0.65 1.218 1 82.75 192 LEU B N 1
ATOM 3045 C CA . LEU B 1 192 ? -6.172 1.948 1.783 1 82.75 192 LEU B CA 1
ATOM 3046 C C . LEU B 1 192 ? -7.402 2.646 2.35 1 82.75 192 LEU B C 1
ATOM 3048 O O . LEU B 1 192 ? -7.352 3.205 3.449 1 82.75 192 LEU B O 1
ATOM 3052 N N . ASP B 1 193 ? -8.438 2.547 1.691 1 83.31 193 ASP B N 1
ATOM 3053 C CA . ASP B 1 193 ? -9.68 3.168 2.143 1 83.31 193 ASP B CA 1
ATOM 3054 C C . ASP B 1 193 ? -10.188 2.52 3.43 1 83.31 193 ASP B C 1
ATOM 3056 O O . ASP B 1 193 ? -10.656 3.209 4.336 1 83.31 193 ASP B O 1
ATOM 3060 N N . GLU B 1 194 ? -10.008 1.29 3.496 1 80.5 194 GLU B N 1
ATOM 3061 C CA . GLU B 1 194 ? -10.469 0.548 4.668 1 80.5 194 GLU B CA 1
ATOM 3062 C C . GLU B 1 194 ? -9.602 0.848 5.887 1 80.5 194 GLU B C 1
ATOM 3064 O O . GLU B 1 194 ? -10.094 0.883 7.016 1 80.5 194 GLU B O 1
ATOM 3069 N N . ALA B 1 195 ? -8.391 1.042 5.652 1 72.81 195 ALA B N 1
ATOM 3070 C CA . ALA B 1 195 ? -7.465 1.339 6.742 1 72.81 195 ALA B CA 1
ATOM 3071 C C . ALA B 1 195 ? -7.699 2.742 7.293 1 72.81 195 ALA B C 1
ATOM 3073 O O . ALA B 1 195 ? -7.426 3.01 8.469 1 72.81 195 ALA B O 1
ATOM 3074 N N . TRP B 1 196 ? -8.102 3.65 6.523 1 67.19 196 TRP B N 1
ATOM 3075 C CA . TRP B 1 196 ? -8.359 5.027 6.938 1 67.19 196 TRP B CA 1
ATOM 3076 C C . TRP B 1 196 ? -9.664 5.129 7.719 1 67.19 196 TRP B C 1
ATOM 3078 O O . TRP B 1 196 ? -9.797 5.969 8.609 1 67.19 196 TRP B O 1
ATOM 3088 N N . LYS B 1 197 ? -10.758 4.391 7.305 1 59.62 197 LYS B N 1
ATOM 3089 C CA . LYS B 1 197 ? -12.039 4.422 8.016 1 59.62 197 LYS B CA 1
ATOM 3090 C C . LYS B 1 197 ? -11.891 3.883 9.43 1 59.62 197 LYS B C 1
ATOM 3092 O O . LYS B 1 197 ? -12.695 4.199 10.312 1 59.62 197 LYS B O 1
ATOM 3097 N N . LEU B 1 198 ? -10.914 3.188 9.727 1 45.66 198 LEU B N 1
ATOM 3098 C CA . LEU B 1 198 ? -10.797 2.648 11.078 1 45.66 198 LEU B CA 1
ATOM 3099 C C . LEU B 1 198 ? -10.062 3.621 11.992 1 45.66 198 LEU B C 1
ATOM 3101 O O . LEU B 1 198 ? -9.141 4.316 11.547 1 45.66 198 LEU B O 1
#

Foldseek 3Di:
DDPPPPPCDPPPPPDDDDDDPVVVVLVVCVVVDDPVLVQVLCVVVAFDKDKDDQDQFDVVSQKGKIKIKTKHRKDWDWDDDPWIKIKIKIKMWMWMWIGNVVDIDTWIKIWIFIKMWIWDADPPGKIAIDIDQGDLVRIDIDTPCVVPDPRVVRRVVRVSSVVSHVVSVVVNVVCPDPSNRVSRMDDVVVVVVVVVVD/DDPPPPPCDPPPPPDPDDDDPVVVVLVVCVVVVDPVLVQVLCVVVAFDKDKDDQDQFDVVSQKGKIKIKTKHRKDWDWDDDPWIKIKIKIKMWMWMWIGNVVDIDTWIKIWIFIKMWIWDADPPGKIAIDIDQGDLVRIDIDTPCVVPDDRVVRRVVRVSSVVSHVVSVVVNVVCPDPSNRVSRMDDVVVVVVVVVVD

Radius of gyration: 34.53 Å; Cα contacts (8 Å, |Δi|>4): 726; chains: 2; bounding box: 36×114×72 Å